Protein 1JAL (pdb70)

Radius of gyration: 34.75 Å; Cα contacts (8 Å, |Δi|>4): 1216; chains: 2; bounding box: 93×61×98 Å

InterPro domains:
  IPR004095 TGS [PS51880] (278-361)
  IPR004396 Ribosome-binding ATPase YchF/Obg-like ATPase 1 [MF_00944] (2-363)
  IPR004396 Ribosome-binding ATPase YchF/Obg-like ATPase 1 [PIRSF006641] (2-363)
  IPR004396 Ribosome-binding ATPase YchF/Obg-like ATPase 1 [TIGR00092] (1-363)
  IPR006073 GTP binding domain [PF01926] (5-115)
  IPR006073 GTP binding domain [PR00326] (5-25)
  IPR006073 GTP binding domain [PR00326] (26-44)
  IPR006073 GTP binding domain [PR00326] (70-85)
  IPR006073 GTP binding domain [PR00326] (87-105)
  IPR012675 Beta-grasp domain superfamily [G3DSA:3.10.20.30] (48-363)
  IPR012676 TGS-like [SSF81271] (279-360)
  IPR013029 YchF, C-terminal domain [PF06071] (279-362)
  IPR013029 YchF, C-terminal domain [cd04867] (277-361)
  IPR023192 TGS-like domain superfamily [G3DSA:1.10.150.300] (120-200)
  IPR027417 P-loop containing nucleoside triphosphate hydrolase [G3DSA:3.40.50.300] (4-278)
  IPR027417 P-loop containing nucleoside triphosphate hydrolase [SSF52540] (3-301)
  IPR031167 OBG-type guanine nucleotide-binding (G) domain [PS51710] (3-256)
  IPR041706 YchF, N-terminal [cd01900] (5-277)

Solvent-accessible surface area: 35395 Å² total; per-residue (Å²): 141,42,49,63,0,0,0,1,2,32,116,116,4,16,40,83,47,0,22,49,2,0,62,116,68,59,86,61,66,111,64,101,94,32,117,1,26,3,62,13,29,14,86,53,10,90,39,0,12,118,43,29,136,21,123,100,42,21,38,17,50,0,38,0,28,62,6,62,49,114,6,71,15,1,24,158,8,69,76,156,46,33,127,2,1,42,27,0,76,108,2,52,0,3,0,5,3,2,37,0,48,128,135,131,59,10,54,80,21,4,66,51,0,20,51,14,1,1,78,7,4,26,57,37,0,80,147,0,11,116,128,17,77,136,142,10,190,70,53,57,174,124,6,100,66,31,21,52,1,0,87,46,0,42,7,1,4,88,46,54,0,21,1,59,47,12,78,21,51,168,106,18,71,120,20,1,152,100,46,60,6,1,0,56,18,56,14,0,6,0,0,5,2,63,86,105,6,67,110,135,16,95,39,2,75,56,0,107,96,13,2,84,162,60,73,20,83,24,4,16,0,0,2,48,42,4,12,95,14,25,117,82,75,130,129,130,72,94,142,76,35,101,104,151,73,47,161,56,26,1,17,25,83,0,8,73,19,0,10,63,31,8,65,8,29,3,0,0,26,35,34,124,123,46,0,83,5,32,22,12,37,74,40,11,40,0,18,129,0,0,24,72,68,97,110,98,13,110,184,30,7,87,50,0,10,0,5,24,34,124,28,6,57,121,66,106,6,80,113,20,0,82,164,45,55,85,63,75,99,42,32,119,126,34,75,3,97,74,0,3,10,4,104,13,67,142,95,141,262,51,101,58,0,0,0,0,4,27,96,140,6,10,14,69,47,2,25,90,3,2,38,153,51,133,9,81,5,73,10,27,19,93,58,13,90,38,0,12,138,41,31,157,27,124,148,71,48,53,17,65,7,47,4,34,49,0,52,34,96,14,82,19,99,22,193,45,149,20,18,0,93,129,6,8,50,41,0,80,115,2,53,0,2,0,4,3,2,76,0,62,187,57,100,40,2,77,61,4,18,56,35,6,0,59,2,2,24,50,34,0,82,167,0,16,114,118,10,92,160,136,23,185,69,78,32,170,107,0,134,83,26,28,45,0,0,70,59,0,42,8,0,3,90,46,47,3,11,0,58,50,11,81,14,69,147,100,17,66,100,19,1,158,99,48,61,7,1,0,43,16,61,18,0,3,1,0,1,1,68,117,103,3,84,133,118,10,78,56,9,80,63,0,111,118,31,2,80,197,53,68,24,87,24,9,19,0,6,13,61,35,6,41,100,2,18,137,38,120,116,137,99,42,83,132,73,23,136,136,79,69,71,157,53,16,4,7,24,86,0,3,70,17,0,13,71,33,16,82,18,12,4,0,0,26,38,12,126,148,60,0,74,3,34,34,9,48,83,45,12,44,0,20,148,0,0,28,70,62,97,102,101,16,124,194,28,26,91,42,0,15,0,3,16,36,119,20,5,69,136,39,102,6,81,112,36,0,80,167,50,55,78,65,70,104,32,26,160,102,18,100,3,99,81,0,1,12,5,105,10,64,147,93,149

Nearest PDB structures (foldseek):
  1jal-assembly1_A  TM=1.003E+00  e=6.690E-71  Haemophilus influenzae
  1jal-assembly2_B  TM=9.577E-01  e=2.439E-55  Haemophilus influenzae
  8w51-assembly1_y  TM=9.264E-01  e=7.473E-49  Escherichia coli
  2dby-assembly1_A  TM=8.838E-01  e=6.705E-35  Thermus thermophilus HB8
  2dwq-assembly2_B  TM=8.691E-01  e=2.094E-31  Thermus thermophilus HB8

Secondary structure (DSSP, 8-state):
---EEEEE--TTSSHHHHHHHHHHT---------SSEEE---HHHHHHHHHH--SEEE--EEEEEE--S--TTHHHHGGGT--HHHHHHT-SEEEEEEE-S----HHHHHHHHHHHHHHHHHHHHHHHHHHHHHHHTTT-HHHHHHHHHHHHHHHHHHTT--GGGS---HHHHHHHGGG--STTS-EEEEEE--TT-SSS-HHHHHHHHHHHHTT-EEEEE-HHHHHHGGGS-SSTTHHHHTTSS--S-TTHHHHHHHHHHTTEEEEEEE-SSEEEEEEEETT-BHHHHHHTT-TTHHHH--EEEEE-HHHHHHTTSHHHHHHTT--EEE-TT-B--TT-EEEEES--/---EEEEE--TTSSHHHHHHHHHH---EEE---THHHHHHHHH--SEEE--EEEEEE--S-SS----SS-TTTTHHHHGGG-SEEEEEEE-----HHHHHHHHHHHHHHHHHHHHHHHHHHHHTTT-SHHHHHHHHHHHHHHHHHTT--GGGS---HHHHHTTGGG--GGGS-EEEEEE--TTTTTS-HHHHHHHHHHHHHT-EEEEE-HHHHHHHHTS-THHHHHHHHTTS-SS-THHHHHHHHHHHTTEEEEEE-STTEEEEEEEETT-BHHHHHHTT-TTHHHH--EEEEE-HHHIIIIISSHHHHHTT--EEE-TT-B--TT-EEEEES--

B-factor: mean 59.75, std 23.01, range [14.22, 123.97]

Structure (mmCIF, N/CA/C/O backbone):
data_1JAL
#
_entry.id   1JAL
#
_cell.length_a   61.000
_cell.length_b   93.600
_cell.length_c   85.200
_cell.angle_alpha   90.00
_cell.angle_beta   100.10
_cell.angle_gamma   90.00
#
_symmetry.space_group_name_H-M   'P 1 21 1'
#
loop_
_entity.id
_entity.type
_entity.pdbx_description
1 polymer 'YchF protein'
2 water water
#
loop_
_atom_site.group_PDB
_atom_site.id
_atom_site.type_symbol
_atom_site.label_atom_id
_atom_site.label_alt_id
_atom_site.label_comp_id
_atom_site.label_asym_id
_atom_site.label_entity_id
_atom_site.label_seq_id
_atom_site.pdbx_PDB_ins_code
_atom_site.Cartn_x
_atom_site.Cartn_y
_atom_site.Cartn_z
_atom_site.occupancy
_atom_site.B_iso_or_equiv
_atom_site.auth_seq_id
_atom_site.auth_comp_id
_atom_site.auth_asym_id
_atom_site.auth_atom_id
_atom_site.pdbx_PDB_model_num
ATOM 1 N N . MET A 1 1 ? 23.013 42.210 51.630 1.00 103.21 1 MET A N 1
ATOM 2 C CA . MET A 1 1 ? 22.598 43.189 50.585 1.00 99.64 1 MET A CA 1
ATOM 3 C C . MET A 1 1 ? 21.375 43.931 51.106 1.00 92.88 1 MET A C 1
ATOM 4 O O . MET A 1 1 ? 21.262 45.148 50.965 1.00 92.27 1 MET A O 1
ATOM 9 N N . GLY A 1 2 ? 20.464 43.189 51.721 1.00 81.23 2 GLY A N 1
ATOM 10 C CA . GLY A 1 2 ? 19.460 43.795 52.575 1.00 85.14 2 GLY A CA 1
ATOM 11 C C . GLY A 1 2 ? 19.116 42.803 53.667 1.00 81.58 2 GLY A C 1
ATOM 12 O O . GLY A 1 2 ? 18.846 43.156 54.852 1.00 58.12 2 GLY A O 1
ATOM 13 N N . PHE A 1 3 ? 19.150 41.539 53.255 1.00 49.89 3 PHE A N 1
ATOM 14 C CA . PHE A 1 3 ? 19.349 40.486 54.202 1.00 61.09 3 PHE A CA 1
ATOM 15 C C . PHE A 1 3 ? 18.051 39.860 54.576 1.00 44.45 3 PHE A C 1
ATOM 16 O O . PHE A 1 3 ? 18.049 39.074 55.513 1.00 58.87 3 PHE A O 1
ATOM 24 N N . LYS A 1 4 ? 16.972 40.136 53.817 1.00 42.26 4 LYS A N 1
ATOM 25 C CA . LYS A 1 4 ? 15.683 39.383 53.950 1.00 45.27 4 LYS A CA 1
ATOM 26 C C . LYS A 1 4 ? 15.168 38.510 52.779 1.00 36.65 4 LYS A C 1
ATOM 27 O O . LYS A 1 4 ? 14.936 38.991 51.624 1.00 32.48 4 LYS A O 1
ATOM 33 N N . CYS A 1 5 ? 14.873 37.250 53.081 1.00 32.09 5 CYS A N 1
ATOM 34 C CA . CYS A 1 5 ? 14.132 36.371 52.148 1.00 33.35 5 CYS A CA 1
ATOM 35 C C . CYS A 1 5 ? 12.711 36.164 52.672 1.00 36.59 5 CYS A C 1
ATOM 36 O O . CYS A 1 5 ? 12.520 35.786 53.837 1.00 44.32 5 CYS A O 1
ATOM 39 N N . GLY A 1 6 ? 11.703 36.426 51.845 1.00 41.53 6 GLY A N 1
ATOM 40 C CA . GLY A 1 6 ? 10.340 36.167 52.263 1.00 33.71 6 GLY A CA 1
ATOM 41 C C . GLY A 1 6 ? 9.907 34.779 51.850 1.00 35.97 6 GLY A C 1
ATOM 42 O O . GLY A 1 6 ? 10.150 34.373 50.702 1.00 32.42 6 GLY A O 1
ATOM 43 N N . ILE A 1 7 ? 9.297 34.036 52.777 1.00 33.08 7 ILE A N 1
ATOM 44 C CA . ILE A 1 7 ? 8.809 32.705 52.456 1.00 30.83 7 ILE A CA 1
ATOM 45 C C . ILE A 1 7 ? 7.391 32.801 51.973 1.00 32.33 7 ILE A C 1
ATOM 46 O O . ILE A 1 7 ? 6.514 33.279 52.709 1.00 35.54 7 ILE A O 1
ATOM 51 N N . VAL A 1 8 ? 7.125 32.343 50.757 1.00 33.16 8 VAL A N 1
ATOM 52 C CA . VAL A 1 8 ? 5.758 32.415 50.288 1.00 37.80 8 VAL A CA 1
ATOM 53 C C . VAL A 1 8 ? 5.244 31.020 49.984 1.00 39.01 8 VAL A C 1
ATOM 54 O O . VAL A 1 8 ? 6.032 30.092 49.860 1.00 39.08 8 VAL A O 1
ATOM 58 N N . GLY A 1 9 ? 3.931 30.891 49.846 1.00 43.83 9 GLY A N 1
ATOM 59 C CA . GLY A 1 9 ? 3.301 29.628 49.559 1.00 34.61 9 GLY A CA 1
ATOM 60 C C . GLY A 1 9 ? 1.772 29.695 49.603 1.00 42.91 9 GLY A C 1
ATOM 61 O O . GLY A 1 9 ? 1.185 30.511 50.340 1.00 30.47 9 GLY A O 1
ATOM 62 N N . LEU A 1 10 ? 1.168 28.818 48.801 1.00 36.70 10 LEU A N 1
ATOM 63 C CA . LEU A 1 10 ? -0.259 28.500 48.787 1.00 42.53 10 LEU A CA 1
ATOM 64 C C . LEU A 1 10 ? -0.682 27.922 50.110 1.00 50.60 10 LEU A C 1
ATOM 65 O O . LEU A 1 10 ? 0.150 27.392 50.859 1.00 44.67 10 LEU A O 1
ATOM 70 N N . PRO A 1 11 ? -1.973 28.011 50.406 1.00 62.78 11 PRO A N 1
ATOM 71 C CA . PRO A 1 11 ? -2.453 27.848 51.780 1.00 63.11 11 PRO A CA 1
ATOM 72 C C . PRO A 1 11 ? -2.154 26.481 52.413 1.00 62.77 11 PRO A C 1
ATOM 73 O O . PRO A 1 11 ? -2.031 26.432 53.648 1.00 49.33 11 PRO A O 1
ATOM 77 N N . ASN A 1 12 ? -2.046 25.397 51.643 1.00 51.85 12 ASN A N 1
ATOM 78 C CA . ASN A 1 12 ? -1.883 24.105 52.340 1.00 58.79 12 ASN A CA 1
ATOM 79 C C . ASN A 1 12 ? -0.646 23.293 51.922 1.00 49.13 12 ASN A C 1
ATOM 80 O O . ASN A 1 12 ? -0.745 22.227 51.329 1.00 57.79 12 ASN A O 1
ATOM 85 N N . VAL A 1 13 ? 0.526 23.835 52.184 1.00 56.89 13 VAL A N 1
ATOM 86 C CA . VAL A 1 13 ? 1.691 23.403 51.422 1.00 56.36 13 VAL A CA 1
ATOM 87 C C . VAL A 1 13 ? 2.908 23.202 52.340 1.00 61.65 13 VAL A C 1
ATOM 88 O O . VAL A 1 13 ? 4.016 22.867 51.889 1.00 61.76 13 VAL A O 1
ATOM 92 N N . GLY A 1 14 ? 2.696 23.413 53.634 1.00 53.18 14 GLY A N 1
ATOM 93 C CA . GLY A 1 14 ? 3.745 23.163 54.588 1.00 64.74 14 GLY A CA 1
ATOM 94 C C . GLY A 1 14 ? 4.504 24.423 54.905 1.00 68.14 14 GLY A C 1
ATOM 95 O O . GLY A 1 14 ? 5.450 24.385 55.672 1.00 63.20 14 GLY A O 1
ATOM 96 N N . LYS A 1 15 ? 4.115 25.550 54.323 1.00 59.95 15 LYS A N 1
ATOM 97 C CA . LYS A 1 15 ? 4.911 26.745 54.547 1.00 67.00 15 LYS A CA 1
ATOM 98 C C . LYS A 1 15 ? 5.080 26.862 56.043 1.00 65.65 15 LYS A C 1
ATOM 99 O O . LYS A 1 15 ? 6.156 27.221 56.545 1.00 69.08 15 LYS A O 1
ATOM 105 N N . SER A 1 16 ? 4.009 26.496 56.738 1.00 53.17 16 SER A N 1
ATOM 106 C CA . SER A 1 16 ? 3.834 26.753 58.155 1.00 53.47 16 SER A CA 1
ATOM 107 C C . SER A 1 16 ? 4.717 25.861 59.004 1.00 62.84 16 SER A C 1
ATOM 108 O O . SER A 1 16 ? 5.238 26.315 60.015 1.00 61.38 16 SER A O 1
ATOM 111 N N . THR A 1 17 ? 4.833 24.580 58.619 1.00 65.16 17 THR A N 1
ATOM 112 C CA . THR A 1 17 ? 5.605 23.601 59.389 1.00 66.72 17 THR A CA 1
ATOM 113 C C . THR A 1 17 ? 7.052 24.013 59.314 1.00 65.83 17 THR A C 1
ATOM 114 O O . THR A 1 17 ? 7.845 23.770 60.230 1.00 63.74 17 THR A O 1
ATOM 118 N N . LEU A 1 18 ? 7.364 24.631 58.185 1.00 46.45 18 LEU A N 1
ATOM 119 C CA . LEU A 1 18 ? 8.703 24.919 57.764 1.00 47.45 18 LEU A CA 1
ATOM 120 C C . LEU A 1 18 ? 9.157 26.176 58.470 1.00 58.05 18 LEU A C 1
ATOM 121 O O . LEU A 1 18 ? 10.300 26.246 58.956 1.00 59.36 18 LEU A O 1
ATOM 126 N N . PHE A 1 19 ? 8.272 27.174 58.532 1.00 42.71 19 PHE A N 1
ATOM 127 C CA . PHE A 1 19 ? 8.659 28.458 59.109 1.00 52.30 19 PHE A CA 1
ATOM 128 C C . PHE A 1 19 ? 8.668 28.366 60.637 1.00 63.39 19 PHE A C 1
ATOM 129 O O . PHE A 1 19 ? 9.219 29.229 61.327 1.00 67.29 19 PHE A O 1
ATOM 137 N N . ASN A 1 20 ? 8.097 27.290 61.168 1.00 58.20 20 ASN A N 1
ATOM 138 C CA . ASN A 1 20 ? 8.153 27.070 62.616 1.00 56.78 20 ASN A CA 1
ATOM 139 C C . ASN A 1 20 ? 9.396 26.282 63.043 1.00 48.45 20 ASN A C 1
ATOM 140 O O . ASN A 1 20 ? 10.077 26.637 64.022 1.00 54.96 20 ASN A O 1
ATOM 145 N N . ALA A 1 21 ? 9.721 25.231 62.314 1.00 54.55 21 ALA A N 1
ATOM 146 C CA . ALA A 1 21 ? 11.099 24.750 62.317 1.00 60.56 21 ALA A CA 1
ATOM 147 C C . ALA A 1 21 ? 12.074 25.928 62.384 1.00 53.38 21 ALA A C 1
ATOM 148 O O . ALA A 1 21 ? 12.914 25.968 63.266 1.00 64.70 21 ALA A O 1
ATOM 150 N N . LEU A 1 22 ? 11.930 26.911 61.489 1.00 66.00 22 LEU A N 1
ATOM 151 C CA . LEU A 1 22 ? 12.908 28.019 61.373 1.00 60.70 22 LEU A CA 1
ATOM 152 C C . LEU A 1 22 ? 12.944 28.884 62.615 1.00 52.03 22 LEU A C 1
ATOM 153 O O . LEU A 1 22 ? 13.951 29.533 62.882 1.00 77.12 22 LEU A O 1
ATOM 158 N N . THR A 1 23 ? 11.860 28.920 63.382 1.00 67.66 23 THR A N 1
ATOM 159 C CA . THR A 1 23 ? 11.741 29.904 64.480 1.00 67.58 23 THR A CA 1
ATOM 160 C C . THR A 1 23 ? 12.110 29.387 65.881 1.00 60.87 23 THR A C 1
ATOM 161 O O . THR A 1 23 ? 12.733 30.096 66.663 1.00 71.98 23 THR A O 1
ATOM 165 N N . LYS A 1 24 ? 11.682 28.174 66.202 1.00 60.75 24 LYS A N 1
ATOM 166 C CA . LYS A 1 24 ? 12.304 27.401 67.266 1.00 76.16 24 LYS A CA 1
ATOM 167 C C . LYS A 1 24 ? 13.760 27.828 67.393 1.00 86.58 24 LYS A C 1
ATOM 168 O O . LYS A 1 24 ? 14.144 28.514 68.347 1.00 100.45 24 LYS A O 1
ATOM 174 N N . ALA A 1 25 ? 14.553 27.441 66.398 1.00 84.21 25 ALA A N 1
ATOM 175 C CA . ALA A 1 25 ? 16.002 27.496 66.478 1.00 90.04 25 ALA A CA 1
ATOM 176 C C . ALA A 1 25 ? 16.581 28.875 66.141 1.00 86.47 25 ALA A C 1
ATOM 177 O O . ALA A 1 25 ? 17.505 28.976 65.353 1.00 76.83 25 ALA A O 1
ATOM 179 N N . GLY A 1 26 ? 16.042 29.930 66.747 1.00 93.53 26 GLY A N 1
ATOM 180 C CA . GLY A 1 26 ? 16.621 31.259 66.629 1.00 94.61 26 GLY A CA 1
ATOM 181 C C . GLY A 1 26 ? 16.923 31.895 67.981 1.00 91.88 26 GLY A C 1
ATOM 182 O O . GLY A 1 26 ? 16.027 32.422 68.652 1.00 85.44 26 GLY A O 1
ATOM 183 N N . PRO A 1 33 ? 28.320 29.765 69.802 1.00 104.22 33 PRO A N 1
ATOM 184 C CA . PRO A 1 33 ? 28.574 30.143 71.189 1.00 104.26 33 PRO A CA 1
ATOM 185 C C . PRO A 1 33 ? 27.891 31.472 71.551 1.00 109.17 33 PRO A C 1
ATOM 186 O O . PRO A 1 33 ? 26.683 31.628 71.340 1.00 105.46 33 PRO A O 1
ATOM 188 N N . PHE A 1 34 ? 28.664 32.424 72.082 1.00 110.68 34 PHE A N 1
ATOM 189 C CA . PHE A 1 34 ? 28.141 33.444 73.006 1.00 108.63 34 PHE A CA 1
ATOM 190 C C . PHE A 1 34 ? 27.595 34.699 72.316 1.00 107.67 34 PHE A C 1
ATOM 191 O O . PHE A 1 34 ? 28.143 35.798 72.472 1.00 109.11 34 PHE A O 1
ATOM 193 N N . CYS A 1 35 ? 26.503 34.524 71.574 1.00 105.33 35 CYS A N 1
ATOM 194 C CA . CYS A 1 35 ? 25.837 35.621 70.884 1.00 101.28 35 CYS A CA 1
ATOM 195 C C . CYS A 1 35 ? 24.334 35.571 71.142 1.00 98.21 35 CYS A C 1
ATOM 196 O O . CYS A 1 35 ? 23.694 34.551 70.893 1.00 96.05 35 CYS A O 1
ATOM 198 N N . THR A 1 36 ? 23.779 36.675 71.643 1.00 100.13 36 THR A N 1
ATOM 199 C CA . THR A 1 36 ? 22.334 36.783 71.879 1.00 103.43 36 THR A CA 1
ATOM 200 C C . THR A 1 36 ? 21.629 37.660 70.831 1.00 105.71 36 THR A C 1
ATOM 201 O O . THR A 1 36 ? 21.594 38.892 70.957 1.00 104.58 36 THR A O 1
ATOM 203 N N . ILE A 1 37 ? 21.078 37.018 69.799 1.00 109.15 37 ILE A N 1
ATOM 204 C CA . ILE A 1 37 ? 20.240 37.699 68.805 1.00 109.10 37 ILE A CA 1
ATOM 205 C C . ILE A 1 37 ? 18.747 37.631 69.167 1.00 112.14 37 ILE A C 1
ATOM 206 O O . ILE A 1 37 ? 18.157 36.546 69.216 1.00 113.19 37 ILE A O 1
ATOM 208 N N . GLU A 1 38 ? 18.144 38.794 69.419 1.00 112.88 38 GLU A N 1
ATOM 209 C CA . GLU A 1 38 ? 16.755 38.853 69.880 1.00 112.37 38 GLU A CA 1
ATOM 210 C C . GLU A 1 38 ? 15.929 39.956 69.200 1.00 113.02 38 GLU A C 1
ATOM 211 O O . GLU A 1 38 ? 15.181 40.679 69.868 1.00 114.86 38 GLU A O 1
ATOM 213 N N . PRO A 1 39 ? 16.067 40.078 67.878 1.00 113.77 39 PRO A N 1
ATOM 214 C CA . PRO A 1 39 ? 15.089 40.795 67.045 1.00 111.49 39 PRO A CA 1
ATOM 215 C C . PRO A 1 39 ? 14.586 39.910 65.885 1.00 107.88 39 PRO A C 1
ATOM 216 O O . PRO A 1 39 ? 14.656 40.298 64.703 1.00 99.17 39 PRO A O 1
ATOM 218 N N . ASN A 1 40 ? 14.054 38.738 66.248 1.00 105.91 40 ASN A N 1
ATOM 219 C CA . ASN A 1 40 ? 14.143 37.519 65.436 1.00 102.81 40 ASN A CA 1
ATOM 220 C C . ASN A 1 40 ? 12.784 36.962 64.994 1.00 103.95 40 ASN A C 1
ATOM 221 O O . ASN A 1 40 ? 12.513 35.769 65.176 1.00 104.22 40 ASN A O 1
ATOM 223 N N . THR A 1 41 ? 11.940 37.814 64.411 1.00 102.75 41 THR A N 1
ATOM 224 C CA . THR A 1 41 ? 10.759 37.333 63.687 1.00 99.26 41 THR A CA 1
ATOM 225 C C . THR A 1 41 ? 11.165 36.555 62.422 1.00 89.83 41 THR A C 1
ATOM 226 O O . THR A 1 41 ? 10.463 36.587 61.402 1.00 85.74 41 THR A O 1
ATOM 230 N N . GLY A 1 42 ? 12.297 35.851 62.508 1.00 76.99 42 GLY A N 1
ATOM 231 C CA . GLY A 1 42 ? 12.780 35.013 61.413 1.00 54.86 42 GLY A CA 1
ATOM 232 C C . GLY A 1 42 ? 14.277 35.091 61.178 1.00 46.20 42 GLY A C 1
ATOM 233 O O . GLY A 1 42 ? 14.778 34.628 60.163 1.00 56.06 42 GLY A O 1
ATOM 234 N N . VAL A 1 43 ? 15.001 35.667 62.133 1.00 45.64 43 VAL A N 1
ATOM 235 C CA . VAL A 1 43 ? 16.458 35.728 62.068 1.00 47.17 43 VAL A CA 1
ATOM 236 C C . VAL A 1 43 ? 17.073 34.502 62.677 1.00 61.61 43 VAL A C 1
ATOM 237 O O . VAL A 1 43 ? 16.841 34.233 63.855 1.00 72.22 43 VAL A O 1
ATOM 241 N N . VAL A 1 44 ? 17.874 33.774 61.900 1.00 47.66 44 VAL A N 1
ATOM 242 C CA . VAL A 1 44 ? 18.615 32.645 62.458 1.00 50.97 44 VAL A CA 1
ATOM 243 C C . VAL A 1 44 ? 20.146 32.700 62.234 1.00 48.61 44 VAL A C 1
ATOM 244 O O . VAL A 1 44 ? 20.659 33.461 61.409 1.00 52.61 44 VAL A O 1
ATOM 248 N N . PRO A 1 45 ? 20.876 31.947 63.032 1.00 51.94 45 PRO A N 1
ATOM 249 C CA . PRO A 1 45 ? 22.320 31.829 62.847 1.00 46.81 45 PRO A CA 1
ATOM 250 C C . PRO A 1 45 ? 22.556 30.987 61.597 1.00 55.87 45 PRO A C 1
ATOM 251 O O . PRO A 1 45 ? 21.895 29.975 61.384 1.00 44.13 45 PRO A O 1
ATOM 255 N N . MET A 1 46 ? 23.465 31.424 60.746 1.00 49.32 46 MET A N 1
ATOM 256 C CA . MET A 1 46 ? 23.875 30.591 59.625 1.00 41.21 46 MET A CA 1
ATOM 257 C C . MET A 1 46 ? 24.520 29.320 60.164 1.00 48.02 46 MET A C 1
ATOM 258 O O . MET A 1 46 ? 25.450 29.386 60.961 1.00 54.22 46 MET A O 1
ATOM 263 N N . PRO A 1 47 ? 24.032 28.167 59.729 1.00 45.14 47 PRO A N 1
ATOM 264 C CA . PRO A 1 47 ? 24.619 26.902 60.152 1.00 43.43 47 PRO A CA 1
ATOM 265 C C . PRO A 1 47 ? 25.764 26.618 59.208 1.00 47.75 47 PRO A C 1
ATOM 266 O O . PRO A 1 47 ? 25.543 26.456 58.004 1.00 59.73 47 PRO A O 1
ATOM 270 N N . ASP A 1 48 ? 26.992 26.599 59.724 1.00 41.51 48 ASP A N 1
ATOM 271 C CA . ASP A 1 48 ? 28.112 26.499 58.816 1.00 35.62 48 ASP A CA 1
ATOM 272 C C . ASP A 1 48 ? 29.222 25.665 59.416 1.00 30.41 48 ASP A C 1
ATOM 273 O O . ASP A 1 48 ? 29.918 26.106 60.322 1.00 37.63 48 ASP A O 1
ATOM 278 N N . PRO A 1 49 ? 29.350 24.426 58.941 1.00 43.81 49 PRO A N 1
ATOM 279 C CA . PRO A 1 49 ? 30.324 23.491 59.520 1.00 43.64 49 PRO A CA 1
ATOM 280 C C . PRO A 1 49 ? 31.781 23.919 59.303 1.00 31.74 49 PRO A C 1
ATOM 281 O O . PRO A 1 49 ? 32.619 23.461 60.066 1.00 43.77 49 PRO A O 1
ATOM 285 N N . ARG A 1 50 ? 32.076 24.806 58.351 1.00 46.61 50 ARG A N 1
ATOM 286 C CA . ARG A 1 50 ? 33.369 25.494 58.378 1.00 41.09 50 ARG A CA 1
ATOM 287 C C . ARG A 1 50 ? 33.677 26.139 59.776 1.00 39.16 50 ARG A C 1
ATOM 288 O O . ARG A 1 50 ? 34.852 26.138 60.232 1.00 33.93 50 ARG A O 1
ATOM 296 N N . LEU A 1 51 ? 32.666 26.639 60.488 1.00 31.54 51 LEU A N 1
ATOM 297 C CA . LEU A 1 51 ? 32.934 27.251 61.807 1.00 34.53 51 LEU A CA 1
ATOM 298 C C . LEU A 1 51 ? 33.585 26.288 62.769 1.00 33.26 51 LEU A C 1
ATOM 299 O O . LEU A 1 51 ? 34.678 26.570 63.319 1.00 32.96 51 LEU A O 1
ATOM 304 N N . ASP A 1 52 ? 32.929 25.143 62.989 1.00 33.08 52 ASP A N 1
ATOM 305 C CA . ASP A 1 52 ? 33.459 24.150 63.926 1.00 42.22 52 ASP A CA 1
ATOM 306 C C . ASP A 1 52 ? 34.802 23.590 63.454 1.00 29.42 52 ASP A C 1
ATOM 307 O O . ASP A 1 52 ? 35.685 23.366 64.237 1.00 41.07 52 ASP A O 1
ATOM 312 N N . ALA A 1 53 ? 34.935 23.363 62.155 1.00 37.55 53 ALA A N 1
ATOM 313 C CA . ALA A 1 53 ? 36.207 22.932 61.592 1.00 38.40 53 ALA A CA 1
ATOM 314 C C . ALA A 1 53 ? 37.294 23.953 61.929 1.00 21.81 53 ALA A C 1
ATOM 315 O O . ALA A 1 53 ? 38.347 23.606 62.440 1.00 35.09 53 ALA A O 1
ATOM 317 N N . LEU A 1 54 ? 37.032 25.238 61.668 1.00 27.61 54 LEU A N 1
ATOM 318 C CA . LEU A 1 54 ? 37.973 26.279 62.110 1.00 30.79 54 LEU A CA 1
ATOM 319 C C . LEU A 1 54 ? 38.169 26.266 63.617 1.00 33.94 54 LEU A C 1
ATOM 320 O O . LEU A 1 54 ? 39.309 26.324 64.084 1.00 28.09 54 LEU A O 1
ATOM 325 N N . ALA A 1 55 ? 37.093 26.176 64.391 1.00 31.46 55 ALA A N 1
ATOM 326 C CA . ALA A 1 55 ? 37.196 26.078 65.859 1.00 42.90 55 ALA A CA 1
ATOM 327 C C . ALA A 1 55 ? 38.118 24.971 66.324 1.00 46.54 55 ALA A C 1
ATOM 328 O O . ALA A 1 55 ? 38.889 25.164 67.276 1.00 37.50 55 ALA A O 1
ATOM 330 N N . GLU A 1 56 ? 38.056 23.824 65.654 1.00 34.24 56 GLU A N 1
ATOM 331 C CA . GLU A 1 56 ? 38.853 22.646 66.047 1.00 39.33 56 GLU A CA 1
ATOM 332 C C . GLU A 1 56 ? 40.352 22.916 65.943 1.00 38.42 56 GLU A C 1
ATOM 333 O O . GLU A 1 56 ? 41.143 22.453 66.727 1.00 41.78 56 GLU A O 1
ATOM 339 N N . ILE A 1 57 ? 40.736 23.656 64.928 1.00 37.53 57 ILE A N 1
ATOM 340 C CA . ILE A 1 57 ? 42.141 23.997 64.775 1.00 40.72 57 ILE A CA 1
ATOM 341 C C . ILE A 1 57 ? 42.538 25.055 65.783 1.00 44.08 57 ILE A C 1
ATOM 342 O O . ILE A 1 57 ? 43.587 24.982 66.369 1.00 43.27 57 ILE A O 1
ATOM 347 N N . VAL A 1 58 ? 41.660 26.032 65.985 1.00 38.93 58 VAL A N 1
ATOM 348 C CA . VAL A 1 58 ? 42.047 27.312 66.583 1.00 41.44 58 VAL A CA 1
ATOM 349 C C . VAL A 1 58 ? 41.805 27.279 68.107 1.00 36.19 58 VAL A C 1
ATOM 350 O O . VAL A 1 58 ? 42.523 27.927 68.884 1.00 29.05 58 VAL A O 1
ATOM 354 N N . LYS A 1 59 ? 40.758 26.584 68.527 1.00 37.16 59 LYS A N 1
ATOM 355 C CA . LYS A 1 59 ? 40.472 26.490 69.954 1.00 39.14 59 LYS A CA 1
ATOM 356 C C . LYS A 1 59 ? 40.173 27.858 70.535 1.00 45.29 59 LYS A C 1
ATOM 357 O O . LYS A 1 59 ? 40.785 28.276 71.534 1.00 49.95 59 LYS A O 1
ATOM 363 N N . PRO A 1 60 ? 39.208 28.542 69.934 1.00 36.18 60 PRO A N 1
ATOM 364 C CA . PRO A 1 60 ? 38.867 29.913 70.339 1.00 40.45 60 PRO A CA 1
ATOM 365 C C . PRO A 1 60 ? 37.986 29.926 71.594 1.00 33.16 60 PRO A C 1
ATOM 366 O O . PRO A 1 60 ? 37.290 28.947 71.845 1.00 37.63 60 PRO A O 1
ATOM 370 N N . GLU A 1 61 ? 37.950 31.016 72.355 1.00 42.31 61 GLU A N 1
ATOM 371 C CA . GLU A 1 61 ? 36.993 31.070 73.473 1.00 36.56 61 GLU A CA 1
ATOM 372 C C . GLU A 1 61 ? 35.562 31.160 73.011 1.00 50.11 61 GLU A C 1
ATOM 373 O O . GLU A 1 61 ? 34.649 30.716 73.706 1.00 52.21 61 GLU A O 1
ATOM 379 N N . ARG A 1 62 ? 35.364 31.754 71.840 1.00 45.87 62 ARG A N 1
ATOM 380 C CA . ARG A 1 62 ? 34.019 31.927 71.333 1.00 48.32 62 ARG A CA 1
ATOM 381 C C . ARG A 1 62 ? 33.958 31.691 69.821 1.00 35.46 62 ARG A C 1
ATOM 382 O O . ARG A 1 62 ? 34.937 31.780 69.098 1.00 43.85 62 ARG A O 1
ATOM 390 N N . ILE A 1 63 ? 32.761 31.413 69.367 1.00 31.07 63 ILE A N 1
ATOM 391 C CA . ILE A 1 63 ? 32.476 31.124 68.000 1.00 40.97 63 ILE A CA 1
ATOM 392 C C . ILE A 1 63 ? 31.231 31.915 67.696 1.00 40.34 63 ILE A C 1
ATOM 393 O O . ILE A 1 63 ? 30.261 31.817 68.432 1.00 40.27 63 ILE A O 1
ATOM 398 N N . LEU A 1 64 ? 31.251 32.682 66.615 1.00 37.69 64 LEU A N 1
ATOM 399 C CA . LEU A 1 64 ? 30.230 33.707 66.352 1.00 35.15 64 LEU A CA 1
ATOM 400 C C . LEU A 1 64 ? 29.802 33.504 64.936 1.00 25.85 64 LEU A C 1
ATOM 401 O O . LEU A 1 64 ? 30.533 33.904 64.023 1.00 38.63 64 LEU A O 1
ATOM 406 N N . PRO A 1 65 ? 28.697 32.809 64.702 1.00 41.64 65 PRO A N 1
ATOM 407 C CA . PRO A 1 65 ? 28.245 32.618 63.330 1.00 22.28 65 PRO A CA 1
ATOM 408 C C . PRO A 1 65 ? 27.684 33.924 62.846 1.00 38.94 65 PRO A C 1
ATOM 409 O O . PRO A 1 65 ? 27.517 34.838 63.651 1.00 44.70 65 PRO A O 1
ATOM 413 N N . THR A 1 66 ? 27.341 34.005 61.564 1.00 32.37 66 THR A N 1
ATOM 414 C CA . THR A 1 66 ? 26.574 35.135 61.066 1.00 44.54 66 THR A CA 1
ATOM 415 C C . THR A 1 66 ? 25.090 34.783 60.997 1.00 35.05 66 THR A C 1
ATOM 416 O O . THR A 1 66 ? 24.692 33.695 61.409 1.00 31.61 66 THR A O 1
ATOM 420 N N . THR A 1 67 ? 24.267 35.685 60.469 1.00 40.60 67 THR A N 1
ATOM 421 C CA . THR A 1 67 ? 22.833 35.429 60.406 1.00 29.71 67 THR A CA 1
ATOM 422 C C . THR A 1 67 ? 22.201 35.566 59.023 1.00 47.09 67 THR A C 1
ATOM 423 O O . THR A 1 67 ? 22.772 36.162 58.066 1.00 41.29 67 THR A O 1
ATOM 427 N N . MET A 1 68 ? 21.008 34.996 58.957 1.00 47.86 68 MET A N 1
ATOM 428 C CA . MET A 1 68 ? 20.172 34.928 57.764 1.00 33.01 68 MET A CA 1
ATOM 429 C C . MET A 1 68 ? 18.781 35.321 58.287 1.00 41.25 68 MET A C 1
ATOM 430 O O . MET A 1 68 ? 18.353 34.832 59.338 1.00 45.12 68 MET A O 1
ATOM 435 N N . GLU A 1 69 ? 18.133 36.292 57.647 1.00 42.58 69 GLU A N 1
ATOM 436 C CA . GLU A 1 69 ? 16.759 36.656 58.030 1.00 42.82 69 GLU A CA 1
ATOM 437 C C . GLU A 1 69 ? 15.739 36.151 57.016 1.00 46.35 69 GLU A C 1
ATOM 438 O O . GLU A 1 69 ? 15.859 36.344 55.810 1.00 42.67 69 GLU A O 1
ATOM 444 N N . PHE A 1 70 ? 14.756 35.436 57.538 1.00 45.34 70 PHE A N 1
ATOM 445 C CA . PHE A 1 70 ? 13.662 34.928 56.761 1.00 42.82 70 PHE A CA 1
ATOM 446 C C . PHE A 1 70 ? 12.419 35.654 57.270 1.00 41.31 70 PHE A C 1
ATOM 447 O O . PHE A 1 70 ? 12.396 36.098 58.433 1.00 33.25 70 PHE A O 1
ATOM 455 N N . VAL A 1 71 ? 11.401 35.789 56.410 1.00 35.87 71 VAL A N 1
ATOM 456 C CA . VAL A 1 71 ? 10.207 36.486 56.793 1.00 38.20 71 VAL A CA 1
ATOM 457 C C . VAL A 1 71 ? 9.008 35.758 56.216 1.00 39.20 71 VAL A C 1
ATOM 458 O O . VAL A 1 71 ? 8.898 35.561 54.991 1.00 46.70 71 VAL A O 1
ATOM 462 N N . ASP A 1 72 ? 8.113 35.382 57.117 1.00 45.66 72 ASP A N 1
ATOM 463 C CA . ASP A 1 72 ? 6.960 34.568 56.792 1.00 51.86 72 ASP A CA 1
ATOM 464 C C . ASP A 1 72 ? 5.788 35.413 56.228 1.00 44.47 72 ASP A C 1
ATOM 465 O O . ASP A 1 72 ? 5.092 36.150 56.966 1.00 43.08 72 ASP A O 1
ATOM 470 N N . ILE A 1 73 ? 5.614 35.359 54.919 1.00 45.78 73 ILE A N 1
ATOM 471 C CA . ILE A 1 73 ? 4.816 36.381 54.242 1.00 41.02 73 ILE A CA 1
ATOM 472 C C . ILE A 1 73 ? 3.326 36.200 54.651 1.00 39.72 73 ILE A C 1
ATOM 473 O O . ILE A 1 73 ? 2.682 35.254 54.236 1.00 50.03 73 ILE A O 1
ATOM 478 N N . ALA A 1 74 ? 2.816 37.108 55.482 1.00 45.84 74 ALA A N 1
ATOM 479 C CA . ALA A 1 74 ? 1.385 37.211 55.822 1.00 60.93 74 ALA A CA 1
ATOM 480 C C . ALA A 1 74 ? 0.467 37.567 54.640 1.00 58.13 74 ALA A C 1
ATOM 481 O O . ALA A 1 74 ? 0.848 38.330 53.759 1.00 55.95 74 ALA A O 1
ATOM 483 N N . GLY A 1 75 ? -0.750 37.034 54.653 1.00 55.80 75 GLY A N 1
ATOM 484 C CA . GLY A 1 75 ? -1.838 37.556 53.837 1.00 33.56 75 GLY A CA 1
ATOM 485 C C . GLY A 1 75 ? -2.220 36.550 52.779 1.00 39.64 75 GLY A C 1
ATOM 486 O O . GLY A 1 75 ? -1.511 35.554 52.572 1.00 57.15 75 GLY A O 1
ATOM 487 N N . LEU A 1 76 ? -3.312 36.807 52.084 1.00 42.17 76 LEU A N 1
ATOM 488 C CA . LEU A 1 76 ? -3.899 35.790 51.195 1.00 44.35 76 LEU A CA 1
ATOM 489 C C . LEU A 1 76 ? -3.484 36.040 49.760 1.00 59.39 76 LEU A C 1
ATOM 490 O O . LEU A 1 76 ? -3.253 37.199 49.347 1.00 45.24 76 LEU A O 1
ATOM 495 N N . VAL A 1 77 ? -3.427 34.957 48.993 1.00 44.23 77 VAL A N 1
ATOM 496 C CA . VAL A 1 77 ? -2.726 34.963 47.737 1.00 37.16 77 VAL A CA 1
ATOM 497 C C . VAL A 1 77 ? -3.697 35.209 46.589 1.00 56.58 77 VAL A C 1
ATOM 498 O O . VAL A 1 77 ? -3.402 35.921 45.628 1.00 61.69 77 VAL A O 1
ATOM 502 N N . ALA A 1 78 ? -4.876 34.617 46.703 1.00 65.67 78 ALA A N 1
ATOM 503 C CA . ALA A 1 78 ? -5.701 34.306 45.539 1.00 58.64 78 ALA A CA 1
ATOM 504 C C . ALA A 1 78 ? -6.044 35.506 44.660 1.00 45.12 78 ALA A C 1
ATOM 505 O O . ALA A 1 78 ? -6.065 35.383 43.441 1.00 78.72 78 ALA A O 1
ATOM 507 N N . GLY A 1 79 ? -6.333 36.654 45.238 1.00 47.22 79 GLY A N 1
ATOM 508 C CA . GLY A 1 79 ? -6.394 37.874 44.418 1.00 48.57 79 GLY A CA 1
ATOM 509 C C . GLY A 1 79 ? -5.611 38.994 45.093 1.00 54.89 79 GLY A C 1
ATOM 510 O O . GLY A 1 79 ? -6.162 40.027 45.369 1.00 40.77 79 GLY A O 1
ATOM 511 N N . ALA A 1 80 ? -4.324 38.770 45.406 1.00 30.56 80 ALA A N 1
ATOM 512 C CA . ALA A 1 80 ? -3.572 39.761 46.137 1.00 30.47 80 ALA A CA 1
ATOM 513 C C . ALA A 1 80 ? -3.585 41.088 45.354 1.00 27.12 80 ALA A C 1
ATOM 514 O O . ALA A 1 80 ? -3.473 42.170 45.910 1.00 37.21 80 ALA A O 1
ATOM 516 N N . SER A 1 81 ? -3.568 41.009 44.051 1.00 33.22 81 SER A N 1
ATOM 517 C CA . SER A 1 81 ? -3.310 42.247 43.352 1.00 45.57 81 SER A CA 1
ATOM 518 C C . SER A 1 81 ? -4.573 43.120 43.560 1.00 40.48 81 SER A C 1
ATOM 519 O O . SER A 1 81 ? -4.523 44.119 44.299 1.00 38.81 81 SER A O 1
ATOM 522 N N . LYS A 1 82 ? -5.723 42.671 43.079 1.00 41.19 82 LYS A N 1
ATOM 523 C CA . LYS A 1 82 ? -6.957 43.407 43.378 1.00 44.78 82 LYS A CA 1
ATOM 524 C C . LYS A 1 82 ? -7.119 43.673 44.844 1.00 43.64 82 LYS A C 1
ATOM 525 O O . LYS A 1 82 ? -7.474 44.804 45.238 1.00 43.28 82 LYS A O 1
ATOM 531 N N . GLY A 1 83 ? -6.871 42.645 45.660 1.00 39.15 83 GLY A N 1
ATOM 532 C CA . GLY A 1 83 ? -7.129 42.684 47.091 1.00 34.92 83 GLY A CA 1
ATOM 533 C C . GLY A 1 83 ? -6.523 43.813 47.936 1.00 50.13 83 GLY A C 1
ATOM 534 O O . GLY A 1 83 ? -6.892 44.053 49.115 1.00 42.54 83 GLY A O 1
ATOM 535 N N . GLU A 1 84 ? -5.558 44.503 47.355 1.00 47.28 84 GLU A N 1
ATOM 536 C CA . GLU A 1 84 ? -4.674 45.351 48.141 1.00 38.27 84 GLU A CA 1
ATOM 537 C C . GLU A 1 84 ? -5.416 46.621 48.487 1.00 26.91 84 GLU A C 1
ATOM 538 O O . GLU A 1 84 ? -5.263 47.212 49.573 1.00 34.22 84 GLU A O 1
ATOM 544 N N . GLY A 1 85 ? -6.215 47.066 47.540 1.00 35.00 85 GLY A N 1
ATOM 545 C CA . GLY A 1 85 ? -7.166 48.111 47.816 1.00 50.13 85 GLY A CA 1
ATOM 546 C C . GLY A 1 85 ? -8.127 47.787 48.945 1.00 38.16 85 GLY A C 1
ATOM 547 O O . GLY A 1 85 ? -8.774 48.687 49.419 1.00 39.32 85 GLY A O 1
ATOM 548 N N . LEU A 1 86 ? -8.201 46.529 49.390 1.00 34.51 86 LEU A N 1
ATOM 549 C CA . LEU A 1 86 ? -9.166 46.124 50.402 1.00 34.55 86 LEU A CA 1
ATOM 550 C C . LEU A 1 86 ? -8.505 45.933 51.758 1.00 35.19 86 LEU A C 1
ATOM 551 O O . LEU A 1 86 ? -9.181 45.618 52.750 1.00 41.40 86 LEU A O 1
ATOM 556 N N . GLY A 1 87 ? -7.176 46.115 51.771 1.00 38.99 87 GLY A N 1
ATOM 557 C CA . GLY A 1 87 ? -6.319 45.968 52.938 1.00 29.42 87 GLY A CA 1
ATOM 558 C C . GLY A 1 87 ? -5.515 44.648 52.975 1.00 29.96 87 GLY A C 1
ATOM 559 O O . GLY A 1 87 ? -4.814 44.375 53.940 1.00 32.71 87 GLY A O 1
ATOM 560 N N . ASN A 1 88 ? -5.635 43.785 51.973 1.00 28.10 88 ASN A N 1
ATOM 561 C CA . ASN A 1 88 ? -4.641 42.685 51.853 1.00 36.48 88 ASN A CA 1
ATOM 562 C C . ASN A 1 88 ? -3.124 43.035 51.772 1.00 32.23 88 ASN A C 1
ATOM 563 O O . ASN A 1 88 ? -2.718 43.822 50.952 1.00 45.30 88 ASN A O 1
ATOM 568 N N . LYS A 1 89 ? -2.290 42.399 52.590 1.00 45.02 89 LYS A N 1
ATOM 569 C CA . LYS A 1 89 ? -0.892 42.792 52.707 1.00 34.09 89 LYS A CA 1
ATOM 570 C C . LYS A 1 89 ? 0.124 41.789 52.092 1.00 35.55 89 LYS A C 1
ATOM 571 O O . LYS A 1 89 ? 1.329 41.989 52.190 1.00 43.54 89 LYS A O 1
ATOM 577 N N . PHE A 1 90 ? -0.355 40.710 51.496 1.00 27.44 90 PHE A N 1
ATOM 578 C CA . PHE A 1 90 ? 0.510 39.839 50.743 1.00 35.36 90 PHE A CA 1
ATOM 579 C C . PHE A 1 90 ? 1.594 40.609 50.026 1.00 43.30 90 PHE A C 1
ATOM 580 O O . PHE A 1 90 ? 2.737 40.431 50.350 1.00 41.76 90 PHE A O 1
ATOM 588 N N . LEU A 1 91 ? 1.210 41.448 49.051 1.00 40.39 91 LEU A N 1
ATOM 589 C CA . LEU A 1 91 ? 2.148 42.202 48.229 1.00 34.07 91 LEU A CA 1
ATOM 590 C C . LEU A 1 91 ? 3.046 43.202 48.981 1.00 29.66 91 LEU A C 1
ATOM 591 O O . LEU A 1 91 ? 4.222 43.336 48.688 1.00 36.26 91 LEU A O 1
ATOM 596 N N . ALA A 1 92 ? 2.492 43.954 49.900 1.00 31.82 92 ALA A N 1
ATOM 597 C CA . ALA A 1 92 ? 3.329 44.956 50.594 1.00 31.52 92 ALA A CA 1
ATOM 598 C C . ALA A 1 92 ? 4.337 44.232 51.451 1.00 46.28 92 ALA A C 1
ATOM 599 O O . ALA A 1 92 ? 5.470 44.702 51.636 1.00 35.10 92 ALA A O 1
ATOM 601 N N . ASN A 1 93 ? 3.921 43.086 51.980 1.00 34.14 93 ASN A N 1
ATOM 602 C CA . ASN A 1 93 ? 4.816 42.282 52.780 1.00 28.52 93 ASN A CA 1
ATOM 603 C C . ASN A 1 93 ? 6.016 41.781 51.969 1.00 31.43 93 ASN A C 1
ATOM 604 O O . ASN A 1 93 ? 7.166 42.020 52.352 1.00 33.65 93 ASN A O 1
ATOM 609 N N . ILE A 1 94 ? 5.731 41.106 50.860 1.00 32.32 94 ILE A N 1
ATOM 610 C CA . ILE A 1 94 ? 6.737 40.862 49.828 1.00 33.59 94 ILE A CA 1
ATOM 611 C C . ILE A 1 94 ? 7.624 42.069 49.440 1.00 32.29 94 ILE A C 1
ATOM 612 O O . ILE A 1 94 ? 8.831 41.920 49.341 1.00 40.78 94 ILE A O 1
ATOM 617 N N . ARG A 1 95 ? 7.044 43.264 49.328 1.00 38.13 95 ARG A N 1
ATOM 618 C CA . ARG A 1 95 ? 7.870 44.479 49.104 1.00 40.14 95 ARG A CA 1
ATOM 619 C C . ARG A 1 95 ? 9.001 44.709 50.103 1.00 42.41 95 ARG A C 1
ATOM 620 O O . ARG A 1 95 ? 10.059 45.265 49.754 1.00 30.02 95 ARG A O 1
ATOM 628 N N . GLU A 1 96 ? 8.818 44.287 51.339 1.00 34.63 96 GLU A N 1
ATOM 629 C CA . GLU A 1 96 ? 9.851 44.642 52.312 1.00 46.81 96 GLU A CA 1
ATOM 630 C C . GLU A 1 96 ? 10.998 43.650 52.285 1.00 45.99 96 GLU A C 1
ATOM 631 O O . GLU A 1 96 ? 11.908 43.742 53.116 1.00 46.23 96 GLU A O 1
ATOM 637 N N . THR A 1 97 ? 10.957 42.690 51.351 1.00 42.89 97 THR A N 1
ATOM 638 C CA . THR A 1 97 ? 12.014 41.703 51.282 1.00 27.94 97 THR A CA 1
ATOM 639 C C . THR A 1 97 ? 12.883 41.740 50.030 1.00 31.04 97 THR A C 1
ATOM 640 O O . THR A 1 97 ? 12.630 42.497 49.088 1.00 39.83 97 THR A O 1
ATOM 644 N N . ASP A 1 98 ? 13.920 40.919 50.022 1.00 31.29 98 ASP A N 1
ATOM 645 C CA . ASP A 1 98 ? 14.959 41.124 49.037 1.00 38.36 98 ASP A CA 1
ATOM 646 C C . ASP A 1 98 ? 14.987 39.957 48.081 1.00 30.82 98 ASP A C 1
ATOM 647 O O . ASP A 1 98 ? 15.553 40.053 46.994 1.00 39.58 98 ASP A O 1
ATOM 652 N N . ALA A 1 99 ? 14.367 38.860 48.500 1.00 26.69 99 ALA A N 1
ATOM 653 C CA . ALA A 1 99 ? 14.163 37.707 47.656 1.00 24.10 99 ALA A CA 1
ATOM 654 C C . ALA A 1 99 ? 13.065 36.845 48.183 1.00 28.34 99 ALA A C 1
ATOM 655 O O . ALA A 1 99 ? 12.508 37.089 49.248 1.00 28.32 99 ALA A O 1
ATOM 657 N N . ILE A 1 100 ? 12.788 35.779 47.440 1.00 23.02 100 ILE A N 1
ATOM 658 C CA . ILE A 1 100 ? 11.577 35.041 47.608 1.00 31.92 100 ILE A CA 1
ATOM 659 C C . ILE A 1 100 ? 11.874 33.568 47.691 1.00 31.52 100 ILE A C 1
ATOM 660 O O . ILE A 1 100 ? 12.388 33.000 46.755 1.00 30.32 100 ILE A O 1
ATOM 665 N N . GLY A 1 101 ? 11.537 32.929 48.814 1.00 40.76 101 GLY A N 1
ATOM 666 C CA . GLY A 1 101 ? 11.628 31.474 48.892 1.00 32.87 101 GLY A CA 1
ATOM 667 C C . GLY A 1 101 ? 10.213 30.912 48.770 1.00 42.49 101 GLY A C 1
ATOM 668 O O . GLY A 1 101 ? 9.335 31.135 49.626 1.00 34.60 101 GLY A O 1
ATOM 669 N N . HIS A 1 102 ? 10.007 30.166 47.703 1.00 45.14 102 HIS A N 1
ATOM 670 C CA . HIS A 1 102 ? 8.682 29.894 47.194 1.00 35.63 102 HIS A CA 1
ATOM 671 C C . HIS A 1 102 ? 8.348 28.413 47.459 1.00 40.09 102 HIS A C 1
ATOM 672 O O . HIS A 1 102 ? 8.830 27.492 46.776 1.00 34.49 102 HIS A O 1
ATOM 679 N N . VAL A 1 103 ? 7.550 28.171 48.486 1.00 33.69 103 VAL A N 1
ATOM 680 C CA . VAL A 1 103 ? 7.267 26.795 48.881 1.00 44.91 103 VAL A CA 1
ATOM 681 C C . VAL A 1 103 ? 6.301 26.124 47.925 1.00 40.11 103 VAL A C 1
ATOM 682 O O . VAL A 1 103 ? 5.249 26.665 47.629 1.00 38.22 103 VAL A O 1
ATOM 686 N N . VAL A 1 104 ? 6.644 24.934 47.460 1.00 34.76 104 VAL A N 1
ATOM 687 C CA . VAL A 1 104 ? 5.817 24.255 46.468 1.00 34.70 104 VAL A CA 1
ATOM 688 C C . VAL A 1 104 ? 5.473 22.874 46.974 1.00 36.68 104 VAL A C 1
ATOM 689 O O . VAL A 1 104 ? 6.381 22.081 47.278 1.00 47.75 104 VAL A O 1
ATOM 693 N N . ARG A 1 105 ? 4.169 22.581 47.081 1.00 47.87 105 ARG A N 1
ATOM 694 C CA . ARG A 1 105 ? 3.756 21.262 47.558 1.00 60.57 105 ARG A CA 1
ATOM 695 C C . ARG A 1 105 ? 4.159 20.150 46.581 1.00 53.86 105 ARG A C 1
ATOM 696 O O . ARG A 1 105 ? 3.687 20.079 45.452 1.00 61.42 105 ARG A O 1
ATOM 704 N N . CYS A 1 106 ? 5.051 19.281 47.022 1.00 52.97 106 CYS A N 1
ATOM 705 C CA . CYS A 1 106 ? 5.692 18.396 46.088 1.00 50.56 106 CYS A CA 1
ATOM 706 C C . CYS A 1 106 ? 5.328 16.923 46.339 1.00 68.47 106 CYS A C 1
ATOM 707 O O . CYS A 1 106 ? 6.085 15.999 45.992 1.00 67.99 106 CYS A O 1
ATOM 710 N N . PHE A 1 107 ? 4.144 16.732 46.932 1.00 71.57 107 PHE A N 1
ATOM 711 C CA . PHE A 1 107 ? 3.462 15.437 47.034 1.00 73.52 107 PHE A CA 1
ATOM 712 C C . PHE A 1 107 ? 1.991 15.544 46.635 1.00 84.68 107 PHE A C 1
ATOM 713 O O . PHE A 1 107 ? 1.499 16.630 46.311 1.00 84.96 107 PHE A O 1
ATOM 721 N N . GLU A 1 108 ? 1.285 14.417 46.692 1.00 89.35 108 GLU A N 1
ATOM 722 C CA . GLU A 1 108 ? -0.110 14.345 46.239 1.00 95.38 108 GLU A CA 1
ATOM 723 C C . GLU A 1 108 ? -1.097 14.906 47.259 1.00 90.98 108 GLU A C 1
ATOM 724 O O . GLU A 1 108 ? -0.701 15.427 48.291 1.00 94.55 108 GLU A O 1
ATOM 730 N N . ASN A 1 109 ? -2.387 14.797 46.968 1.00 98.85 109 ASN A N 1
ATOM 731 C CA . ASN A 1 109 ? -3.378 15.658 47.609 1.00 101.12 109 ASN A CA 1
ATOM 732 C C . ASN A 1 109 ? -3.080 17.134 47.314 1.00 102.73 109 ASN A C 1
ATOM 733 O O . ASN A 1 109 ? -2.844 17.512 46.160 1.00 105.65 109 ASN A O 1
ATOM 738 N N . ILE A 1 119 ? -2.651 17.727 39.348 1.00 68.92 119 ILE A N 1
ATOM 739 C CA . ILE A 1 119 ? -2.126 19.094 39.468 1.00 80.30 119 ILE A CA 1
ATOM 740 C C . ILE A 1 119 ? -0.598 19.235 39.240 1.00 68.17 119 ILE A C 1
ATOM 741 O O . ILE A 1 119 ? 0.204 19.010 40.153 1.00 66.37 119 ILE A O 1
ATOM 746 N N . ASP A 1 120 ? -0.224 19.565 37.998 1.00 57.77 120 ASP A N 1
ATOM 747 C CA . ASP A 1 120 ? 0.998 20.322 37.664 1.00 65.65 120 ASP A CA 1
ATOM 748 C C . ASP A 1 120 ? 1.413 21.387 38.679 1.00 64.66 120 ASP A C 1
ATOM 749 O O . ASP A 1 120 ? 0.730 22.401 38.863 1.00 56.06 120 ASP A O 1
ATOM 754 N N . PRO A 1 121 ? 2.545 21.150 39.334 1.00 62.08 121 PRO A N 1
ATOM 755 C CA . PRO A 1 121 ? 3.188 22.163 40.200 1.00 56.28 121 PRO A CA 1
ATOM 756 C C . PRO A 1 121 ? 3.171 23.591 39.596 1.00 52.92 121 PRO A C 1
ATOM 757 O O . PRO A 1 121 ? 2.987 24.581 40.305 1.00 52.68 121 PRO A O 1
ATOM 761 N N . LEU A 1 122 ? 3.331 23.681 38.284 1.00 41.75 122 LEU A N 1
ATOM 762 C CA . LEU A 1 122 ? 3.278 24.957 37.592 1.00 53.85 122 LEU A CA 1
ATOM 763 C C . LEU A 1 122 ? 2.016 25.793 37.853 1.00 59.90 122 LEU A C 1
ATOM 764 O O . LEU A 1 122 ? 2.116 27.009 38.000 1.00 62.85 122 LEU A O 1
ATOM 769 N N . ASP A 1 123 ? 0.844 25.149 37.881 1.00 57.97 123 ASP A N 1
ATOM 770 C CA . ASP A 1 123 ? -0.404 25.826 38.236 1.00 49.61 123 ASP A CA 1
ATOM 771 C C . ASP A 1 123 ? -0.301 26.488 39.590 1.00 46.93 123 ASP A C 1
ATOM 772 O O . ASP A 1 123 ? -0.850 27.588 39.819 1.00 43.47 123 ASP A O 1
ATOM 777 N N . ASP A 1 124 ? 0.361 25.800 40.514 1.00 35.29 124 ASP A N 1
ATOM 778 C CA . ASP A 1 124 ? 0.451 26.314 41.890 1.00 42.45 124 ASP A CA 1
ATOM 779 C C . ASP A 1 124 ? 1.371 27.524 41.874 1.00 52.54 124 ASP A C 1
ATOM 780 O O . ASP A 1 124 ? 1.068 28.551 42.443 1.00 39.17 124 ASP A O 1
ATOM 785 N N . ILE A 1 125 ? 2.509 27.368 41.205 1.00 45.02 125 ILE A N 1
ATOM 786 C CA . ILE A 1 125 ? 3.533 28.389 41.188 1.00 49.09 125 ILE A CA 1
ATOM 787 C C . ILE A 1 125 ? 2.954 29.604 40.479 1.00 46.96 125 ILE A C 1
ATOM 788 O O . ILE A 1 125 ? 3.148 30.754 40.913 1.00 47.37 125 ILE A O 1
ATOM 793 N N . ASP A 1 126 ? 2.210 29.332 39.407 1.00 43.99 126 ASP A N 1
ATOM 794 C CA . ASP A 1 126 ? 1.495 30.348 38.632 1.00 42.51 126 ASP A CA 1
ATOM 795 C C . ASP A 1 126 ? 0.463 31.135 39.462 1.00 49.44 126 ASP A C 1
ATOM 796 O O . ASP A 1 126 ? 0.215 32.334 39.217 1.00 45.03 126 ASP A O 1
ATOM 801 N N . THR A 1 127 ? -0.132 30.492 40.465 1.00 37.62 127 THR A N 1
ATOM 802 C CA . THR A 1 127 ? -1.137 31.193 41.222 1.00 39.98 127 THR A CA 1
ATOM 803 C C . THR A 1 127 ? -0.530 32.463 41.828 1.00 42.82 127 THR A C 1
ATOM 804 O O . THR A 1 127 ? -1.081 33.544 41.730 1.00 44.87 127 THR A O 1
ATOM 808 N N . ILE A 1 128 ? 0.626 32.326 42.443 1.00 34.97 128 ILE A N 1
ATOM 809 C CA . ILE A 1 128 ? 1.304 33.452 43.078 1.00 35.03 128 ILE A CA 1
ATOM 810 C C . ILE A 1 128 ? 1.940 34.404 42.017 1.00 32.34 128 ILE A C 1
ATOM 811 O O . ILE A 1 128 ? 1.876 35.614 42.174 1.00 36.89 128 ILE A O 1
ATOM 816 N N . ASN A 1 129 ? 2.518 33.872 40.928 1.00 27.29 129 ASN A N 1
ATOM 817 C CA . ASN A 1 129 ? 3.292 34.721 40.035 1.00 38.02 129 ASN A CA 1
ATOM 818 C C . ASN A 1 129 ? 2.415 35.626 39.212 1.00 37.33 129 ASN A C 1
ATOM 819 O O . ASN A 1 129 ? 2.872 36.693 38.716 1.00 39.13 129 ASN A O 1
ATOM 824 N N . THR A 1 130 ? 1.161 35.195 39.071 1.00 35.96 130 THR A N 1
ATOM 825 C CA . THR A 1 130 ? 0.136 35.967 38.424 1.00 32.99 130 THR A CA 1
ATOM 826 C C . THR A 1 130 ? -0.110 37.232 39.213 1.00 30.98 130 THR A C 1
ATOM 827 O O . THR A 1 130 ? -0.256 38.325 38.638 1.00 32.30 130 THR A O 1
ATOM 831 N N . GLU A 1 131 ? -0.210 37.089 40.529 1.00 29.32 131 GLU A N 1
ATOM 832 C CA . GLU A 1 131 ? -0.533 38.218 41.377 1.00 29.73 131 GLU A CA 1
ATOM 833 C C . GLU A 1 131 ? 0.674 39.184 41.446 1.00 32.40 131 GLU A C 1
ATOM 834 O O . GLU A 1 131 ? 0.491 40.395 41.343 1.00 37.31 131 GLU A O 1
ATOM 840 N N . LEU A 1 132 ? 1.897 38.661 41.542 1.00 31.46 132 LEU A N 1
ATOM 841 C CA . LEU A 1 132 ? 3.126 39.486 41.451 1.00 32.02 132 LEU A CA 1
ATOM 842 C C . LEU A 1 132 ? 3.257 40.260 40.119 1.00 23.86 132 LEU A C 1
ATOM 843 O O . LEU A 1 132 ? 3.587 41.477 40.085 1.00 25.01 132 LEU A O 1
ATOM 848 N N . ALA A 1 133 ? 2.983 39.568 39.034 1.00 23.61 133 ALA A N 1
ATOM 849 C CA . ALA A 1 133 ? 3.078 40.197 37.697 1.00 35.49 133 ALA A CA 1
ATOM 850 C C . ALA A 1 133 ? 2.013 41.249 37.516 1.00 38.70 133 ALA A C 1
ATOM 851 O O . ALA A 1 133 ? 2.280 42.324 36.976 1.00 42.11 133 ALA A O 1
ATOM 853 N N . LEU A 1 134 ? 0.828 40.971 38.059 1.00 31.99 134 LEU A N 1
ATOM 854 C CA . LEU A 1 134 ? -0.315 41.882 37.931 1.00 34.44 134 LEU A CA 1
ATOM 855 C C . LEU A 1 134 ? -0.011 43.193 38.687 1.00 27.97 134 LEU A C 1
ATOM 856 O O . LEU A 1 134 ? -0.290 44.297 38.202 1.00 33.47 134 LEU A O 1
ATOM 861 N N . ALA A 1 135 ? 0.483 43.077 39.903 1.00 26.59 135 ALA A N 1
ATOM 862 C CA . ALA A 1 135 ? 0.914 44.271 40.643 1.00 31.53 135 ALA A CA 1
ATOM 863 C C . ALA A 1 135 ? 2.042 45.005 39.898 1.00 28.60 135 ALA A C 1
ATOM 864 O O . ALA A 1 135 ? 2.014 46.209 39.800 1.00 29.46 135 ALA A O 1
ATOM 866 N N . ASP A 1 136 ? 2.986 44.275 39.314 1.00 31.86 136 ASP A N 1
ATOM 867 C CA . ASP A 1 136 ? 4.102 44.972 38.656 1.00 28.01 136 ASP A CA 1
ATOM 868 C C . ASP A 1 136 ? 3.522 45.720 37.404 1.00 37.16 136 ASP A C 1
ATOM 869 O O . ASP A 1 136 ? 3.842 46.902 37.159 1.00 35.84 136 ASP A O 1
ATOM 874 N N . LEU A 1 137 ? 2.656 45.044 36.642 1.00 36.88 137 LEU A N 1
ATOM 875 C CA . LEU A 1 137 ? 1.944 45.670 35.515 1.00 26.11 137 LEU A CA 1
ATOM 876 C C . LEU A 1 137 ? 1.313 46.975 35.831 1.00 30.83 137 LEU A C 1
ATOM 877 O O . LEU A 1 137 ? 1.489 47.946 35.079 1.00 34.03 137 LEU A O 1
ATOM 882 N N . ASP A 1 138 ? 0.584 47.018 36.947 1.00 30.52 138 ASP A N 1
ATOM 883 C CA . ASP A 1 138 ? -0.070 48.245 37.409 1.00 30.76 138 ASP A CA 1
ATOM 884 C C . ASP A 1 138 ? 0.914 49.376 37.726 1.00 33.32 138 ASP A C 1
ATOM 885 O O . ASP A 1 138 ? 0.651 50.547 37.369 1.00 30.53 138 ASP A O 1
ATOM 890 N N . SER A 1 139 ? 2.014 49.027 38.428 1.00 27.70 139 SER A N 1
ATOM 891 C CA . SER A 1 139 ? 3.141 49.924 38.625 1.00 44.13 139 SER A CA 1
ATOM 892 C C . SER A 1 139 ? 3.705 50.362 37.297 1.00 30.54 139 SER A C 1
ATOM 893 O O . SER A 1 139 ? 3.934 51.561 37.057 1.00 35.33 139 SER A O 1
ATOM 896 N N . CYS A 1 140 ? 3.907 49.391 36.410 1.00 26.72 140 CYS A N 1
ATOM 897 C CA . CYS A 1 140 ? 4.589 49.709 35.146 1.00 35.39 140 CYS A CA 1
ATOM 898 C C . CYS A 1 140 ? 3.735 50.672 34.300 1.00 35.18 140 CYS A C 1
ATOM 899 O O . CYS A 1 140 ? 4.283 51.559 33.679 1.00 34.49 140 CYS A O 1
ATOM 902 N N . GLU A 1 141 ? 2.419 50.443 34.273 1.00 40.78 141 GLU A N 1
ATOM 903 C CA . GLU A 1 141 ? 1.436 51.222 33.506 1.00 31.62 141 GLU A CA 1
ATOM 904 C C . GLU A 1 141 ? 1.317 52.615 34.070 1.00 34.58 141 GLU A C 1
ATOM 905 O O . GLU A 1 141 ? 1.256 53.602 33.334 1.00 41.55 141 GLU A O 1
ATOM 911 N N . ARG A 1 142 ? 1.252 52.701 35.385 1.00 37.43 142 ARG A N 1
ATOM 912 C CA . ARG A 1 142 ? 1.185 54.004 36.034 1.00 39.60 142 ARG A CA 1
ATOM 913 C C . ARG A 1 142 ? 2.475 54.799 35.782 1.00 40.07 142 ARG A C 1
ATOM 914 O O . ARG A 1 142 ? 2.408 55.982 35.447 1.00 49.79 142 ARG A O 1
ATOM 922 N N . ALA A 1 143 ? 3.641 54.155 35.940 1.00 39.75 143 ALA A N 1
ATOM 923 C CA . ALA A 1 143 ? 4.894 54.813 35.590 1.00 40.43 143 ALA A CA 1
ATOM 924 C C . ALA A 1 143 ? 4.869 55.281 34.154 1.00 39.79 143 ALA A C 1
ATOM 925 O O . ALA A 1 143 ? 5.346 56.389 33.871 1.00 32.93 143 ALA A O 1
ATOM 927 N N . ILE A 1 144 ? 4.366 54.456 33.235 1.00 32.02 144 ILE A N 1
ATOM 928 C CA . ILE A 1 144 ? 4.525 54.839 31.833 1.00 25.37 144 ILE A CA 1
ATOM 929 C C . ILE A 1 144 ? 3.811 56.205 31.609 1.00 41.48 144 ILE A C 1
ATOM 930 O O . ILE A 1 144 ? 4.354 57.119 30.959 1.00 38.21 144 ILE A O 1
ATOM 935 N N . GLN A 1 145 ? 2.637 56.367 32.216 1.00 37.85 145 GLN A N 1
ATOM 936 C CA . GLN A 1 145 ? 1.846 57.578 32.060 1.00 34.17 145 GLN A CA 1
ATOM 937 C C . GLN A 1 145 ? 2.551 58.805 32.566 1.00 44.74 145 GLN A C 1
ATOM 938 O O . GLN A 1 145 ? 2.421 59.882 31.946 1.00 41.20 145 GLN A O 1
ATOM 944 N N . ARG A 1 146 ? 3.312 58.664 33.666 1.00 30.89 146 ARG A N 1
ATOM 945 C CA . ARG A 1 146 ? 3.997 59.823 34.240 1.00 37.69 146 ARG A CA 1
ATOM 946 C C . ARG A 1 146 ? 5.258 60.150 33.427 1.00 43.43 146 ARG A C 1
ATOM 947 O O . ARG A 1 146 ? 5.593 61.329 33.193 1.00 37.70 146 ARG A O 1
ATOM 955 N N . LEU A 1 147 ? 5.952 59.110 32.982 1.00 33.08 147 LEU A N 1
ATOM 956 C CA . LEU A 1 147 ? 7.281 59.283 32.391 1.00 39.02 147 LEU A CA 1
ATOM 957 C C . LEU A 1 147 ? 7.116 59.793 30.997 1.00 46.89 147 LEU A C 1
ATOM 958 O O . LEU A 1 147 ? 7.953 60.545 30.541 1.00 43.85 147 LEU A O 1
ATOM 963 N N . GLN A 1 148 ? 6.054 59.339 30.322 1.00 36.91 148 GLN A N 1
ATOM 964 C CA . GLN A 1 148 ? 5.655 59.849 28.994 1.00 38.58 148 GLN A CA 1
ATOM 965 C C . GLN A 1 148 ? 5.539 61.383 28.962 1.00 53.35 148 GLN A C 1
ATOM 966 O O . GLN A 1 148 ? 6.015 62.032 28.034 1.00 39.34 148 GLN A O 1
ATOM 972 N N . LYS A 1 149 ? 4.864 61.953 29.958 1.00 50.53 149 LYS A N 1
ATOM 973 C CA . LYS A 1 149 ? 4.621 63.391 29.921 1.00 50.03 149 LYS A CA 1
ATOM 974 C C . LYS A 1 149 ? 5.903 64.162 30.183 1.00 52.87 149 LYS A C 1
ATOM 975 O O . LYS A 1 149 ? 6.073 65.268 29.673 1.00 47.95 149 LYS A O 1
ATOM 981 N N . ARG A 1 150 ? 6.831 63.546 30.916 1.00 49.02 150 ARG A N 1
ATOM 982 C CA . ARG A 1 150 ? 8.141 64.166 31.164 1.00 45.93 150 ARG A CA 1
ATOM 983 C C . ARG A 1 150 ? 8.903 64.148 29.821 1.00 54.15 150 ARG A C 1
ATOM 984 O O . ARG A 1 150 ? 9.524 65.124 29.408 1.00 47.23 150 ARG A O 1
ATOM 992 N N . ALA A 1 151 ? 8.857 63.007 29.156 1.00 42.07 151 ALA A N 1
ATOM 993 C CA . ALA A 1 151 ? 9.653 62.786 27.985 1.00 41.09 151 ALA A CA 1
ATOM 994 C C . ALA A 1 151 ? 9.123 63.628 26.824 1.00 34.18 151 ALA A C 1
ATOM 995 O O . ALA A 1 151 ? 9.887 64.053 25.995 1.00 36.20 151 ALA A O 1
ATOM 997 N N . LYS A 1 152 ? 7.826 63.860 26.787 1.00 34.13 152 LYS A N 1
ATOM 998 C CA . LYS A 1 152 ? 7.196 64.620 25.741 1.00 32.40 152 LYS A CA 1
ATOM 999 C C . LYS A 1 152 ? 7.749 66.055 25.843 1.00 53.52 152 LYS A C 1
ATOM 1000 O O . LYS A 1 152 ? 7.697 66.817 24.887 1.00 51.32 152 LYS A O 1
ATOM 1006 N N . GLY A 1 153 ? 8.304 66.387 27.005 1.00 48.37 153 GLY A N 1
ATOM 1007 C CA . GLY A 1 153 ? 8.767 67.729 27.295 1.00 35.51 153 GLY A CA 1
ATOM 1008 C C . GLY A 1 153 ? 10.258 67.839 27.169 1.00 47.97 153 GLY A C 1
ATOM 1009 O O . GLY A 1 153 ? 10.827 68.893 27.466 1.00 53.10 153 GLY A O 1
ATOM 1010 N N . GLY A 1 154 ? 10.885 66.757 26.718 1.00 48.36 154 GLY A N 1
ATOM 1011 C CA . GLY A 1 154 ? 12.306 66.785 26.382 1.00 44.96 154 GLY A CA 1
ATOM 1012 C C . GLY A 1 154 ? 13.195 66.170 27.442 1.00 44.78 154 GLY A C 1
ATOM 1013 O O . GLY A 1 154 ? 14.402 66.219 27.355 1.00 36.51 154 GLY A O 1
ATOM 1014 N N . ASP A 1 155 ? 12.587 65.577 28.457 1.00 53.63 155 ASP A N 1
ATOM 1015 C CA . ASP A 1 155 ? 13.322 65.164 29.636 1.00 46.86 155 ASP A CA 1
ATOM 1016 C C . ASP A 1 155 ? 14.063 63.831 29.373 1.00 53.88 155 ASP A C 1
ATOM 1017 O O . ASP A 1 155 ? 13.442 62.780 29.290 1.00 41.26 155 ASP A O 1
ATOM 1022 N N . LYS A 1 156 ? 15.386 63.889 29.260 1.00 50.21 156 LYS A N 1
ATOM 1023 C CA . LYS A 1 156 ? 16.198 62.769 28.769 1.00 53.58 156 LYS A CA 1
ATOM 1024 C C . LYS A 1 156 ? 16.262 61.526 29.698 1.00 54.91 156 LYS A C 1
ATOM 1025 O O . LYS A 1 156 ? 16.210 60.378 29.223 1.00 45.09 156 LYS A O 1
ATOM 1031 N N . GLU A 1 157 ? 16.374 61.754 31.005 1.00 44.64 157 GLU A N 1
ATOM 1032 C CA . GLU A 1 157 ? 16.258 60.674 31.979 1.00 57.25 157 GLU A CA 1
ATOM 1033 C C . GLU A 1 157 ? 14.914 59.941 31.828 1.00 60.05 157 GLU A C 1
ATOM 1034 O O . GLU A 1 157 ? 14.838 58.708 31.763 1.00 53.11 157 GLU A O 1
ATOM 1040 N N . ALA A 1 158 ? 13.844 60.709 31.755 1.00 58.53 158 ALA A N 1
ATOM 1041 C CA . ALA A 1 158 ? 12.534 60.104 31.759 1.00 54.54 158 ALA A CA 1
ATOM 1042 C C . ALA A 1 158 ? 12.335 59.256 30.493 1.00 53.38 158 ALA A C 1
ATOM 1043 O O . ALA A 1 158 ? 11.549 58.302 30.480 1.00 54.85 158 ALA A O 1
ATOM 1045 N N . LYS A 1 159 ? 13.067 59.602 29.436 1.00 49.82 159 LYS A N 1
ATOM 1046 C CA . LYS A 1 159 ? 12.957 58.896 28.168 1.00 43.33 159 LYS A CA 1
ATOM 1047 C C . LYS A 1 159 ? 13.698 57.606 28.279 1.00 48.71 159 LYS A C 1
ATOM 1048 O O . LYS A 1 159 ? 13.460 56.682 27.516 1.00 45.14 159 LYS A O 1
ATOM 1054 N N . PHE A 1 160 ? 14.670 57.588 29.181 1.00 37.24 160 PHE A N 1
ATOM 1055 C CA . PHE A 1 160 ? 15.492 56.429 29.353 1.00 34.67 160 PHE A CA 1
ATOM 1056 C C . PHE A 1 160 ? 14.759 55.354 30.233 1.00 36.50 160 PHE A C 1
ATOM 1057 O O . PHE A 1 160 ? 14.722 54.183 29.869 1.00 38.85 160 PHE A O 1
ATOM 1065 N N . GLU A 1 161 ? 14.226 55.745 31.390 1.00 34.58 161 GLU A N 1
ATOM 1066 C CA . GLU A 1 161 ? 13.320 54.899 32.164 1.00 43.46 161 GLU A CA 1
ATOM 1067 C C . GLU A 1 161 ? 12.158 54.362 31.369 1.00 36.94 161 GLU A C 1
ATOM 1068 O O . GLU A 1 161 ? 11.874 53.170 31.443 1.00 45.29 161 GLU A O 1
ATOM 1074 N N . LEU A 1 162 ? 11.451 55.255 30.663 1.00 36.14 162 LEU A N 1
ATOM 1075 C CA . LEU A 1 162 ? 10.249 54.881 29.915 1.00 27.55 162 LEU A CA 1
ATOM 1076 C C . LEU A 1 162 ? 10.558 53.732 28.996 1.00 45.60 162 LEU A C 1
ATOM 1077 O O . LEU A 1 162 ? 9.752 52.789 28.835 1.00 42.93 162 LEU A O 1
ATOM 1082 N N . SER A 1 163 ? 11.734 53.833 28.368 1.00 34.56 163 SER A N 1
ATOM 1083 C CA . SER A 1 163 ? 12.113 52.880 27.352 1.00 29.40 163 SER A CA 1
ATOM 1084 C C . SER A 1 163 ? 12.348 51.554 28.052 1.00 34.85 163 SER A C 1
ATOM 1085 O O . SER A 1 163 ? 12.290 50.498 27.432 1.00 36.56 163 SER A O 1
ATOM 1088 N N . VAL A 1 164 ? 12.572 51.604 29.355 1.00 43.25 164 VAL A N 1
ATOM 1089 C CA . VAL A 1 164 ? 12.786 50.378 30.086 1.00 41.21 164 VAL A CA 1
ATOM 1090 C C . VAL A 1 164 ? 11.437 49.792 30.472 1.00 44.38 164 VAL A C 1
ATOM 1091 O O . VAL A 1 164 ? 11.160 48.613 30.211 1.00 41.16 164 VAL A O 1
ATOM 1095 N N . MET A 1 165 ? 10.578 50.636 31.044 1.00 30.42 165 MET A N 1
ATOM 1096 C CA . MET A 1 165 ? 9.162 50.349 31.181 1.00 30.66 165 MET A CA 1
ATOM 1097 C C . MET A 1 165 ? 8.567 49.686 29.930 1.00 34.93 165 MET A C 1
ATOM 1098 O O . MET A 1 165 ? 7.895 48.643 30.045 1.00 37.08 165 MET A O 1
ATOM 1103 N N . GLU A 1 166 ? 8.829 50.260 28.750 1.00 37.25 166 GLU A N 1
ATOM 1104 C CA . GLU A 1 166 ? 8.260 49.773 27.460 1.00 46.41 166 GLU A CA 1
ATOM 1105 C C . GLU A 1 166 ? 8.801 48.421 27.030 1.00 32.94 166 GLU A C 1
ATOM 1106 O O . GLU A 1 166 ? 8.183 47.748 26.235 1.00 50.17 166 GLU A O 1
ATOM 1112 N N . LYS A 1 167 ? 9.962 48.032 27.556 1.00 39.32 167 LYS A N 1
ATOM 1113 C CA . LYS A 1 167 ? 10.495 46.698 27.334 1.00 36.21 167 LYS A CA 1
ATOM 1114 C C . LYS A 1 167 ? 9.835 45.703 28.302 1.00 46.36 167 LYS A C 1
ATOM 1115 O O . LYS A 1 167 ? 9.446 44.616 27.919 1.00 39.92 167 LYS A O 1
ATOM 1121 N N . ILE A 1 168 ? 9.708 46.058 29.576 1.00 38.24 168 ILE A N 1
ATOM 1122 C CA . ILE A 1 168 ? 9.034 45.112 30.468 1.00 36.77 168 ILE A CA 1
ATOM 1123 C C . ILE A 1 168 ? 7.478 45.076 30.394 1.00 28.76 168 ILE A C 1
ATOM 1124 O O . ILE A 1 168 ? 6.868 44.100 30.819 1.00 34.66 168 ILE A O 1
ATOM 1129 N N . LEU A 1 169 ? 6.845 46.103 29.837 1.00 31.98 169 LEU A N 1
ATOM 1130 C CA . LEU A 1 169 ? 5.369 46.135 29.840 1.00 27.61 169 LEU A CA 1
ATOM 1131 C C . LEU A 1 169 ? 4.752 44.875 29.208 1.00 38.71 169 LEU A C 1
ATOM 1132 O O . LEU A 1 169 ? 3.866 44.240 29.783 1.00 43.74 169 LEU A O 1
ATOM 1137 N N . PRO A 1 170 ? 5.122 44.561 27.977 1.00 31.93 170 PRO A N 1
ATOM 1138 C CA . PRO A 1 170 ? 4.486 43.421 27.314 1.00 32.38 170 PRO A CA 1
ATOM 1139 C C . PRO A 1 170 ? 4.907 42.097 27.950 1.00 34.79 170 PRO A C 1
ATOM 1140 O O . PRO A 1 170 ? 4.170 41.156 27.913 1.00 32.77 170 PRO A O 1
ATOM 1144 N N . VAL A 1 171 ? 6.054 42.051 28.609 1.00 37.21 171 VAL A N 1
ATOM 1145 C CA . VAL A 1 171 ? 6.356 40.888 29.423 1.00 35.39 171 VAL A CA 1
ATOM 1146 C C . VAL A 1 171 ? 5.392 40.758 30.612 1.00 27.00 171 VAL A C 1
ATOM 1147 O O . VAL A 1 171 ? 4.898 39.667 30.889 1.00 35.94 171 VAL A O 1
ATOM 1151 N N . LEU A 1 172 ? 5.055 41.859 31.257 1.00 28.58 172 LEU A N 1
ATOM 1152 C CA . LEU A 1 172 ? 4.140 41.761 32.394 1.00 38.28 172 LEU A CA 1
ATOM 1153 C C . LEU A 1 172 ? 2.721 41.465 31.924 1.00 26.38 172 LEU A C 1
ATOM 1154 O O . LEU A 1 172 ? 1.998 40.734 32.597 1.00 36.06 172 LEU A O 1
ATOM 1159 N N . GLU A 1 173 ? 2.338 42.008 30.773 1.00 34.40 173 GLU A N 1
ATOM 1160 C CA . GLU A 1 173 ? 1.002 41.704 30.215 1.00 40.06 173 GLU A CA 1
ATOM 1161 C C . GLU A 1 173 ? 0.731 40.218 30.069 1.00 36.62 173 GLU A C 1
ATOM 1162 O O . GLU A 1 173 ? -0.403 39.805 30.075 1.00 48.14 173 GLU A O 1
ATOM 1168 N N . ASN A 1 174 ? 1.793 39.420 29.981 1.00 32.49 174 ASN A N 1
ATOM 1169 C CA . ASN A 1 174 ? 1.633 38.016 29.645 1.00 34.18 174 ASN A CA 1
ATOM 1170 C C . ASN A 1 174 ? 2.028 37.176 30.863 1.00 39.78 174 ASN A C 1
ATOM 1171 O O . ASN A 1 174 ? 2.404 36.014 30.731 1.00 37.84 174 ASN A O 1
ATOM 1176 N N . ALA A 1 175 ? 1.987 37.788 32.045 1.00 27.13 175 ALA A N 1
ATOM 1177 C CA . ALA A 1 175 ? 2.291 37.082 33.278 1.00 37.11 175 ALA A CA 1
ATOM 1178 C C . ALA A 1 175 ? 3.773 36.705 33.409 1.00 38.23 175 ALA A C 1
ATOM 1179 O O . ALA A 1 175 ? 4.125 35.795 34.162 1.00 45.98 175 ALA A O 1
ATOM 1181 N N . GLY A 1 176 ? 4.637 37.392 32.679 1.00 33.23 176 GLY A N 1
ATOM 1182 C CA . GLY A 1 176 ? 6.056 37.075 32.774 1.00 31.83 176 GLY A CA 1
ATOM 1183 C C . GLY A 1 176 ? 6.769 37.778 33.913 1.00 25.12 176 GLY A C 1
ATOM 1184 O O . GLY A 1 176 ? 6.247 38.725 34.440 1.00 29.38 176 GLY A O 1
ATOM 1185 N N . MET A 1 177 ? 7.972 37.304 34.265 1.00 40.15 177 MET A N 1
ATOM 1186 C CA . MET A 1 177 ? 8.772 37.896 35.352 1.00 38.69 177 MET A CA 1
ATOM 1187 C C . MET A 1 177 ? 9.789 38.910 34.846 1.00 40.04 177 MET A C 1
ATOM 1188 O O . MET A 1 177 ? 10.463 38.646 33.890 1.00 38.29 177 MET A O 1
ATOM 1193 N N . ILE A 1 178 ? 9.888 40.069 35.502 1.00 41.30 178 ILE A N 1
ATOM 1194 C CA . ILE A 1 178 ? 10.880 41.082 35.129 1.00 32.42 178 ILE A CA 1
ATOM 1195 C C . ILE A 1 178 ? 12.290 40.522 35.253 1.00 41.86 178 ILE A C 1
ATOM 1196 O O . ILE A 1 178 ? 13.138 40.793 34.417 1.00 41.80 178 ILE A O 1
ATOM 1201 N N . ARG A 1 179 ? 12.495 39.687 36.266 1.00 31.50 179 ARG A N 1
ATOM 1202 C CA . ARG A 1 179 ? 13.751 38.936 36.440 1.00 36.72 179 ARG A CA 1
ATOM 1203 C C . ARG A 1 179 ? 14.154 38.084 35.236 1.00 41.88 179 ARG A C 1
ATOM 1204 O O . ARG A 1 179 ? 15.296 37.612 35.179 1.00 58.12 179 ARG A O 1
ATOM 1212 N N . SER A 1 180 ? 13.227 37.822 34.315 1.00 38.78 180 SER A N 1
ATOM 1213 C CA . SER A 1 180 ? 13.572 36.990 33.151 1.00 43.00 180 SER A CA 1
ATOM 1214 C C . SER A 1 180 ? 13.930 37.793 31.908 1.00 50.74 180 SER A C 1
ATOM 1215 O O . SER A 1 180 ? 14.244 37.247 30.863 1.00 57.42 180 SER A O 1
ATOM 1218 N N . VAL A 1 181 ? 13.898 39.104 32.052 1.00 43.86 181 VAL A N 1
ATOM 1219 C CA . VAL A 1 181 ? 14.174 39.996 30.962 1.00 48.72 181 VAL A CA 1
ATOM 1220 C C . VAL A 1 181 ? 15.653 40.338 31.041 1.00 51.83 181 VAL A C 1
ATOM 1221 O O . VAL A 1 181 ? 16.156 40.743 32.082 1.00 55.49 181 VAL A O 1
ATOM 1225 N N . GLY A 1 182 ? 16.382 40.135 29.965 1.00 47.55 182 GLY A N 1
ATOM 1226 C CA . GLY A 1 182 ? 17.795 40.486 30.018 1.00 50.24 182 GLY A CA 1
ATOM 1227 C C . GLY A 1 182 ? 17.950 41.995 30.023 1.00 56.28 182 GLY A C 1
ATOM 1228 O O . GLY A 1 182 ? 18.122 42.614 28.971 1.00 57.23 182 GLY A O 1
ATOM 1229 N N . LEU A 1 183 ? 17.837 42.604 31.198 1.00 57.54 183 LEU A N 1
ATOM 1230 C CA . LEU A 1 183 ? 18.094 44.040 31.310 1.00 52.29 183 LEU A CA 1
ATOM 1231 C C . LEU A 1 183 ? 19.524 44.164 31.750 1.00 50.43 183 LEU A C 1
ATOM 1232 O O . LEU A 1 183 ? 20.014 43.336 32.541 1.00 55.10 183 LEU A O 1
ATOM 1237 N N . ASP A 1 184 ? 20.183 45.196 31.239 1.00 48.48 184 ASP A N 1
ATOM 1238 C CA . ASP A 1 184 ? 21.566 45.507 31.595 1.00 55.00 184 ASP A CA 1
ATOM 1239 C C . ASP A 1 184 ? 21.591 46.384 32.835 1.00 53.69 184 ASP A C 1
ATOM 1240 O O . ASP A 1 184 ? 20.525 46.799 33.324 1.00 57.36 184 ASP A O 1
ATOM 1245 N N . LYS A 1 185 ? 22.799 46.699 33.308 1.00 55.81 185 LYS A N 1
ATOM 1246 C CA . LYS A 1 185 ? 22.986 47.344 34.599 1.00 59.85 185 LYS A CA 1
ATOM 1247 C C . LYS A 1 185 ? 22.360 48.743 34.677 1.00 64.83 185 LYS A C 1
ATOM 1248 O O . LYS A 1 185 ? 21.821 49.136 35.714 1.00 66.02 185 LYS A O 1
ATOM 1254 N N . GLU A 1 186 ? 22.427 49.479 33.574 1.00 55.29 186 GLU A N 1
ATOM 1255 C CA . GLU A 1 186 ? 21.876 50.826 33.485 1.00 52.84 186 GLU A CA 1
ATOM 1256 C C . GLU A 1 186 ? 20.343 50.764 33.595 1.00 51.78 186 GLU A C 1
ATOM 1257 O O . GLU A 1 186 ? 19.709 51.563 34.295 1.00 50.37 186 GLU A O 1
ATOM 1263 N N . GLU A 1 187 ? 19.782 49.801 32.871 1.00 38.80 187 GLU A N 1
ATOM 1264 C CA . GLU A 1 187 ? 18.365 49.440 32.896 1.00 44.89 187 GLU A CA 1
ATOM 1265 C C . GLU A 1 187 ? 17.793 49.073 34.277 1.00 51.49 187 GLU A C 1
ATOM 1266 O O . GLU A 1 187 ? 16.820 49.705 34.725 1.00 43.38 187 GLU A O 1
ATOM 1272 N N . LEU A 1 188 ? 18.415 48.099 34.946 1.00 43.42 188 LEU A N 1
ATOM 1273 C CA . LEU A 1 188 ? 18.170 47.835 36.376 1.00 46.15 188 LEU A CA 1
ATOM 1274 C C . LEU A 1 188 ? 18.239 49.106 37.156 1.00 42.23 188 LEU A C 1
ATOM 1275 O O . LEU A 1 188 ? 17.319 49.451 37.882 1.00 55.01 188 LEU A O 1
ATOM 1280 N N . GLN A 1 189 ? 19.346 49.826 36.993 1.00 51.51 189 GLN A N 1
ATOM 1281 C CA . GLN A 1 189 ? 19.603 50.973 37.863 1.00 53.60 189 GLN A CA 1
ATOM 1282 C C . GLN A 1 189 ? 18.415 51.917 37.793 1.00 32.93 189 GLN A C 1
ATOM 1283 O O . GLN A 1 189 ? 17.945 52.407 38.802 1.00 46.08 189 GLN A O 1
ATOM 1289 N N . ALA A 1 190 ? 17.933 52.160 36.574 1.00 43.96 190 ALA A N 1
ATOM 1290 C CA . ALA A 1 190 ? 16.844 53.108 36.352 1.00 41.76 190 ALA A CA 1
ATOM 1291 C C . ALA A 1 190 ? 15.476 52.664 36.918 1.00 54.05 190 ALA A C 1
ATOM 1292 O O . ALA A 1 190 ? 14.598 53.495 37.168 1.00 48.08 190 ALA A O 1
ATOM 1294 N N . ILE A 1 191 ? 15.282 51.366 37.096 1.00 45.48 191 ILE A N 1
ATOM 1295 C CA . ILE A 1 191 ? 13.998 50.905 37.623 1.00 46.35 191 ILE A CA 1
ATOM 1296 C C . ILE A 1 191 ? 14.082 50.412 39.075 1.00 39.75 191 ILE A C 1
ATOM 1297 O O . ILE A 1 191 ? 13.100 49.864 39.596 1.00 39.21 191 ILE A O 1
ATOM 1302 N N . LYS A 1 192 ? 15.236 50.620 39.721 1.00 39.60 192 LYS A N 1
ATOM 1303 C CA . LYS A 1 192 ? 15.473 50.116 41.086 1.00 33.75 192 LYS A CA 1
ATOM 1304 C C . LYS A 1 192 ? 14.395 50.619 42.002 1.00 40.85 192 LYS A C 1
ATOM 1305 O O . LYS A 1 192 ? 13.985 49.924 42.922 1.00 36.63 192 LYS A O 1
ATOM 1311 N N . SER A 1 193 ? 13.946 51.849 41.755 1.00 33.10 193 SER A N 1
ATOM 1312 C CA . SER A 1 193 ? 13.183 52.533 42.756 1.00 40.39 193 SER A CA 1
ATOM 1313 C C . SER A 1 193 ? 11.778 51.989 42.777 1.00 37.08 193 SER A C 1
ATOM 1314 O O . SER A 1 193 ? 11.060 52.194 43.747 1.00 45.89 193 SER A O 1
ATOM 1317 N N . TYR A 1 194 ? 11.386 51.267 41.723 1.00 29.51 194 TYR A N 1
ATOM 1318 C CA . TYR A 1 194 ? 10.040 50.693 41.673 1.00 42.66 194 TYR A CA 1
ATOM 1319 C C . TYR A 1 194 ? 9.868 49.481 42.601 1.00 34.29 194 TYR A C 1
ATOM 1320 O O . TYR A 1 194 ? 8.726 49.091 42.972 1.00 29.43 194 TYR A O 1
ATOM 1329 N N . ASN A 1 195 ? 11.000 48.912 43.024 1.00 29.28 195 ASN A N 1
ATOM 1330 C CA . ASN A 1 195 ? 10.977 47.750 43.928 1.00 33.26 195 ASN A CA 1
ATOM 1331 C C . ASN A 1 195 ? 10.012 46.698 43.388 1.00 39.46 195 ASN A C 1
ATOM 1332 O O . ASN A 1 195 ? 9.183 46.166 44.106 1.00 35.52 195 ASN A O 1
ATOM 1337 N N . PHE A 1 196 ? 10.111 46.445 42.090 1.00 35.25 196 PHE A N 1
ATOM 1338 C CA . PHE A 1 196 ? 9.342 45.424 41.395 1.00 24.05 196 PHE A CA 1
ATOM 1339 C C . PHE A 1 196 ? 9.436 44.035 42.120 1.00 32.96 196 PHE A C 1
ATOM 1340 O O . PHE A 1 196 ? 10.496 43.602 42.546 1.00 30.24 196 PHE A O 1
ATOM 1348 N N . LEU A 1 197 ? 8.302 43.369 42.241 1.00 27.52 197 LEU A N 1
ATOM 1349 C CA . LEU A 1 197 ? 8.185 42.085 42.928 1.00 23.87 197 LEU A CA 1
ATOM 1350 C C . LEU A 1 197 ? 8.727 40.962 42.073 1.00 24.08 197 LEU A C 1
ATOM 1351 O O . LEU A 1 197 ? 9.381 40.049 42.591 1.00 35.75 197 LEU A O 1
ATOM 1356 N N . THR A 1 198 ? 8.459 41.016 40.756 1.00 19.85 198 THR A N 1
ATOM 1357 C CA . THR A 1 198 ? 8.857 39.949 39.802 1.00 22.02 198 THR A CA 1
ATOM 1358 C C . THR A 1 198 ? 10.331 39.985 39.437 1.00 24.04 198 THR A C 1
ATOM 1359 O O . THR A 1 198 ? 10.879 39.030 38.834 1.00 42.20 198 THR A O 1
ATOM 1363 N N . LEU A 1 199 ? 10.999 41.065 39.822 1.00 33.14 199 LEU A N 1
ATOM 1364 C CA . LEU A 1 199 ? 12.457 41.103 39.779 1.00 33.83 199 LEU A CA 1
ATOM 1365 C C . LEU A 1 199 ? 13.139 40.470 41.019 1.00 35.66 199 LEU A C 1
ATOM 1366 O O . LEU A 1 199 ? 14.369 40.332 41.068 1.00 29.74 199 LEU A O 1
ATOM 1371 N N . LYS A 1 200 ? 12.389 40.216 42.088 1.00 30.62 200 LYS A N 1
ATOM 1372 C CA . LYS A 1 200 ? 13.088 39.614 43.221 1.00 25.20 200 LYS A CA 1
ATOM 1373 C C . LYS A 1 200 ? 13.543 38.226 42.866 1.00 32.38 200 LYS A C 1
ATOM 1374 O O . LYS A 1 200 ? 12.792 37.436 42.322 1.00 39.75 200 LYS A O 1
ATOM 1380 N N . PRO A 1 201 ? 14.806 37.949 43.145 1.00 33.63 201 PRO A N 1
ATOM 1381 C CA . PRO A 1 201 ? 15.354 36.606 43.000 1.00 32.10 201 PRO A CA 1
ATOM 1382 C C . PRO A 1 201 ? 14.576 35.588 43.857 1.00 30.21 201 PRO A C 1
ATOM 1383 O O . PRO A 1 201 ? 14.218 35.860 44.999 1.00 30.34 201 PRO A O 1
ATOM 1387 N N . THR A 1 202 ? 14.451 34.387 43.336 1.00 30.82 202 THR A N 1
ATOM 1388 C CA . THR A 1 202 ? 13.653 33.366 43.912 1.00 30.85 202 THR A CA 1
ATOM 1389 C C . THR A 1 202 ? 14.297 32.005 43.873 1.00 38.23 202 THR A C 1
ATOM 1390 O O . THR A 1 202 ? 14.992 31.625 42.915 1.00 37.56 202 THR A O 1
ATOM 1394 N N . MET A 1 203 ? 13.971 31.195 44.857 1.00 40.96 203 MET A N 1
ATOM 1395 C CA . MET A 1 203 ? 14.349 29.799 44.766 1.00 41.29 203 MET A CA 1
ATOM 1396 C C . MET A 1 203 ? 13.098 28.988 45.153 1.00 47.70 203 MET A C 1
ATOM 1397 O O . MET A 1 203 ? 12.295 29.450 45.961 1.00 43.05 203 MET A O 1
ATOM 1402 N N . TYR A 1 204 ? 12.916 27.806 44.560 1.00 33.61 204 TYR A N 1
ATOM 1403 C CA . TYR A 1 204 ? 11.865 26.881 45.021 1.00 40.82 204 TYR A CA 1
ATOM 1404 C C . TYR A 1 204 ? 12.273 26.015 46.188 1.00 46.00 204 TYR A C 1
ATOM 1405 O O . TYR A 1 204 ? 13.285 25.317 46.108 1.00 50.44 204 TYR A O 1
ATOM 1414 N N . ILE A 1 205 ? 11.509 26.103 47.281 1.00 41.32 205 ILE A N 1
ATOM 1415 C CA . ILE A 1 205 ? 11.628 25.189 48.404 1.00 37.33 205 ILE A CA 1
ATOM 1416 C C . ILE A 1 205 ? 10.651 24.000 48.226 1.00 50.08 205 ILE A C 1
ATOM 1417 O O . ILE A 1 205 ? 9.468 24.099 48.566 1.00 55.72 205 ILE A O 1
ATOM 1422 N N . ALA A 1 206 ? 11.117 22.894 47.659 1.00 44.71 206 ALA A N 1
ATOM 1423 C CA . ALA A 1 206 ? 10.173 21.837 47.260 1.00 51.47 206 ALA A CA 1
ATOM 1424 C C . ALA A 1 206 ? 9.841 20.970 48.469 1.00 52.64 206 ALA A C 1
ATOM 1425 O O . ALA A 1 206 ? 10.657 20.177 48.925 1.00 48.19 206 ALA A O 1
ATOM 1427 N N . ASN A 1 207 ? 8.656 21.159 49.028 1.00 56.48 207 ASN A N 1
ATOM 1428 C CA . ASN A 1 207 ? 8.310 20.404 50.218 1.00 55.64 207 ASN A CA 1
ATOM 1429 C C . ASN A 1 207 ? 7.749 18.999 49.884 1.00 60.71 207 ASN A C 1
ATOM 1430 O O . ASN A 1 207 ? 6.787 18.870 49.098 1.00 52.33 207 ASN A O 1
ATOM 1435 N N . VAL A 1 208 ? 8.381 17.971 50.458 1.00 58.29 208 VAL A N 1
ATOM 1436 C CA . VAL A 1 208 ? 8.053 16.554 50.195 1.00 65.12 208 VAL A CA 1
ATOM 1437 C C . VAL A 1 208 ? 7.704 15.772 51.459 1.00 72.44 208 VAL A C 1
ATOM 1438 O O . VAL A 1 208 ? 7.674 16.299 52.563 1.00 77.24 208 VAL A O 1
ATOM 1442 N N . ASN A 1 209 ? 7.426 14.483 51.211 1.00 79.82 209 ASN A N 1
ATOM 1443 C CA . ASN A 1 209 ? 7.127 13.533 52.266 1.00 72.95 209 ASN A CA 1
ATOM 1444 C C . ASN A 1 209 ? 8.459 13.010 52.741 1.00 82.75 209 ASN A C 1
ATOM 1445 O O . ASN A 1 209 ? 9.445 13.091 52.013 1.00 87.76 209 ASN A O 1
ATOM 1450 N N . GLU A 1 210 ? 8.470 12.494 53.927 1.00 90.10 210 GLU A N 1
ATOM 1451 C CA . GLU A 1 210 ? 9.658 11.928 54.548 1.00 90.97 210 GLU A CA 1
ATOM 1452 C C . GLU A 1 210 ? 10.181 10.828 53.675 1.00 81.41 210 GLU A C 1
ATOM 1453 O O . GLU A 1 210 ? 11.197 10.182 53.979 1.00 90.37 210 GLU A O 1
ATOM 1459 N N . ASP A 1 211 ? 9.480 10.611 52.573 1.00 70.53 211 ASP A N 1
ATOM 1460 C CA . ASP A 1 211 ? 9.816 9.576 51.584 1.00 78.94 211 ASP A CA 1
ATOM 1461 C C . ASP A 1 211 ? 9.754 10.167 50.184 1.00 71.76 211 ASP A C 1
ATOM 1462 O O . ASP A 1 211 ? 9.497 9.455 49.223 1.00 67.62 211 ASP A O 1
ATOM 1467 N N . GLY A 1 212 ? 9.990 11.481 50.051 1.00 74.82 212 GLY A N 1
ATOM 1468 C CA . GLY A 1 212 ? 9.721 12.190 48.808 1.00 70.87 212 GLY A CA 1
ATOM 1469 C C . GLY A 1 212 ? 10.900 12.415 47.871 1.00 69.91 212 GLY A C 1
ATOM 1470 O O . GLY A 1 212 ? 10.711 12.752 46.695 1.00 81.24 212 GLY A O 1
ATOM 1471 N N . PHE A 1 213 ? 12.120 12.247 48.369 1.00 67.90 213 PHE A N 1
ATOM 1472 C CA . PHE A 1 213 ? 13.265 12.795 47.656 1.00 67.21 213 PHE A CA 1
ATOM 1473 C C . PHE A 1 213 ? 13.522 12.065 46.339 1.00 66.31 213 PHE A C 1
ATOM 1474 O O . PHE A 1 213 ? 14.307 12.521 45.503 1.00 60.38 213 PHE A O 1
ATOM 1482 N N . GLU A 1 214 ? 12.805 10.962 46.136 1.00 71.97 214 GLU A N 1
ATOM 1483 C CA . GLU A 1 214 ? 13.342 9.826 45.402 1.00 76.25 214 GLU A CA 1
ATOM 1484 C C . GLU A 1 214 ? 12.906 9.760 43.934 1.00 75.14 214 GLU A C 1
ATOM 1485 O O . GLU A 1 214 ? 13.668 10.131 43.042 1.00 85.47 214 GLU A O 1
ATOM 1491 N N . ASN A 1 215 ? 11.703 9.263 43.673 1.00 72.28 215 ASN A N 1
ATOM 1492 C CA . ASN A 1 215 ? 11.264 9.056 42.299 1.00 82.99 215 ASN A CA 1
ATOM 1493 C C . ASN A 1 215 ? 10.032 9.884 41.984 1.00 86.29 215 ASN A C 1
ATOM 1494 O O . ASN A 1 215 ? 9.035 9.377 41.474 1.00 96.77 215 ASN A O 1
ATOM 1499 N N . ASN A 1 216 ? 10.125 11.173 42.282 1.00 81.47 216 ASN A N 1
ATOM 1500 C CA . ASN A 1 216 ? 8.973 11.975 42.644 1.00 69.95 216 ASN A CA 1
ATOM 1501 C C . ASN A 1 216 ? 8.594 12.849 41.476 1.00 62.61 216 ASN A C 1
ATOM 1502 O O . ASN A 1 216 ? 9.352 13.751 41.102 1.00 58.99 216 ASN A O 1
ATOM 1507 N N . PRO A 1 217 ? 7.435 12.583 40.878 1.00 63.86 217 PRO A N 1
ATOM 1508 C CA . PRO A 1 217 ? 7.097 13.183 39.581 1.00 73.58 217 PRO A CA 1
ATOM 1509 C C . PRO A 1 217 ? 6.887 14.671 39.770 1.00 66.12 217 PRO A C 1
ATOM 1510 O O . PRO A 1 217 ? 7.220 15.454 38.879 1.00 72.08 217 PRO A O 1
ATOM 1514 N N . TYR A 1 218 ? 6.364 15.037 40.942 1.00 55.69 218 TYR A N 1
ATOM 1515 C CA . TYR A 1 218 ? 6.220 16.436 41.358 1.00 67.29 218 TYR A CA 1
ATOM 1516 C C . TYR A 1 218 ? 7.540 17.210 41.432 1.00 66.75 218 TYR A C 1
ATOM 1517 O O . TYR A 1 218 ? 7.754 18.234 40.757 1.00 56.62 218 TYR A O 1
ATOM 1526 N N . LEU A 1 219 ? 8.411 16.717 42.289 1.00 65.83 219 LEU A N 1
ATOM 1527 C CA . LEU A 1 219 ? 9.719 17.285 42.458 1.00 65.80 219 LEU A CA 1
ATOM 1528 C C . LEU A 1 219 ? 10.442 17.393 41.111 1.00 72.08 219 LEU A C 1
ATOM 1529 O O . LEU A 1 219 ? 11.145 18.378 40.868 1.00 73.92 219 LEU A O 1
ATOM 1534 N N . ASP A 1 220 ? 10.249 16.408 40.222 1.00 64.79 220 ASP A N 1
ATOM 1535 C CA . ASP A 1 220 ? 10.895 16.475 38.908 1.00 61.96 220 ASP A CA 1
ATOM 1536 C C . ASP A 1 220 ? 10.307 17.604 38.108 1.00 59.93 220 ASP A C 1
ATOM 1537 O O . ASP A 1 220 ? 11.024 18.326 37.398 1.00 52.22 220 ASP A O 1
ATOM 1542 N N . ARG A 1 221 ? 8.990 17.754 38.182 1.00 60.51 221 ARG A N 1
ATOM 1543 C CA . ARG A 1 221 ? 8.385 18.775 37.343 1.00 64.17 221 ARG A CA 1
ATOM 1544 C C . ARG A 1 221 ? 8.834 20.140 37.868 1.00 54.62 221 ARG A C 1
ATOM 1545 O O . ARG A 1 221 ? 9.167 21.027 37.089 1.00 45.62 221 ARG A O 1
ATOM 1553 N N . VAL A 1 222 ? 8.882 20.306 39.188 1.00 49.73 222 VAL A N 1
ATOM 1554 C CA . VAL A 1 222 ? 9.474 21.544 39.723 1.00 59.50 222 VAL A CA 1
ATOM 1555 C C . VAL A 1 222 ? 10.921 21.790 39.265 1.00 57.73 222 VAL A C 1
ATOM 1556 O O . VAL A 1 222 ? 11.271 22.925 38.919 1.00 51.50 222 VAL A O 1
ATOM 1560 N N . ARG A 1 223 ? 11.746 20.735 39.252 1.00 52.46 223 ARG A N 1
ATOM 1561 C CA . ARG A 1 223 ? 13.122 20.865 38.755 1.00 63.42 223 ARG A CA 1
ATOM 1562 C C . ARG A 1 223 ? 13.080 21.287 37.291 1.00 68.80 223 ARG A C 1
ATOM 1563 O O . ARG A 1 223 ? 13.833 22.156 36.855 1.00 82.71 223 ARG A O 1
ATOM 1571 N N . GLU A 1 224 ? 12.172 20.672 36.541 1.00 62.54 224 GLU A N 1
ATOM 1572 C CA . GLU A 1 224 ? 11.927 21.043 35.160 1.00 70.07 224 GLU A CA 1
ATOM 1573 C C . GLU A 1 224 ? 11.688 22.541 35.053 1.00 70.11 224 GLU A C 1
ATOM 1574 O O . GLU A 1 224 ? 12.291 23.211 34.217 1.00 68.15 224 GLU A O 1
ATOM 1580 N N . ILE A 1 225 ? 10.784 23.054 35.888 1.00 70.74 225 ILE A N 1
ATOM 1581 C CA . ILE A 1 225 ? 10.357 24.449 35.787 1.00 62.30 225 ILE A CA 1
ATOM 1582 C C . ILE A 1 225 ? 11.507 25.386 36.154 1.00 54.15 225 ILE A C 1
ATOM 1583 O O . ILE A 1 225 ? 11.747 26.397 35.484 1.00 51.88 225 ILE A O 1
ATOM 1588 N N . ALA A 1 226 ? 12.234 25.021 37.199 1.00 45.01 226 ALA A N 1
ATOM 1589 C CA . ALA A 1 226 ? 13.376 25.815 37.682 1.00 49.80 226 ALA A CA 1
ATOM 1590 C C . ALA A 1 226 ? 14.488 25.894 36.641 1.00 57.44 226 ALA A C 1
ATOM 1591 O O . ALA A 1 226 ? 15.042 26.964 36.393 1.00 65.86 226 ALA A O 1
ATOM 1593 N N . ALA A 1 227 ? 14.795 24.765 36.007 1.00 60.87 227 ALA A N 1
ATOM 1594 C CA . ALA A 1 227 ? 15.875 24.727 35.012 1.00 72.11 227 ALA A CA 1
ATOM 1595 C C . ALA A 1 227 ? 15.767 25.838 33.980 1.00 60.58 227 ALA A C 1
ATOM 1596 O O . ALA A 1 227 ? 16.784 26.337 33.496 1.00 64.25 227 ALA A O 1
ATOM 1598 N N . LYS A 1 228 ? 14.533 26.207 33.652 1.00 60.96 228 LYS A N 1
ATOM 1599 C CA . LYS A 1 228 ? 14.237 27.077 32.511 1.00 69.76 228 LYS A CA 1
ATOM 1600 C C . LYS A 1 228 ? 14.638 28.504 32.792 1.00 70.37 228 LYS A C 1
ATOM 1601 O O . LYS A 1 228 ? 15.005 29.259 31.876 1.00 71.88 228 LYS A O 1
ATOM 1607 N N . GLU A 1 229 ? 14.535 28.878 34.065 1.00 77.27 229 GLU A N 1
ATOM 1608 C CA . GLU A 1 229 ? 14.751 30.260 34.489 1.00 79.86 229 GLU A CA 1
ATOM 1609 C C . GLU A 1 229 ? 15.937 30.389 35.429 1.00 82.23 229 GLU A C 1
ATOM 1610 O O . GLU A 1 229 ? 16.020 31.358 36.184 1.00 87.80 229 GLU A O 1
ATOM 1616 N N . GLY A 1 230 ? 16.839 29.404 35.388 1.00 74.02 230 GLY A N 1
ATOM 1617 C CA . GLY A 1 230 ? 18.035 29.403 36.211 1.00 55.12 230 GLY A CA 1
ATOM 1618 C C . GLY A 1 230 ? 17.848 29.222 37.722 1.00 69.20 230 GLY A C 1
ATOM 1619 O O . GLY A 1 230 ? 18.753 29.539 38.502 1.00 82.58 230 GLY A O 1
ATOM 1620 N N . ALA A 1 231 ? 16.706 28.700 38.160 1.00 53.50 231 ALA A N 1
ATOM 1621 C CA . ALA A 1 231 ? 16.318 28.832 39.564 1.00 56.60 231 ALA A CA 1
ATOM 1622 C C . ALA A 1 231 ? 16.885 27.684 40.434 1.00 49.50 231 ALA A C 1
ATOM 1623 O O . ALA A 1 231 ? 16.950 26.561 39.963 1.00 40.43 231 ALA A O 1
ATOM 1625 N N . VAL A 1 232 ? 17.291 27.954 41.687 1.00 56.41 232 VAL A N 1
ATOM 1626 C CA . VAL A 1 232 ? 17.616 26.868 42.652 1.00 36.27 232 VAL A CA 1
ATOM 1627 C C . VAL A 1 232 ? 16.398 26.147 43.252 1.00 54.25 232 VAL A C 1
ATOM 1628 O O . VAL A 1 232 ? 15.431 26.770 43.672 1.00 43.84 232 VAL A O 1
ATOM 1632 N N . VAL A 1 233 ? 16.465 24.825 43.307 1.00 49.87 233 VAL A N 1
ATOM 1633 C CA . VAL A 1 233 ? 15.441 24.058 44.001 1.00 43.48 233 VAL A CA 1
ATOM 1634 C C . VAL A 1 233 ? 15.995 23.305 45.182 1.00 36.60 233 VAL A C 1
ATOM 1635 O O . VAL A 1 233 ? 16.949 22.555 45.037 1.00 58.35 233 VAL A O 1
ATOM 1639 N N . VAL A 1 234 ? 15.386 23.470 46.353 1.00 33.91 234 VAL A N 1
ATOM 1640 C CA . VAL A 1 234 ? 15.886 22.823 47.550 1.00 37.11 234 VAL A CA 1
ATOM 1641 C C . VAL A 1 234 ? 14.809 21.950 48.193 1.00 51.63 234 VAL A C 1
ATOM 1642 O O . VAL A 1 234 ? 13.922 22.491 48.828 1.00 45.58 234 VAL A O 1
ATOM 1646 N N . PRO A 1 235 ? 14.911 20.619 48.097 1.00 53.74 235 PRO A N 1
ATOM 1647 C CA . PRO A 1 235 ? 13.887 19.740 48.666 1.00 52.71 235 PRO A CA 1
ATOM 1648 C C . PRO A 1 235 ? 14.054 19.728 50.174 1.00 57.23 235 PRO A C 1
ATOM 1649 O O . PRO A 1 235 ? 15.175 19.588 50.616 1.00 61.25 235 PRO A O 1
ATOM 1653 N N . VAL A 1 236 ? 12.969 19.943 50.923 1.00 65.14 236 VAL A N 1
ATOM 1654 C CA . VAL A 1 236 ? 12.866 19.585 52.335 1.00 56.83 236 VAL A CA 1
ATOM 1655 C C . VAL A 1 236 ? 11.606 18.730 52.537 1.00 57.62 236 VAL A C 1
ATOM 1656 O O . VAL A 1 236 ? 10.640 18.832 51.775 1.00 55.86 236 VAL A O 1
ATOM 1660 N N . CYS A 1 237 ? 11.596 17.913 53.583 1.00 63.75 237 CYS A N 1
ATOM 1661 C CA . CYS A 1 237 ? 10.342 17.387 54.121 1.00 55.18 237 CYS A CA 1
ATOM 1662 C C . CYS A 1 237 ? 10.027 18.158 55.377 1.00 52.86 237 CYS A C 1
ATOM 1663 O O . CYS A 1 237 ? 10.726 18.049 56.403 1.00 48.93 237 CYS A O 1
ATOM 1666 N N . ALA A 1 238 ? 8.979 18.976 55.289 1.00 59.15 238 ALA A N 1
ATOM 1667 C CA . ALA A 1 238 ? 8.637 19.845 56.388 1.00 62.37 238 ALA A CA 1
ATOM 1668 C C . ALA A 1 238 ? 8.049 19.005 57.520 1.00 65.13 238 ALA A C 1
ATOM 1669 O O . ALA A 1 238 ? 8.123 19.372 58.691 1.00 63.34 238 ALA A O 1
ATOM 1671 N N . ALA A 1 239 ? 7.439 17.887 57.155 1.00 73.25 239 ALA A N 1
ATOM 1672 C CA . ALA A 1 239 ? 7.072 16.884 58.139 1.00 78.56 239 ALA A CA 1
ATOM 1673 C C . ALA A 1 239 ? 8.351 16.492 58.839 1.00 71.55 239 ALA A C 1
ATOM 1674 O O . ALA A 1 239 ? 8.587 16.845 60.008 1.00 63.26 239 ALA A O 1
ATOM 1676 N N . ILE A 1 240 ? 9.203 15.781 58.111 1.00 69.07 240 ILE A N 1
ATOM 1677 C CA . ILE A 1 240 ? 10.416 15.287 58.736 1.00 77.25 240 ILE A CA 1
ATOM 1678 C C . ILE A 1 240 ? 11.165 16.426 59.423 1.00 78.45 240 ILE A C 1
ATOM 1679 O O . ILE A 1 240 ? 11.824 16.192 60.435 1.00 74.04 240 ILE A O 1
ATOM 1684 N N . GLU A 1 241 ? 11.045 17.653 58.891 1.00 80.39 241 GLU A N 1
ATOM 1685 C CA . GLU A 1 241 ? 11.839 18.779 59.409 1.00 68.39 241 GLU A CA 1
ATOM 1686 C C . GLU A 1 241 ? 11.222 19.332 60.663 1.00 54.62 241 GLU A C 1
ATOM 1687 O O . GLU A 1 241 ? 11.944 19.819 61.543 1.00 63.93 241 GLU A O 1
ATOM 1693 N N . SER A 1 242 ? 9.893 19.331 60.752 1.00 63.58 242 SER A N 1
ATOM 1694 C CA . SER A 1 242 ? 9.263 19.982 61.917 1.00 69.50 242 SER A CA 1
ATOM 1695 C C . SER A 1 242 ? 9.428 19.162 63.186 1.00 72.93 242 SER A C 1
ATOM 1696 O O . SER A 1 242 ? 9.530 19.717 64.285 1.00 63.72 242 SER A O 1
ATOM 1699 N N . GLU A 1 243 ? 9.446 17.840 63.008 1.00 73.90 243 GLU A N 1
ATOM 1700 C CA . GLU A 1 243 ? 9.912 16.904 64.028 1.00 83.71 243 GLU A CA 1
ATOM 1701 C C . GLU A 1 243 ? 11.199 17.354 64.755 1.00 86.76 243 GLU A C 1
ATOM 1702 O O . GLU A 1 243 ? 11.133 17.850 65.885 1.00 85.31 243 GLU A O 1
ATOM 1708 N N . ILE A 1 244 ? 12.351 17.187 64.109 1.00 83.81 244 ILE A N 1
ATOM 1709 C CA . ILE A 1 244 ? 13.642 17.543 64.706 1.00 81.25 244 ILE A CA 1
ATOM 1710 C C . ILE A 1 244 ? 13.570 18.748 65.630 1.00 89.20 244 ILE A C 1
ATOM 1711 O O . ILE A 1 244 ? 14.465 18.956 66.444 1.00 91.50 244 ILE A O 1
ATOM 1716 N N . ALA A 1 245 ? 12.511 19.542 65.500 1.00 91.38 245 ALA A N 1
ATOM 1717 C CA . ALA A 1 245 ? 12.539 20.934 65.945 1.00 100.05 245 ALA A CA 1
ATOM 1718 C C . ALA A 1 245 ? 11.993 21.132 67.365 1.00 104.09 245 ALA A C 1
ATOM 1719 O O . ALA A 1 245 ? 12.334 22.099 68.055 1.00 98.90 245 ALA A O 1
ATOM 1721 N N . GLU A 1 246 ? 11.137 20.210 67.792 1.00 113.86 246 GLU A N 1
ATOM 1722 C CA . GLU A 1 246 ? 10.566 20.241 69.138 1.00 113.65 246 GLU A CA 1
ATOM 1723 C C . GLU A 1 246 ? 11.185 19.133 69.994 1.00 111.85 246 GLU A C 1
ATOM 1724 O O . GLU A 1 246 ? 10.530 18.592 70.888 1.00 111.94 246 GLU A O 1
ATOM 1730 N N . LEU A 1 247 ? 12.441 18.793 69.699 1.00 111.28 247 LEU A N 1
ATOM 1731 C CA . LEU A 1 247 ? 13.281 18.010 70.608 1.00 108.42 247 LEU A CA 1
ATOM 1732 C C . LEU A 1 247 ? 14.294 18.906 71.329 1.00 111.47 247 LEU A C 1
ATOM 1733 O O . LEU A 1 247 ? 14.434 20.092 71.001 1.00 108.29 247 LEU A O 1
ATOM 1738 N N . ASP A 1 248 ? 15.003 18.344 72.306 1.00 115.57 248 ASP A N 1
ATOM 1739 C CA . ASP A 1 248 ? 15.931 19.143 73.112 1.00 116.25 248 ASP A CA 1
ATOM 1740 C C . ASP A 1 248 ? 17.178 19.560 72.355 1.00 117.57 248 ASP A C 1
ATOM 1741 O O . ASP A 1 248 ? 17.439 19.109 71.229 1.00 118.84 248 ASP A O 1
ATOM 1746 N N . ASP A 1 249 ? 17.901 20.459 72.976 1.00 115.40 249 ASP A N 1
ATOM 1747 C CA . ASP A 1 249 ? 19.077 21.012 72.378 1.00 111.89 249 ASP A CA 1
ATOM 1748 C C . ASP A 1 249 ? 19.786 19.980 71.567 1.00 114.33 249 ASP A C 1
ATOM 1749 O O . ASP A 1 249 ? 20.120 20.102 70.384 1.00 113.30 249 ASP A O 1
ATOM 1754 N N . GLU A 1 250 ? 20.009 18.938 72.330 1.00 113.88 250 GLU A N 1
ATOM 1755 C CA . GLU A 1 250 ? 20.777 17.833 71.927 1.00 114.10 250 GLU A CA 1
ATOM 1756 C C . GLU A 1 250 ? 20.082 16.484 71.991 1.00 114.52 250 GLU A C 1
ATOM 1757 O O . GLU A 1 250 ? 20.614 15.491 71.512 1.00 113.42 250 GLU A O 1
ATOM 1763 N N . GLU A 1 251 ? 18.893 16.454 72.588 1.00 114.42 251 GLU A N 1
ATOM 1764 C CA . GLU A 1 251 ? 18.142 15.202 72.671 1.00 113.56 251 GLU A CA 1
ATOM 1765 C C . GLU A 1 251 ? 17.547 14.823 71.311 1.00 112.08 251 GLU A C 1
ATOM 1766 O O . GLU A 1 251 ? 16.357 14.508 71.207 1.00 107.25 251 GLU A O 1
ATOM 1772 N N . LYS A 1 252 ? 18.389 14.852 70.278 1.00 111.84 252 LYS A N 1
ATOM 1773 C CA . LYS A 1 252 ? 17.928 14.781 68.893 1.00 108.29 252 LYS A CA 1
ATOM 1774 C C . LYS A 1 252 ? 18.928 14.050 67.996 1.00 105.69 252 LYS A C 1
ATOM 1775 O O . LYS A 1 252 ? 18.560 13.491 66.962 1.00 105.60 252 LYS A O 1
ATOM 1781 N N . VAL A 1 253 ? 20.191 1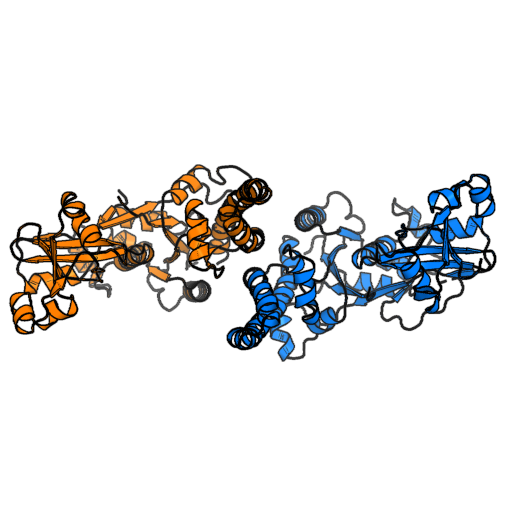4.055 68.409 1.00 107.90 253 VAL A N 1
ATOM 1782 C CA . VAL A 1 253 ? 21.274 13.461 67.632 1.00 104.37 253 VAL A CA 1
ATOM 1783 C C . VAL A 1 253 ? 20.890 12.108 67.038 1.00 108.24 253 VAL A C 1
ATOM 1784 O O . VAL A 1 253 ? 21.042 11.887 65.831 1.00 110.74 253 VAL A O 1
ATOM 1788 N N . GLU A 1 254 ? 20.389 11.205 67.880 1.00 110.01 254 GLU A N 1
ATOM 1789 C CA . GLU A 1 254 ? 20.094 9.838 67.441 1.00 109.04 254 GLU A CA 1
ATOM 1790 C C . GLU A 1 254 ? 18.980 9.800 66.394 1.00 108.83 254 GLU A C 1
ATOM 1791 O O . GLU A 1 254 ? 18.857 8.829 65.635 1.00 107.51 254 GLU A O 1
ATOM 1797 N N . PHE A 1 255 ? 18.168 10.853 66.370 1.00 106.33 255 PHE A N 1
ATOM 1798 C CA . PHE A 1 255 ? 17.129 11.006 65.359 1.00 104.58 255 PHE A CA 1
ATOM 1799 C C . PHE A 1 255 ? 17.727 11.096 63.953 1.00 105.04 255 PHE A C 1
ATOM 1800 O O . PHE A 1 255 ? 17.149 10.594 62.982 1.00 104.95 255 PHE A O 1
ATOM 1808 N N . LEU A 1 256 ? 18.897 11.722 63.853 1.00 104.18 256 LEU A N 1
ATOM 1809 C CA . LEU A 1 256 ? 19.444 12.103 62.554 1.00 106.71 256 LEU A CA 1
ATOM 1810 C C . LEU A 1 256 ? 19.871 10.903 61.710 1.00 108.53 256 LEU A C 1
ATOM 1811 O O . LEU A 1 256 ? 19.148 10.488 60.795 1.00 110.27 256 LEU A O 1
ATOM 1816 N N . GLN A 1 257 ? 21.043 10.357 62.035 1.00 109.57 257 GLN A N 1
ATOM 1817 C CA . GLN A 1 257 ? 21.665 9.241 61.302 1.00 111.96 257 GLN A CA 1
ATOM 1818 C C . GLN A 1 257 ? 20.704 8.388 60.465 1.00 114.22 257 GLN A C 1
ATOM 1819 O O . GLN A 1 257 ? 21.083 7.877 59.404 1.00 116.46 257 GLN A O 1
ATOM 1825 N N . ASP A 1 258 ? 19.473 8.235 60.955 1.00 113.95 258 ASP A N 1
ATOM 1826 C CA . ASP A 1 258 ? 18.549 7.207 60.485 1.00 108.43 258 ASP A CA 1
ATOM 1827 C C . ASP A 1 258 ? 18.432 7.173 58.964 1.00 108.70 258 ASP A C 1
ATOM 1828 O O . ASP A 1 258 ? 17.870 6.219 58.407 1.00 111.17 258 ASP A O 1
ATOM 1833 N N . LEU A 1 259 ? 18.943 8.214 58.300 1.00 107.30 259 LEU A N 1
ATOM 1834 C CA . LEU A 1 259 ? 19.177 8.177 56.847 1.00 111.01 259 LEU A CA 1
ATOM 1835 C C . LEU A 1 259 ? 20.413 9.002 56.437 1.00 112.19 259 LEU A C 1
ATOM 1836 O O . LEU A 1 259 ? 21.283 9.296 57.269 1.00 113.67 259 LEU A O 1
ATOM 1841 N N . GLY A 1 260 ? 20.467 9.380 55.157 1.00 109.63 260 GLY A N 1
ATOM 1842 C CA . GLY A 1 260 ? 21.623 10.039 54.575 1.00 107.61 260 GLY A CA 1
ATOM 1843 C C . GLY A 1 260 ? 21.633 11.560 54.678 1.00 113.60 260 GLY A C 1
ATOM 1844 O O . GLY A 1 260 ? 22.608 12.207 54.268 1.00 115.89 260 GLY A O 1
ATOM 1845 N N . ILE A 1 261 ? 20.557 12.134 55.218 1.00 111.49 261 ILE A N 1
ATOM 1846 C CA . ILE A 1 261 ? 20.609 13.477 55.809 1.00 110.82 261 ILE A CA 1
ATOM 1847 C C . ILE A 1 261 ? 21.556 13.497 57.023 1.00 111.85 261 ILE A C 1
ATOM 1848 O O . ILE A 1 261 ? 21.227 12.962 58.090 1.00 114.17 261 ILE A O 1
ATOM 1853 N N . GLU A 1 262 ? 22.738 14.093 56.861 1.00 110.57 262 GLU A N 1
ATOM 1854 C CA . GLU A 1 262 ? 23.682 14.175 57.981 1.00 108.39 262 GLU A CA 1
ATOM 1855 C C . GLU A 1 262 ? 23.382 15.362 58.900 1.00 105.93 262 GLU A C 1
ATOM 1856 O O . GLU A 1 262 ? 23.819 15.400 60.056 1.00 106.50 262 GLU A O 1
ATOM 1862 N N . GLU A 1 263 ? 22.631 16.329 58.383 1.00 97.29 263 GLU A N 1
ATOM 1863 C CA . GLU A 1 263 ? 22.082 17.388 59.225 1.00 89.63 263 GLU A CA 1
ATOM 1864 C C . GLU A 1 263 ? 20.626 17.679 58.870 1.00 83.19 263 GLU A C 1
ATOM 1865 O O . GLU A 1 263 ? 20.121 17.284 57.801 1.00 83.27 263 GLU A O 1
ATOM 1871 N N . PRO A 1 264 ? 19.951 18.373 59.777 1.00 80.87 264 PRO A N 1
ATOM 1872 C CA . PRO A 1 264 ? 18.674 19.020 59.449 1.00 75.84 264 PRO A CA 1
ATOM 1873 C C . PRO A 1 264 ? 18.709 19.501 57.993 1.00 68.40 264 PRO A C 1
ATOM 1874 O O . PRO A 1 264 ? 19.507 20.375 57.682 1.00 68.09 264 PRO A O 1
ATOM 1878 N N . GLY A 1 265 ? 17.904 18.898 57.116 1.00 61.22 265 GLY A N 1
ATOM 1879 C CA . GLY A 1 265 ? 17.616 19.455 55.799 1.00 42.72 265 GLY A CA 1
ATOM 1880 C C . GLY A 1 265 ? 17.134 20.905 55.759 1.00 53.91 265 GLY A C 1
ATOM 1881 O O . GLY A 1 265 ? 16.942 21.469 54.688 1.00 65.83 265 GLY A O 1
ATOM 1882 N N . LEU A 1 266 ? 16.977 21.518 56.923 1.00 39.86 266 LEU A N 1
ATOM 1883 C CA . LEU A 1 266 ? 16.565 22.901 57.071 1.00 49.58 266 LEU A CA 1
ATOM 1884 C C . LEU A 1 266 ? 17.777 23.809 56.861 1.00 55.41 266 LEU A C 1
ATOM 1885 O O . LEU A 1 266 ? 17.678 24.944 56.329 1.00 43.64 266 LEU A O 1
ATOM 1890 N N . ASN A 1 267 ? 18.927 23.289 57.291 1.00 52.23 267 ASN A N 1
ATOM 1891 C CA . ASN A 1 267 ? 20.192 24.003 57.235 1.00 51.94 267 ASN A CA 1
ATOM 1892 C C . ASN A 1 267 ? 20.492 24.299 55.779 1.00 38.59 267 ASN A C 1
ATOM 1893 O O . ASN A 1 267 ? 21.096 25.309 55.445 1.00 59.16 267 ASN A O 1
ATOM 1898 N N . ARG A 1 268 ? 20.030 23.411 54.921 1.00 39.39 268 ARG A N 1
ATOM 1899 C CA . ARG A 1 268 ? 20.147 23.547 53.468 1.00 52.87 268 ARG A CA 1
ATOM 1900 C C . ARG A 1 268 ? 19.303 24.701 52.875 1.00 48.65 268 ARG A C 1
ATOM 1901 O O . ARG A 1 268 ? 19.589 25.236 51.798 1.00 44.28 268 ARG A O 1
ATOM 1909 N N . VAL A 1 269 ? 18.238 25.045 53.574 1.00 43.44 269 VAL A N 1
ATOM 1910 C CA . VAL A 1 269 ? 17.296 25.998 53.053 1.00 41.11 269 VAL A CA 1
ATOM 1911 C C . VAL A 1 269 ? 17.840 27.320 53.538 1.00 42.86 269 VAL A C 1
ATOM 1912 O O . VAL A 1 269 ? 17.844 28.275 52.814 1.00 27.81 269 VAL A O 1
ATOM 1916 N N . ILE A 1 270 ? 18.289 27.357 54.783 1.00 35.18 270 ILE A N 1
ATOM 1917 C CA . ILE A 1 270 ? 18.967 28.530 55.295 1.00 48.15 270 ILE A CA 1
ATOM 1918 C C . ILE A 1 270 ? 20.138 28.922 54.410 1.00 38.46 270 ILE A C 1
ATOM 1919 O O . ILE A 1 270 ? 20.228 30.074 54.024 1.00 42.67 270 ILE A O 1
ATOM 1924 N N . ARG A 1 271 ? 20.997 27.972 54.062 1.00 34.04 271 ARG A N 1
ATOM 1925 C CA . ARG A 1 271 ? 22.166 28.277 53.220 1.00 41.45 271 ARG A CA 1
ATOM 1926 C C . ARG A 1 271 ? 21.758 28.591 51.783 1.00 37.26 271 ARG A C 1
ATOM 1927 O O . ARG A 1 271 ? 22.384 29.431 51.118 1.00 57.40 271 ARG A O 1
ATOM 1935 N N . ALA A 1 272 ? 20.706 27.955 51.297 1.00 45.49 272 ALA A N 1
ATOM 1936 C CA . ALA A 1 272 ? 20.290 28.220 49.940 1.00 35.16 272 ALA A CA 1
ATOM 1937 C C . ALA A 1 272 ? 19.709 29.628 49.804 1.00 30.43 272 ALA A C 1
ATOM 1938 O O . ALA A 1 272 ? 19.923 30.303 48.789 1.00 34.79 272 ALA A O 1
ATOM 1940 N N . GLY A 1 273 ? 19.103 30.127 50.862 1.00 34.06 273 GLY A N 1
ATOM 1941 C CA . GLY A 1 273 ? 18.558 31.482 50.864 1.00 43.01 273 GLY A CA 1
ATOM 1942 C C . GLY A 1 273 ? 19.580 32.591 51.118 1.00 45.71 273 GLY A C 1
ATOM 1943 O O . GLY A 1 273 ? 19.429 33.754 50.702 1.00 33.29 273 GLY A O 1
ATOM 1944 N N . TYR A 1 274 ? 20.645 32.219 51.808 1.00 40.23 274 TYR A N 1
ATOM 1945 C CA . TYR A 1 274 ? 21.764 33.111 52.026 1.00 32.28 274 TYR A CA 1
ATOM 1946 C C . TYR A 1 274 ? 22.430 33.343 50.682 1.00 31.36 274 TYR A C 1
ATOM 1947 O O . TYR A 1 274 ? 22.687 34.493 50.311 1.00 29.98 274 TYR A O 1
ATOM 1956 N N . ALA A 1 275 ? 22.708 32.256 49.944 1.00 22.72 275 ALA A N 1
ATOM 1957 C CA . ALA A 1 275 ? 23.125 32.360 48.563 1.00 38.89 275 ALA A CA 1
ATOM 1958 C C . ALA A 1 275 ? 22.146 33.176 47.699 1.00 41.88 275 ALA A C 1
ATOM 1959 O O . ALA A 1 275 ? 22.569 33.971 46.859 1.00 35.85 275 ALA A O 1
ATOM 1961 N N . LEU A 1 276 ? 20.852 32.946 47.852 1.00 48.39 276 LEU A N 1
ATOM 1962 C CA . LEU A 1 276 ? 19.911 33.567 46.931 1.00 36.69 276 LEU A CA 1
ATOM 1963 C C . LEU A 1 276 ? 20.014 35.077 47.059 1.00 42.87 276 LEU A C 1
ATOM 1964 O O . LEU A 1 276 ? 19.903 35.789 46.079 1.00 50.08 276 LEU A O 1
ATOM 1969 N N . LEU A 1 277 ? 20.247 35.553 48.275 1.00 37.13 277 LEU A N 1
ATOM 1970 C CA . LEU A 1 277 ? 20.427 36.975 48.485 1.00 31.70 277 LEU A CA 1
ATOM 1971 C C . LEU A 1 277 ? 21.791 37.426 48.087 1.00 43.06 277 LEU A C 1
ATOM 1972 O O . LEU A 1 277 ? 22.147 38.568 48.369 1.00 32.68 277 LEU A O 1
ATOM 1977 N N . ASN A 1 278 ? 22.567 36.524 47.482 1.00 36.47 278 ASN A N 1
ATOM 1978 C CA . ASN A 1 278 ? 23.921 36.844 47.040 1.00 48.80 278 ASN A CA 1
ATOM 1979 C C . ASN A 1 278 ? 24.948 37.124 48.123 1.00 41.59 278 ASN A C 1
ATOM 1980 O O . ASN A 1 278 ? 25.880 37.931 47.926 1.00 27.24 278 ASN A O 1
ATOM 1985 N N . LEU A 1 279 ? 24.798 36.436 49.247 1.00 42.24 279 LEU A N 1
ATOM 1986 C CA . LEU A 1 279 ? 25.713 36.623 50.328 1.00 35.33 279 LEU A CA 1
ATOM 1987 C C . LEU A 1 279 ? 26.777 35.534 50.345 1.00 36.09 279 LEU A C 1
ATOM 1988 O O . LEU A 1 279 ? 26.553 34.435 49.869 1.00 42.39 279 LEU A O 1
ATOM 1993 N N . GLN A 1 280 ? 27.954 35.891 50.861 1.00 33.65 280 GLN A N 1
ATOM 1994 C CA . GLN A 1 280 ? 29.096 34.979 51.072 1.00 36.04 280 GLN A CA 1
ATOM 1995 C C . GLN A 1 280 ? 29.607 35.244 52.454 1.00 33.81 280 GLN A C 1
ATOM 1996 O O . GLN A 1 280 ? 29.353 36.314 53.015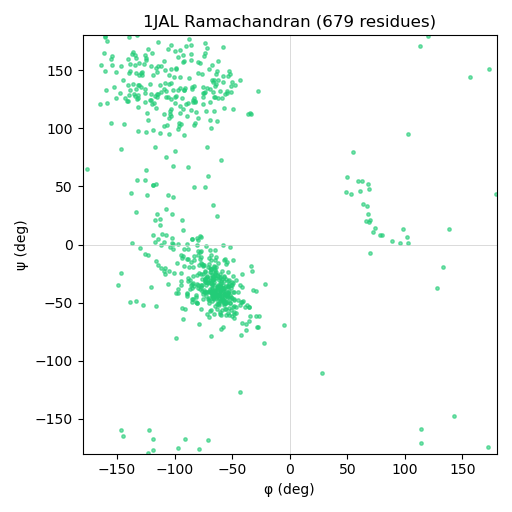 1.00 36.05 280 GLN A O 1
ATOM 2002 N N . THR A 1 281 ? 30.358 34.288 53.000 1.00 34.56 281 THR A N 1
ATOM 2003 C CA . THR A 1 281 ? 30.970 34.390 54.325 1.00 36.46 281 THR A CA 1
ATOM 2004 C C . THR A 1 281 ? 32.483 34.460 54.177 1.00 29.95 281 THR A C 1
ATOM 2005 O O . THR A 1 281 ? 33.083 33.798 53.317 1.00 32.10 281 THR A O 1
ATOM 2009 N N . TYR A 1 282 ? 33.123 35.346 54.951 1.00 25.06 282 TYR A N 1
ATOM 2010 C CA . TYR A 1 282 ? 34.532 35.208 55.183 1.00 29.04 282 TYR A CA 1
ATOM 2011 C C . TYR A 1 282 ? 34.694 35.139 56.691 1.00 25.60 282 TYR A C 1
ATOM 2012 O O . TYR A 1 282 ? 33.761 35.409 57.416 1.00 35.47 282 TYR A O 1
ATOM 2021 N N . PHE A 1 283 ? 35.879 34.781 57.154 1.00 28.74 283 PHE A N 1
ATOM 2022 C CA . PHE A 1 283 ? 36.095 34.388 58.533 1.00 26.72 283 PHE A CA 1
ATOM 2023 C C . PHE A 1 283 ? 37.235 35.175 59.037 1.00 36.18 283 PHE A C 1
ATOM 2024 O O . PHE A 1 283 ? 38.135 35.461 58.266 1.00 33.53 283 PHE A O 1
ATOM 2032 N N . THR A 1 284 ? 37.206 35.506 60.336 1.00 30.02 284 THR A N 1
ATOM 2033 C CA . THR A 1 284 ? 38.380 35.882 61.110 1.00 32.56 284 THR A CA 1
ATOM 2034 C C . THR A 1 284 ? 38.563 34.792 62.214 1.00 31.95 284 THR A C 1
ATOM 2035 O O . THR A 1 284 ? 37.616 34.226 62.686 1.00 32.70 284 THR A O 1
ATOM 2039 N N . ALA A 1 285 ? 39.784 34.556 62.661 1.00 31.39 285 ALA A N 1
ATOM 2040 C CA . ALA A 1 285 ? 40.062 33.433 63.495 1.00 37.15 285 ALA A CA 1
ATOM 2041 C C . ALA A 1 285 ? 41.228 33.824 64.361 1.00 49.22 285 ALA A C 1
ATOM 2042 O O . ALA A 1 285 ? 42.274 34.256 63.841 1.00 54.89 285 ALA A O 1
ATOM 2044 N N . GLY A 1 286 ? 41.067 33.687 65.678 1.00 41.93 286 GLY A N 1
ATOM 2045 C CA . GLY A 1 286 ? 42.184 33.902 66.610 1.00 31.13 286 GLY A CA 1
ATOM 2046 C C . GLY A 1 286 ? 41.854 33.235 67.936 1.00 42.58 286 GLY A C 1
ATOM 2047 O O . GLY A 1 286 ? 40.752 32.620 68.071 1.00 40.29 286 GLY A O 1
ATOM 2048 N N . VAL A 1 287 ? 42.768 33.313 68.910 1.00 41.90 287 VAL A N 1
ATOM 2049 C CA . VAL A 1 287 ? 42.544 32.585 70.190 1.00 41.09 287 VAL A CA 1
ATOM 2050 C C . VAL A 1 287 ? 41.269 33.046 70.927 1.00 40.93 287 VAL A C 1
ATOM 2051 O O . VAL A 1 287 ? 40.666 32.303 71.693 1.00 45.71 287 VAL A O 1
ATOM 2055 N N . LYS A 1 288 ? 40.848 34.275 70.671 1.00 40.58 288 LYS A N 1
ATOM 2056 C CA . LYS A 1 288 ? 39.654 34.804 71.330 1.00 45.60 288 LYS A CA 1
ATOM 2057 C C . LYS A 1 288 ? 38.370 34.403 70.604 1.00 42.96 288 LYS A C 1
ATOM 2058 O O . LYS A 1 288 ? 37.334 34.161 71.232 1.00 44.64 288 LYS A O 1
ATOM 2064 N N . GLU A 1 289 ? 38.432 34.306 69.283 1.00 34.49 289 GLU A N 1
ATOM 2065 C CA . GLU A 1 289 ? 37.226 34.005 68.554 1.00 37.55 289 GLU A CA 1
ATOM 2066 C C . GLU A 1 289 ? 37.382 33.536 67.129 1.00 30.95 289 GLU A C 1
ATOM 2067 O O . GLU A 1 289 ? 38.349 33.854 66.444 1.00 37.17 289 GLU A O 1
ATOM 2073 N N . VAL A 1 290 ? 36.378 32.802 66.692 1.00 30.53 290 VAL A N 1
ATOM 2074 C CA . VAL A 1 290 ? 36.193 32.486 65.296 1.00 27.07 290 VAL A CA 1
ATOM 2075 C C . VAL A 1 290 ? 34.850 33.036 64.920 1.00 40.43 290 VAL A C 1
ATOM 2076 O O . VAL A 1 290 ? 33.835 32.696 65.563 1.00 31.57 290 VAL A O 1
ATOM 2080 N N . ARG A 1 291 ? 34.851 33.887 63.883 1.00 30.10 291 ARG A N 1
ATOM 2081 C CA . ARG A 1 291 ? 33.695 34.637 63.473 1.00 33.33 291 ARG A CA 1
ATOM 2082 C C . ARG A 1 291 ? 33.489 34.573 61.975 1.00 25.34 291 ARG A C 1
ATOM 2083 O O . ARG A 1 291 ? 34.411 34.751 61.186 1.00 28.58 291 ARG A O 1
ATOM 2091 N N . ALA A 1 292 ? 32.237 34.321 61.611 1.00 25.34 292 ALA A N 1
ATOM 2092 C CA . ALA A 1 292 ? 31.769 34.422 60.249 1.00 24.65 292 ALA A CA 1
ATOM 2093 C C . ALA A 1 292 ? 31.242 35.815 59.993 1.00 31.77 292 ALA A C 1
ATOM 2094 O O . ALA A 1 292 ? 30.542 36.413 60.838 1.00 32.39 292 ALA A O 1
ATOM 2096 N N . TRP A 1 293 ? 31.647 36.354 58.856 1.00 31.55 293 TRP A N 1
ATOM 2097 C CA . TRP A 1 293 ? 31.363 37.722 58.467 1.00 36.74 293 TRP A CA 1
ATOM 2098 C C . TRP A 1 293 ? 30.689 37.693 57.082 1.00 28.26 293 TRP A C 1
ATOM 2099 O O . TRP A 1 293 ? 31.152 36.965 56.178 1.00 32.73 293 TRP A O 1
ATOM 2110 N N . THR A 1 294 ? 29.604 38.437 56.919 1.00 30.42 294 THR A N 1
ATOM 2111 C CA . THR A 1 294 ? 28.776 38.411 55.684 1.00 32.99 294 THR A CA 1
ATOM 2112 C C . THR A 1 294 ? 29.145 39.603 54.797 1.00 33.25 294 THR A C 1
ATOM 2113 O O . THR A 1 294 ? 29.183 40.720 55.296 1.00 37.05 294 THR A O 1
ATOM 2117 N N . VAL A 1 295 ? 29.474 39.348 53.515 1.00 36.83 295 VAL A N 1
ATOM 2118 C CA . VAL A 1 295 ? 29.517 40.410 52.474 1.00 37.86 295 VAL A CA 1
ATOM 2119 C C . VAL A 1 295 ? 28.867 39.889 51.238 1.00 34.16 295 VAL A C 1
ATOM 2120 O O . VAL A 1 295 ? 28.617 38.665 51.105 1.00 32.63 295 VAL A O 1
ATOM 2124 N N . SER A 1 296 ? 28.554 40.794 50.319 1.00 32.08 296 SER A N 1
ATOM 2125 C CA . SER A 1 296 ? 27.949 40.354 49.060 1.00 37.83 296 SER A CA 1
ATOM 2126 C C . SER A 1 296 ? 29.025 39.627 48.269 1.00 41.24 296 SER A C 1
ATOM 2127 O O . SER A 1 296 ? 30.222 39.875 48.430 1.00 42.00 296 SER A O 1
ATOM 2130 N N . VAL A 1 297 ? 28.612 38.689 47.446 1.00 37.36 297 VAL A N 1
ATOM 2131 C CA . VAL A 1 297 ? 29.513 38.103 46.466 1.00 37.51 297 VAL A CA 1
ATOM 2132 C C . VAL A 1 297 ? 30.157 39.171 45.581 1.00 34.33 297 VAL A C 1
ATOM 2133 O O . VAL A 1 297 ? 29.455 40.080 45.092 1.00 48.69 297 VAL A O 1
ATOM 2137 N N . GLY A 1 298 ? 31.488 39.089 45.416 1.00 35.69 298 GLY A N 1
ATOM 2138 C CA . GLY A 1 298 ? 32.228 40.054 44.617 1.00 31.75 298 GLY A CA 1
ATOM 2139 C C . GLY A 1 298 ? 32.746 41.295 45.327 1.00 32.14 298 GLY A C 1
ATOM 2140 O O . GLY A 1 298 ? 33.327 42.200 44.699 1.00 45.14 298 GLY A O 1
ATOM 2141 N N . ALA A 1 299 ? 32.544 41.389 46.637 1.00 36.54 299 ALA A N 1
ATOM 2142 C CA . ALA A 1 299 ? 33.156 42.489 47.393 1.00 37.63 299 ALA A CA 1
ATOM 2143 C C . ALA A 1 299 ? 34.676 42.383 47.345 1.00 32.78 299 ALA A C 1
ATOM 2144 O O . ALA A 1 299 ? 35.244 41.312 47.513 1.00 32.98 299 ALA A O 1
ATOM 2146 N N . THR A 1 300 ? 35.340 43.517 47.168 1.00 29.70 300 THR A N 1
ATOM 2147 C CA . THR A 1 300 ? 36.753 43.638 47.404 1.00 30.57 300 THR A CA 1
ATOM 2148 C C . THR A 1 300 ? 37.063 43.652 48.926 1.00 32.29 300 THR A C 1
ATOM 2149 O O . THR A 1 300 ? 36.164 43.914 49.777 1.00 43.58 300 THR A O 1
ATOM 2153 N N . ALA A 1 301 ? 38.334 43.452 49.268 1.00 27.84 301 ALA A N 1
ATOM 2154 C CA . ALA A 1 301 ? 38.771 43.350 50.673 1.00 32.48 301 ALA A CA 1
ATOM 2155 C C . ALA A 1 301 ? 38.427 44.555 51.510 1.00 26.05 301 ALA A C 1
ATOM 2156 O O . ALA A 1 301 ? 37.952 44.437 52.635 1.00 43.17 301 ALA A O 1
ATOM 2158 N N . PRO A 1 302 ? 38.632 45.725 50.948 1.00 29.77 302 PRO A N 1
ATOM 2159 C CA . PRO A 1 302 ? 38.237 46.987 51.585 1.00 35.65 302 PRO A CA 1
ATOM 2160 C C . PRO A 1 302 ? 36.749 47.066 51.836 1.00 34.66 302 PRO A C 1
ATOM 2161 O O . PRO A 1 302 ? 36.393 47.547 52.889 1.00 40.40 302 PRO A O 1
ATOM 2165 N N . LYS A 1 303 ? 35.905 46.554 50.935 1.00 38.97 303 LYS A N 1
ATOM 2166 C CA . LYS A 1 303 ? 34.481 46.563 51.211 1.00 50.20 303 LYS A CA 1
ATOM 2167 C C . LYS A 1 303 ? 34.266 45.561 52.310 1.00 31.89 303 LYS A C 1
ATOM 2168 O O . LYS A 1 303 ? 33.629 45.852 53.303 1.00 48.23 303 LYS A O 1
ATOM 2174 N N . ALA A 1 304 ? 34.856 44.384 52.133 1.00 29.32 304 ALA A N 1
ATOM 2175 C CA . ALA A 1 304 ? 34.739 43.331 53.152 1.00 26.55 304 ALA A CA 1
ATOM 2176 C C . ALA A 1 304 ? 35.166 43.913 54.471 1.00 30.77 304 ALA A C 1
ATOM 2177 O O . ALA A 1 304 ? 34.585 43.598 55.500 1.00 40.95 304 ALA A O 1
ATOM 2179 N N . ALA A 1 305 ? 36.219 44.717 54.462 1.00 33.18 305 ALA A N 1
ATOM 2180 C CA . ALA A 1 305 ? 36.829 45.059 55.759 1.00 44.88 305 ALA A CA 1
ATOM 2181 C C . ALA A 1 305 ? 35.985 46.086 56.487 1.00 38.80 305 ALA A C 1
ATOM 2182 O O . ALA A 1 305 ? 35.945 46.128 57.722 1.00 41.46 305 ALA A O 1
ATOM 2184 N N . ALA A 1 306 ? 35.306 46.912 55.692 1.00 41.63 306 ALA A N 1
ATOM 2185 C CA . ALA A 1 306 ? 34.566 48.050 56.214 1.00 44.18 306 ALA A CA 1
ATOM 2186 C C . ALA A 1 306 ? 33.362 47.506 57.020 1.00 38.15 306 ALA A C 1
ATOM 2187 O O . ALA A 1 306 ? 32.850 48.158 57.894 1.00 37.63 306 ALA A O 1
ATOM 2189 N N . VAL A 1 307 ? 32.972 46.278 56.746 1.00 44.93 307 VAL A N 1
ATOM 2190 C CA . VAL A 1 307 ? 32.013 45.575 57.602 1.00 52.96 307 VAL A CA 1
ATOM 2191 C C . VAL A 1 307 ? 32.433 45.449 59.075 1.00 49.61 307 VAL A C 1
ATOM 2192 O O . VAL A 1 307 ? 31.588 45.405 59.972 1.00 50.36 307 VAL A O 1
ATOM 2196 N N . ILE A 1 308 ? 33.735 45.363 59.314 1.00 44.02 308 ILE A N 1
ATOM 2197 C CA . ILE A 1 308 ? 34.275 45.290 60.671 1.00 45.04 308 ILE A CA 1
ATOM 2198 C C . ILE A 1 308 ? 34.447 46.710 61.310 1.00 56.05 308 ILE A C 1
ATOM 2199 O O . ILE A 1 308 ? 34.024 46.955 62.429 1.00 52.54 308 ILE A O 1
ATOM 2204 N N . HIS A 1 309 ? 35.037 47.643 60.569 1.00 50.63 309 HIS A N 1
ATOM 2205 C CA . HIS A 1 309 ? 35.148 49.023 61.003 1.00 51.16 309 HIS A CA 1
ATOM 2206 C C . HIS A 1 309 ? 35.019 49.987 59.832 1.00 43.15 309 HIS A C 1
ATOM 2207 O O . HIS A 1 309 ? 35.616 49.744 58.779 1.00 45.98 309 HIS A O 1
ATOM 2214 N N . THR A 1 310 ? 34.337 51.122 60.037 1.00 53.66 310 THR A N 1
ATOM 2215 C CA . THR A 1 310 ? 34.078 52.068 58.931 1.00 50.68 310 THR A CA 1
ATOM 2216 C C . THR A 1 310 ? 35.294 52.855 58.422 1.00 52.50 310 THR A C 1
ATOM 2217 O O . THR A 1 310 ? 35.274 53.361 57.309 1.00 55.38 310 THR A O 1
ATOM 2221 N N . ASP A 1 311 ? 36.358 52.951 59.208 1.00 42.35 311 ASP A N 1
ATOM 2222 C CA . ASP A 1 311 ? 37.545 53.641 58.704 1.00 42.25 311 ASP A CA 1
ATOM 2223 C C . ASP A 1 311 ? 38.363 52.775 57.746 1.00 48.24 311 ASP A C 1
ATOM 2224 O O . ASP A 1 311 ? 39.285 53.267 57.124 1.00 51.24 311 ASP A O 1
ATOM 2229 N N . PHE A 1 312 ? 38.004 51.498 57.578 1.00 44.14 312 PHE A N 1
ATOM 2230 C CA . PHE A 1 312 ? 38.737 50.672 56.608 1.00 34.51 312 PHE A CA 1
ATOM 2231 C C . PHE A 1 312 ? 38.530 51.122 55.178 1.00 42.33 312 PHE A C 1
ATOM 2232 O O . PHE A 1 312 ? 39.408 50.905 54.342 1.00 47.77 312 PHE A O 1
ATOM 2240 N N . GLU A 1 313 ? 37.389 51.751 54.899 1.00 40.83 313 GLU A N 1
ATOM 2241 C CA . GLU A 1 313 ? 37.114 52.322 53.566 1.00 48.24 313 GLU A CA 1
ATOM 2242 C C . GLU A 1 313 ? 38.282 53.122 53.027 1.00 50.09 313 GLU A C 1
ATOM 2243 O O . GLU A 1 313 ? 38.820 52.807 51.953 1.00 55.79 313 GLU A O 1
ATOM 2249 N N . LYS A 1 314 ? 38.663 54.153 53.776 1.00 36.62 314 LYS A N 1
ATOM 2250 C CA . LYS A 1 314 ? 39.887 54.940 53.501 1.00 44.76 314 LYS A CA 1
ATOM 2251 C C . LYS A 1 314 ? 41.192 54.439 54.127 1.00 60.83 314 LYS A C 1
ATOM 2252 O O . LYS A 1 314 ? 42.274 54.647 53.560 1.00 57.57 314 LYS A O 1
ATOM 2258 N N . GLY A 1 315 ? 41.109 53.810 55.300 1.00 51.72 315 GLY A N 1
ATOM 2259 C CA . GLY A 1 315 ? 42.307 53.433 56.046 1.00 45.37 315 GLY A CA 1
ATOM 2260 C C . GLY A 1 315 ? 42.994 52.130 55.647 1.00 46.00 315 GLY A C 1
ATOM 2261 O O . GLY A 1 315 ? 44.102 51.822 56.091 1.00 56.43 315 GLY A O 1
ATOM 2262 N N . PHE A 1 316 ? 42.340 51.351 54.803 1.00 44.97 316 PHE A N 1
ATOM 2263 C CA . PHE A 1 316 ? 42.836 50.028 54.460 1.00 33.35 316 PHE A CA 1
ATOM 2264 C C . PHE A 1 316 ? 44.213 50.127 53.882 1.00 38.36 316 PHE A C 1
ATOM 2265 O O . PHE A 1 316 ? 44.480 51.000 53.084 1.00 43.64 316 PHE A O 1
ATOM 2273 N N . ILE A 1 317 ? 45.068 49.182 54.274 1.00 41.18 317 ILE A N 1
ATOM 2274 C CA . ILE A 1 317 ? 46.373 48.986 53.702 1.00 40.48 317 ILE A CA 1
ATOM 2275 C C . ILE A 1 317 ? 46.475 47.624 53.011 1.00 42.00 317 ILE A C 1
ATOM 2276 O O . ILE A 1 317 ? 46.878 47.516 51.861 1.00 51.61 317 ILE A O 1
ATOM 2281 N N . ARG A 1 318 ? 46.149 46.554 53.707 1.00 44.94 318 ARG A N 1
ATOM 2282 C CA . ARG A 1 318 ? 46.266 45.258 53.082 1.00 33.11 318 ARG A CA 1
ATOM 2283 C C . ARG A 1 318 ? 45.302 44.334 53.757 1.00 35.78 318 ARG A C 1
ATOM 2284 O O . ARG A 1 318 ? 44.856 44.609 54.879 1.00 41.88 318 ARG A O 1
ATOM 2292 N N . ALA A 1 319 ? 45.017 43.224 53.084 1.00 37.66 319 ALA A N 1
ATOM 2293 C CA . ALA A 1 319 ? 44.380 42.077 53.714 1.00 45.93 319 ALA A CA 1
ATOM 2294 C C . ALA A 1 319 ? 45.374 40.933 53.773 1.00 41.22 319 ALA A C 1
ATOM 2295 O O . ALA A 1 319 ? 45.982 40.592 52.761 1.00 44.36 319 ALA A O 1
ATOM 2297 N N . GLU A 1 320 ? 45.518 40.315 54.946 1.00 40.84 320 GLU A N 1
ATOM 2298 C CA . GLU A 1 320 ? 46.266 39.046 55.058 1.00 44.45 320 GLU A CA 1
ATOM 2299 C C . GLU A 1 320 ? 45.251 37.923 54.976 1.00 37.28 320 GLU A C 1
ATOM 2300 O O . GLU A 1 320 ? 44.353 37.815 55.813 1.00 35.53 320 GLU A O 1
ATOM 2306 N N . VAL A 1 321 ? 45.421 37.087 53.968 1.00 29.16 321 VAL A N 1
ATOM 2307 C CA . VAL A 1 321 ? 44.430 36.193 53.523 1.00 26.43 321 VAL A CA 1
ATOM 2308 C C . VAL A 1 321 ? 44.976 34.789 53.413 1.00 29.10 321 VAL A C 1
ATOM 2309 O O . VAL A 1 321 ? 46.046 34.572 52.875 1.00 39.25 321 VAL A O 1
ATOM 2313 N N . ILE A 1 322 ? 44.205 33.808 53.905 1.00 35.99 322 ILE A N 1
ATOM 2314 C CA . ILE A 1 322 ? 44.486 32.419 53.677 1.00 21.38 322 ILE A CA 1
ATOM 2315 C C . ILE A 1 322 ? 43.251 31.756 53.085 1.00 28.87 322 ILE A C 1
ATOM 2316 O O . ILE A 1 322 ? 42.169 31.926 53.610 1.00 35.17 322 ILE A O 1
ATOM 2321 N N . ALA A 1 323 ? 43.379 31.006 51.994 1.00 40.97 323 ALA A N 1
ATOM 2322 C CA . ALA A 1 323 ? 42.226 30.274 51.461 1.00 29.52 323 ALA A CA 1
ATOM 2323 C C . ALA A 1 323 ? 41.714 29.244 52.458 1.00 37.72 323 ALA A C 1
ATOM 2324 O O . ALA A 1 323 ? 42.497 28.554 53.135 1.00 35.60 323 ALA A O 1
ATOM 2326 N N . TYR A 1 324 ? 40.398 29.116 52.516 1.00 42.58 324 TYR A N 1
ATOM 2327 C CA . TYR A 1 324 ? 39.795 28.294 53.522 1.00 43.90 324 TYR A CA 1
ATOM 2328 C C . TYR A 1 324 ? 40.532 26.944 53.513 1.00 47.03 324 TYR A C 1
ATOM 2329 O O . TYR A 1 324 ? 40.922 26.401 54.565 1.00 54.20 324 TYR A O 1
ATOM 2338 N N . GLU A 1 325 ? 40.725 26.416 52.315 1.00 38.36 325 GLU A N 1
ATOM 2339 C CA . GLU A 1 325 ? 41.300 25.067 52.158 1.00 46.14 325 GLU A CA 1
ATOM 2340 C C . GLU A 1 325 ? 42.723 24.953 52.676 1.00 31.08 325 GLU A C 1
ATOM 2341 O O . GLU A 1 325 ? 43.106 23.905 53.162 1.00 44.23 325 GLU A O 1
ATOM 2347 N N . ASP A 1 326 ? 43.468 26.044 52.642 1.00 34.08 326 ASP A N 1
ATOM 2348 C CA . ASP A 1 326 ? 44.804 26.052 53.254 1.00 45.37 326 ASP A CA 1
ATOM 2349 C C . ASP A 1 326 ? 44.770 26.153 54.785 1.00 53.62 326 ASP A C 1
ATOM 2350 O O . ASP A 1 326 ? 45.683 25.607 55.487 1.00 43.20 326 ASP A O 1
ATOM 2355 N N . PHE A 1 327 ? 43.782 26.895 55.310 1.00 42.84 327 PHE A N 1
ATOM 2356 C CA . PHE A 1 327 ? 43.803 27.193 56.751 1.00 40.92 327 PHE A CA 1
ATOM 2357 C C . PHE A 1 327 ? 43.612 25.832 57.436 1.00 34.86 327 PHE A C 1
ATOM 2358 O O . PHE A 1 327 ? 44.301 25.507 58.418 1.00 35.72 327 PHE A O 1
ATOM 2366 N N . ILE A 1 328 ? 42.752 25.022 56.835 1.00 32.90 328 ILE A N 1
ATOM 2367 C CA . ILE A 1 328 ? 42.394 23.715 57.330 1.00 45.34 328 ILE A CA 1
ATOM 2368 C C . ILE A 1 328 ? 43.618 22.798 57.206 1.00 51.62 328 ILE A C 1
ATOM 2369 O O . ILE A 1 328 ? 44.096 22.229 58.188 1.00 59.60 328 ILE A O 1
ATOM 2374 N N . GLN A 1 329 ? 44.142 22.686 55.998 1.00 64.13 329 GLN A N 1
ATOM 2375 C CA . GLN A 1 329 ? 45.242 21.783 55.713 1.00 60.42 329 GLN A CA 1
ATOM 2376 C C . GLN A 1 329 ? 46.447 22.049 56.617 1.00 62.77 329 GLN A C 1
ATOM 2377 O O . GLN A 1 329 ? 46.993 21.137 57.238 1.00 63.63 329 GLN A O 1
ATOM 2383 N N . PHE A 1 330 ? 46.871 23.299 56.697 1.00 57.26 330 PHE A N 1
ATOM 2384 C CA . PHE A 1 330 ? 48.094 23.600 57.420 1.00 41.17 330 PHE A CA 1
ATOM 2385 C C . PHE A 1 330 ? 47.878 23.967 58.867 1.00 45.35 330 PHE A C 1
ATOM 2386 O O . PHE A 1 330 ? 48.790 24.422 59.553 1.00 58.93 330 PHE A O 1
ATOM 2394 N N . ASN A 1 331 ? 46.669 23.715 59.354 1.00 42.59 331 ASN A N 1
ATOM 2395 C CA . ASN A 1 331 ? 46.385 23.816 60.786 1.00 41.69 331 ASN A CA 1
ATOM 2396 C C . ASN A 1 331 ? 46.594 25.176 61.411 1.00 47.93 331 ASN A C 1
ATOM 2397 O O . ASN A 1 331 ? 47.208 25.295 62.488 1.00 54.29 331 ASN A O 1
ATOM 2402 N N . GLY A 1 332 ? 46.104 26.210 60.742 1.00 43.52 332 GLY A N 1
ATOM 2403 C CA . GLY A 1 332 ? 46.058 27.528 61.354 1.00 45.03 332 GLY A CA 1
ATOM 2404 C C . GLY A 1 332 ? 46.974 28.501 60.653 1.00 33.59 332 GLY A C 1
ATOM 2405 O O . GLY A 1 332 ? 47.540 28.192 59.595 1.00 43.91 332 GLY A O 1
ATOM 2406 N N . GLU A 1 333 ? 47.142 29.672 61.244 1.00 34.17 333 GLU A N 1
ATOM 2407 C CA . GLU A 1 333 ? 47.850 30.750 60.571 1.00 44.01 333 GLU A CA 1
ATOM 2408 C C . GLU A 1 333 ? 49.379 30.583 60.468 1.00 59.21 333 GLU A C 1
ATOM 2409 O O . GLU A 1 333 ? 49.993 31.100 59.530 1.00 64.45 333 GLU A O 1
ATOM 2415 N N . ASN A 1 334 ? 50.005 29.894 61.427 1.00 66.70 334 ASN A N 1
ATOM 2416 C CA . ASN A 1 334 ? 51.463 29.692 61.401 1.00 58.76 334 ASN A CA 1
ATOM 2417 C C . ASN A 1 334 ? 51.856 28.519 60.524 1.00 42.06 334 ASN A C 1
ATOM 2418 O O . ASN A 1 334 ? 52.859 28.562 59.838 1.00 52.16 334 ASN A O 1
ATOM 2423 N N . GLY A 1 335 ? 51.029 27.484 60.515 1.00 52.24 335 GLY A N 1
ATOM 2424 C CA . GLY A 1 335 ? 51.061 26.490 59.462 1.00 44.71 335 GLY A CA 1
ATOM 2425 C C . GLY A 1 335 ? 51.121 27.056 58.055 1.00 57.99 335 GLY A C 1
ATOM 2426 O O . GLY A 1 335 ? 51.990 26.689 57.252 1.00 59.96 335 GLY A O 1
ATOM 2427 N N . ALA A 1 336 ? 50.180 27.946 57.743 1.00 58.32 336 ALA A N 1
ATOM 2428 C CA . ALA A 1 336 ? 49.918 28.315 56.362 1.00 56.98 336 ALA A CA 1
ATOM 2429 C C . ALA A 1 336 ? 51.045 29.225 55.908 1.00 44.76 336 ALA A C 1
ATOM 2430 O O . ALA A 1 336 ? 51.554 29.108 54.798 1.00 51.71 336 ALA A O 1
ATOM 2432 N N . LYS A 1 337 ? 51.405 30.138 56.805 1.00 41.22 337 LYS A N 1
ATOM 2433 C CA . LYS A 1 337 ? 52.544 31.005 56.666 1.00 45.11 337 LYS A CA 1
ATOM 2434 C C . LYS A 1 337 ? 53.778 30.158 56.329 1.00 58.84 337 LYS A C 1
ATOM 2435 O O . LYS A 1 337 ? 54.432 30.373 55.292 1.00 47.07 337 LYS A O 1
ATOM 2441 N N . GLU A 1 338 ? 54.068 29.186 57.199 1.00 68.71 338 GLU A N 1
ATOM 2442 C CA . GLU A 1 338 ? 55.134 28.199 56.970 1.00 77.84 338 GLU A CA 1
ATOM 2443 C C . GLU A 1 338 ? 55.102 27.639 55.556 1.00 70.44 338 GLU A C 1
ATOM 2444 O O . GLU A 1 338 ? 56.149 27.553 54.898 1.00 69.92 338 GLU A O 1
ATOM 2450 N N . ALA A 1 339 ? 53.904 27.242 55.109 1.00 61.86 339 ALA A N 1
ATOM 2451 C CA . ALA A 1 339 ? 53.716 26.610 53.798 1.00 44.46 339 ALA A CA 1
ATOM 2452 C C . ALA A 1 339 ? 53.569 27.704 52.760 1.00 44.45 339 ALA A C 1
ATOM 2453 O O . ALA A 1 339 ? 53.325 27.448 51.586 1.00 44.12 339 ALA A O 1
ATOM 2455 N N . GLY A 1 340 ? 53.728 28.939 53.204 1.00 32.43 340 GLY A N 1
ATOM 2456 C CA . GLY A 1 340 ? 53.625 30.063 52.263 1.00 55.09 340 GLY A CA 1
ATOM 2457 C C . GLY A 1 340 ? 52.250 30.363 51.650 1.00 59.15 340 GLY A C 1
ATOM 2458 O O . GLY A 1 340 ? 52.182 30.909 50.554 1.00 52.36 340 GLY A O 1
ATOM 2459 N N . LYS A 1 341 ? 51.152 30.001 52.331 1.00 53.26 341 LYS A N 1
ATOM 2460 C CA . LYS A 1 341 ? 49.808 30.221 51.761 1.00 52.80 341 LYS A CA 1
ATOM 2461 C C . LYS A 1 341 ? 49.113 31.427 52.378 1.00 47.15 341 LYS A C 1
ATOM 2462 O O . LYS A 1 341 ? 47.893 31.506 52.378 1.00 53.53 341 LYS A O 1
ATOM 2468 N N . TRP A 1 342 ? 49.930 32.373 52.857 1.00 42.29 342 TRP A N 1
ATOM 2469 C CA . TRP A 1 342 ? 49.525 33.542 53.564 1.00 36.05 342 TRP A CA 1
ATOM 2470 C C . TRP A 1 342 ? 49.907 34.833 52.862 1.00 55.98 342 TRP A C 1
ATOM 2471 O O . TRP A 1 342 ? 51.016 35.330 53.044 1.00 43.89 342 TRP A O 1
ATOM 2482 N N . ARG A 1 343 ? 48.931 35.408 52.145 1.00 58.72 343 ARG A N 1
ATOM 2483 C CA . ARG A 1 343 ? 49.141 36.347 51.031 1.00 37.15 343 ARG A CA 1
ATOM 2484 C C . ARG A 1 343 ? 48.913 37.733 51.546 1.00 37.88 343 ARG A C 1
ATOM 2485 O O . ARG A 1 343 ? 48.066 37.940 52.447 1.00 43.46 343 ARG A O 1
ATOM 2493 N N . LEU A 1 344 ? 49.672 38.705 51.062 1.00 50.96 344 LEU A N 1
ATOM 2494 C CA . LEU A 1 344 ? 49.224 40.080 51.227 1.00 42.31 344 LEU A CA 1
ATOM 2495 C C . LEU A 1 344 ? 48.425 40.368 49.968 1.00 51.88 344 LEU A C 1
ATOM 2496 O O . LEU A 1 344 ? 48.847 39.968 48.867 1.00 42.95 344 LEU A O 1
ATOM 2501 N N . GLU A 1 345 ? 47.236 40.955 50.143 1.00 43.03 345 GLU A N 1
ATOM 2502 C CA . GLU A 1 345 ? 46.308 41.200 49.045 1.00 34.92 345 GLU A CA 1
ATOM 2503 C C . GLU A 1 345 ? 45.914 42.632 49.207 1.00 31.12 345 GLU A C 1
ATOM 2504 O O . GLU A 1 345 ? 45.986 43.179 50.311 1.00 30.67 345 GLU A O 1
ATOM 2510 N N . GLY A 1 346 ? 45.482 43.252 48.110 1.00 48.62 346 GLY A N 1
ATOM 2511 C CA . GLY A 1 346 ? 45.313 44.687 48.097 1.00 35.41 346 GLY A CA 1
ATOM 2512 C C . GLY A 1 346 ? 43.889 45.138 47.749 1.00 53.39 346 GLY A C 1
ATOM 2513 O O . GLY A 1 346 ? 42.916 44.383 47.853 1.00 42.73 346 GLY A O 1
ATOM 2514 N N . LYS A 1 347 ? 43.793 46.387 47.322 1.00 44.29 347 LYS A N 1
ATOM 2515 C CA . LYS A 1 347 ? 42.564 47.148 47.299 1.00 38.58 347 LYS A CA 1
ATOM 2516 C C . LYS A 1 347 ? 41.550 46.534 46.349 1.00 42.38 347 LYS A C 1
ATOM 2517 O O . LYS A 1 347 ? 40.374 46.735 46.532 1.00 41.67 347 LYS A O 1
ATOM 2523 N N . ASP A 1 348 ? 42.025 45.763 45.368 1.00 31.75 348 ASP A N 1
ATOM 2524 C CA . ASP A 1 348 ? 41.190 45.177 44.310 1.00 37.92 348 ASP A CA 1
ATOM 2525 C C . ASP A 1 348 ? 41.072 43.680 44.427 1.00 37.74 348 ASP A C 1
ATOM 2526 O O . ASP A 1 348 ? 40.558 43.010 43.485 1.00 38.11 348 ASP A O 1
ATOM 2531 N N . TYR A 1 349 ? 41.550 43.116 45.535 1.00 37.19 349 TYR A N 1
ATOM 2532 C CA . TYR A 1 349 ? 41.426 41.667 45.718 1.00 40.50 349 TYR A CA 1
ATOM 2533 C C . TYR A 1 349 ? 39.953 41.377 45.933 1.00 39.92 349 TYR A C 1
ATOM 2534 O O . TYR A 1 349 ? 39.282 42.110 46.629 1.00 29.69 349 TYR A O 1
ATOM 2543 N N . ILE A 1 350 ? 39.447 40.369 45.240 1.00 42.83 350 ILE A N 1
ATOM 2544 C CA . ILE A 1 350 ? 38.043 39.958 45.364 1.00 41.40 350 ILE A CA 1
ATOM 2545 C C . ILE A 1 350 ? 37.970 38.822 46.376 1.00 37.80 350 ILE A C 1
ATOM 2546 O O . ILE A 1 350 ? 38.471 37.679 46.139 1.00 36.94 350 ILE A O 1
ATOM 2551 N N . VAL A 1 351 ? 37.326 39.142 47.486 1.00 34.67 351 VAL A N 1
ATOM 2552 C CA . VAL A 1 351 ? 37.098 38.189 48.536 1.00 34.03 351 VAL A CA 1
ATOM 2553 C C . VAL A 1 351 ? 36.462 36.861 48.049 1.00 35.78 351 VAL A C 1
ATOM 2554 O O . VAL A 1 351 ? 35.513 36.825 47.312 1.00 32.87 351 VAL A O 1
ATOM 2558 N N . GLN A 1 352 ? 37.046 35.757 48.461 1.00 40.43 352 GLN A N 1
ATOM 2559 C CA . GLN A 1 352 ? 36.570 34.451 48.078 1.00 36.06 352 GLN A CA 1
ATOM 2560 C C . GLN A 1 352 ? 35.927 33.819 49.294 1.00 25.63 352 GLN A C 1
ATOM 2561 O O . GLN A 1 352 ? 36.442 33.969 50.439 1.00 38.04 352 GLN A O 1
ATOM 2567 N N . ASP A 1 353 ? 34.804 33.164 49.020 1.00 40.97 353 ASP A N 1
ATOM 2568 C CA . ASP A 1 353 ? 34.034 32.356 49.937 1.00 41.75 353 ASP A CA 1
ATOM 2569 C C . ASP A 1 353 ? 34.851 31.557 50.940 1.00 34.65 353 ASP A C 1
ATOM 2570 O O . ASP A 1 353 ? 35.534 30.609 50.587 1.00 32.88 353 ASP A O 1
ATOM 2575 N N . GLY A 1 354 ? 34.730 31.927 52.204 1.00 27.75 354 GLY A N 1
ATOM 2576 C CA . GLY A 1 354 ? 35.469 31.284 53.246 1.00 31.25 354 GLY A CA 1
ATOM 2577 C C . GLY A 1 354 ? 36.915 31.685 53.400 1.00 31.35 354 GLY A C 1
ATOM 2578 O O . GLY A 1 354 ? 37.622 31.074 54.206 1.00 28.75 354 GLY A O 1
ATOM 2579 N N . ASP A 1 355 ? 37.386 32.706 52.691 1.00 36.10 355 ASP A N 1
ATOM 2580 C CA . ASP A 1 355 ? 38.729 33.233 53.047 1.00 36.57 355 ASP A CA 1
ATOM 2581 C C . ASP A 1 355 ? 38.806 33.498 54.542 1.00 28.06 355 ASP A C 1
ATOM 2582 O O . ASP A 1 355 ? 37.828 34.063 55.127 1.00 34.52 355 ASP A O 1
ATOM 2587 N N . VAL A 1 356 ? 39.961 33.168 55.139 1.00 34.46 356 VAL A N 1
ATOM 2588 C CA . VAL A 1 356 ? 40.317 33.557 56.523 1.00 29.88 356 VAL A CA 1
ATOM 2589 C C . VAL A 1 356 ? 41.167 34.872 56.558 1.00 39.44 356 VAL A C 1
ATOM 2590 O O . VAL A 1 356 ? 42.352 34.919 56.198 1.00 33.39 356 VAL A O 1
ATOM 2594 N N . MET A 1 357 ? 40.544 35.974 56.923 1.00 42.77 357 MET A N 1
ATOM 2595 C CA . MET A 1 357 ? 41.209 37.246 56.663 1.00 30.93 357 MET A CA 1
ATOM 2596 C C . MET A 1 357 ? 41.587 38.013 57.950 1.00 41.33 357 MET A C 1
ATOM 2597 O O . MET A 1 357 ? 40.916 37.932 58.990 1.00 31.25 357 MET A O 1
ATOM 2602 N N . HIS A 1 358 ? 42.674 38.755 57.860 1.00 32.12 358 HIS A N 1
ATOM 2603 C CA . HIS A 1 358 ? 43.042 39.748 58.879 1.00 35.47 358 HIS A CA 1
ATOM 2604 C C . HIS A 1 358 ? 43.383 41.041 58.107 1.00 34.70 358 HIS A C 1
ATOM 2605 O O . HIS A 1 358 ? 44.147 40.996 57.126 1.00 34.14 358 HIS A O 1
ATOM 2612 N N . PHE A 1 359 ? 42.775 42.162 58.495 1.00 42.45 359 PHE A N 1
ATOM 2613 C CA . PHE A 1 359 ? 42.945 43.414 57.772 1.00 39.04 359 PHE A CA 1
ATOM 2614 C C . PHE A 1 359 ? 43.915 44.360 58.520 1.00 50.16 359 PHE A C 1
ATOM 2615 O O . PHE A 1 359 ? 43.827 44.522 59.750 1.00 47.49 359 PHE A O 1
ATOM 2623 N N . ARG A 1 360 ? 44.794 45.039 57.783 1.00 45.55 360 ARG A N 1
ATOM 2624 C CA . ARG A 1 360 ? 45.724 46.016 58.419 1.00 31.18 360 ARG A CA 1
ATOM 2625 C C . ARG A 1 360 ? 45.387 47.449 58.078 1.00 39.27 360 ARG A C 1
ATOM 2626 O O . ARG A 1 360 ? 45.123 47.779 56.913 1.00 42.27 360 ARG A O 1
ATOM 2634 N N . PHE A 1 361 ? 45.373 48.309 59.090 1.00 52.93 361 PHE A N 1
ATOM 2635 C CA . PHE A 1 361 ? 45.518 49.740 58.863 1.00 40.62 361 PHE A CA 1
ATOM 2636 C C . PHE A 1 361 ? 46.825 50.337 59.419 1.00 56.85 361 PHE A C 1
ATOM 2637 O O . PHE A 1 361 ? 46.929 51.563 59.615 1.00 59.30 361 PHE A O 1
ATOM 2645 N N . ASN A 1 362 ? 47.804 49.477 59.713 1.00 57.85 362 ASN A N 1
ATOM 2646 C CA . ASN A 1 362 ? 49.128 49.938 60.157 1.00 56.21 362 ASN A CA 1
ATOM 2647 C C . ASN A 1 362 ? 50.269 48.989 59.840 1.00 53.34 362 ASN A C 1
ATOM 2648 O O . ASN A 1 362 ? 50.171 47.768 60.005 1.00 58.88 362 ASN A O 1
ATOM 2653 N N . VAL A 1 363 ? 51.347 49.572 59.352 1.00 47.31 363 VAL A N 1
ATOM 2654 C CA . VAL A 1 363 ? 52.410 48.827 58.672 1.00 64.92 363 VAL A CA 1
ATOM 2655 C C . VAL A 1 363 ? 51.939 47.453 58.229 1.00 52.08 363 VAL A C 1
ATOM 2656 O O . VAL A 1 363 ? 51.431 47.287 57.123 1.00 68.46 363 VAL A O 1
ATOM 2660 N N . MET B 1 1 ? 0.596 37.210 -5.910 1.00 101.55 1 MET B N 1
ATOM 2661 C CA . MET B 1 1 ? -0.556 37.716 -6.715 1.00 106.62 1 MET B CA 1
ATOM 2662 C C . MET B 1 1 ? -1.886 37.404 -6.019 1.00 106.73 1 MET B C 1
ATOM 2663 O O . MET B 1 1 ? -2.961 37.633 -6.590 1.00 108.93 1 MET B O 1
ATOM 2668 N N . GLY B 1 2 ? -1.803 36.881 -4.793 1.00 96.96 2 GLY B N 1
ATOM 2669 C CA . GLY B 1 2 ? -2.971 36.666 -3.951 1.00 90.89 2 GLY B CA 1
ATOM 2670 C C . GLY B 1 2 ? -2.619 36.570 -2.471 1.00 85.82 2 GLY B C 1
ATOM 2671 O O . GLY B 1 2 ? -1.818 35.717 -2.071 1.00 79.28 2 GLY B O 1
ATOM 2672 N N . PHE B 1 3 ? -3.208 37.444 -1.652 1.00 68.27 3 PHE B N 1
ATOM 2673 C CA . PHE B 1 3 ? -3.136 37.273 -0.204 1.00 62.41 3 PHE B CA 1
ATOM 2674 C C . PHE B 1 3 ? -4.144 36.247 0.275 1.00 48.56 3 PHE B C 1
ATOM 2675 O O . PHE B 1 3 ? -5.207 36.115 -0.322 1.00 52.89 3 PHE B O 1
ATOM 2683 N N . LYS B 1 4 ? -3.795 35.518 1.333 1.00 43.71 4 LYS B N 1
ATOM 2684 C CA . LYS B 1 4 ? -4.589 34.384 1.834 1.00 56.96 4 LYS B CA 1
ATOM 2685 C C . LYS B 1 4 ? -4.775 34.536 3.322 1.00 51.50 4 LYS B C 1
ATOM 2686 O O . LYS B 1 4 ? -3.808 34.825 4.033 1.00 47.80 4 LYS B O 1
ATOM 2692 N N . CYS B 1 5 ? -5.988 34.265 3.800 1.00 48.46 5 CYS B N 1
ATOM 2693 C CA . CYS B 1 5 ? -6.238 34.131 5.223 1.00 50.27 5 CYS B CA 1
ATOM 2694 C C . CYS B 1 5 ? -6.296 32.667 5.639 1.00 52.84 5 CYS B C 1
ATOM 2695 O O . CYS B 1 5 ? -7.092 31.908 5.116 1.00 58.86 5 CYS B O 1
ATOM 2698 N N . GLY B 1 6 ? -5.427 32.276 6.569 1.00 47.68 6 GLY B N 1
ATOM 2699 C CA . GLY B 1 6 ? -5.372 30.910 7.060 1.00 46.34 6 GLY B CA 1
ATOM 2700 C C . GLY B 1 6 ? -6.349 30.582 8.195 1.00 61.91 6 GLY B C 1
ATOM 2701 O O . GLY B 1 6 ? -6.485 31.341 9.175 1.00 63.16 6 GLY B O 1
ATOM 2702 N N . ILE B 1 7 ? -7.040 29.455 8.080 1.00 54.31 7 ILE B N 1
ATOM 2703 C CA . ILE B 1 7 ? -8.083 29.135 9.052 1.00 46.97 7 ILE B CA 1
ATOM 2704 C C . ILE B 1 7 ? -7.555 28.090 10.018 1.00 46.42 7 ILE B C 1
ATOM 2705 O O . ILE B 1 7 ? -7.049 27.040 9.619 1.00 55.33 7 ILE B O 1
ATOM 2710 N N . VAL B 1 8 ? -7.636 28.412 11.299 1.00 50.02 8 VAL B N 1
ATOM 2711 C CA . VAL B 1 8 ? -6.851 27.731 12.310 1.00 49.81 8 VAL B CA 1
ATOM 2712 C C . VAL B 1 8 ? -7.786 27.415 13.469 1.00 50.34 8 VAL B C 1
ATOM 2713 O O . VAL B 1 8 ? -8.816 28.086 13.651 1.00 51.67 8 VAL B O 1
ATOM 2717 N N . GLY B 1 9 ? -7.451 26.375 14.228 1.00 60.03 9 GLY B N 1
ATOM 2718 C CA . GLY B 1 9 ? -8.367 25.824 15.210 1.00 66.13 9 GLY B CA 1
ATOM 2719 C C . GLY B 1 9 ? -8.106 24.372 15.589 1.00 66.49 9 GLY B C 1
ATOM 2720 O O . GLY B 1 9 ? -7.732 23.553 14.759 1.00 76.50 9 GLY B O 1
ATOM 2721 N N . LEU B 1 10 ? -8.338 24.074 16.860 1.00 60.45 10 LEU B N 1
ATOM 2722 C CA . LEU B 1 10 ? -8.147 22.752 17.459 1.00 82.49 10 LEU B CA 1
ATOM 2723 C C . LEU B 1 10 ? -8.929 21.576 16.831 1.00 85.22 10 LEU B C 1
ATOM 2724 O O . LEU B 1 10 ? -9.827 21.782 16.011 1.00 85.86 10 LEU B O 1
ATOM 2729 N N . PRO B 1 11 ? -8.589 20.352 17.252 1.00 93.64 11 PRO B N 1
ATOM 2730 C CA . PRO B 1 11 ? -9.288 19.122 16.848 1.00 95.48 11 PRO B CA 1
ATOM 2731 C C . PRO B 1 11 ? -10.724 19.289 16.362 1.00 90.95 11 PRO B C 1
ATOM 2732 O O . PRO B 1 11 ? -10.911 19.357 15.149 1.00 103.76 11 PRO B O 1
ATOM 2736 N N . ASN B 1 12 ? -11.710 19.327 17.255 1.00 79.88 12 ASN B N 1
ATOM 2737 C CA . ASN B 1 12 ? -13.103 19.070 16.833 1.00 85.40 12 ASN B CA 1
ATOM 2738 C C . ASN B 1 12 ? -14.039 20.258 17.001 1.00 84.72 12 ASN B C 1
ATOM 2739 O O . ASN B 1 12 ? -15.119 20.132 17.575 1.00 89.27 12 ASN B O 1
ATOM 2744 N N . VAL B 1 13 ? -13.626 21.399 16.465 1.00 80.82 13 VAL B N 1
ATOM 2745 C CA . VAL B 1 13 ? -13.865 22.696 17.084 1.00 71.91 13 VAL B CA 1
ATOM 2746 C C . VAL B 1 13 ? -14.842 23.510 16.257 1.00 79.52 13 VAL B C 1
ATOM 2747 O O . VAL B 1 13 ? -15.470 24.459 16.745 1.00 79.90 13 VAL B O 1
ATOM 2751 N N . GLY B 1 14 ? -14.964 23.128 14.993 1.00 80.26 14 GLY B N 1
ATOM 2752 C CA . GLY B 1 14 ? -15.716 23.904 14.027 1.00 84.76 14 GLY B CA 1
ATOM 2753 C C . GLY B 1 14 ? -14.960 24.079 12.723 1.00 74.58 14 GLY B C 1
ATOM 2754 O O . GLY B 1 14 ? -15.572 24.380 11.709 1.00 67.78 14 GLY B O 1
ATOM 2755 N N . LYS B 1 15 ? -13.640 23.878 12.757 1.00 74.23 15 LYS B N 1
ATOM 2756 C CA . LYS B 1 15 ? -12.758 24.278 11.664 1.00 71.02 15 LYS B CA 1
ATOM 2757 C C . LYS B 1 15 ? -13.171 23.641 10.362 1.00 75.74 15 LYS B C 1
ATOM 2758 O O . LYS B 1 15 ? -13.342 24.325 9.350 1.00 78.59 15 LYS B O 1
ATOM 2764 N N . SER B 1 16 ? -13.323 22.324 10.397 1.00 68.39 16 SER B N 1
ATOM 2765 C CA . SER B 1 16 ? -13.632 21.549 9.215 1.00 67.65 16 SER B CA 1
ATOM 2766 C C . SER B 1 16 ? -14.879 22.069 8.508 1.00 61.63 16 SER B C 1
ATOM 2767 O O . SER B 1 16 ? -14.910 22.226 7.288 1.00 58.49 16 SER B O 1
ATOM 2770 N N . THR B 1 17 ? -15.915 22.321 9.285 1.00 61.04 17 THR B N 1
ATOM 2771 C CA . THR B 1 17 ? -17.249 22.458 8.744 1.00 64.25 17 THR B CA 1
ATOM 2772 C C . THR B 1 17 ? -17.491 23.922 8.351 1.00 76.42 17 THR B C 1
ATOM 2773 O O . THR B 1 17 ? -18.241 24.204 7.411 1.00 76.24 17 THR B O 1
ATOM 2777 N N . LEU B 1 18 ? -16.829 24.848 9.052 1.00 69.53 18 LEU B N 1
ATOM 2778 C CA . LEU B 1 18 ? -16.682 26.209 8.555 1.00 66.38 18 LEU B CA 1
ATOM 2779 C C . LEU B 1 18 ? -15.920 26.241 7.230 1.00 67.95 18 LEU B C 1
ATOM 2780 O O . LEU B 1 18 ? -16.410 26.808 6.253 1.00 67.54 18 LEU B O 1
ATOM 2785 N N . PHE B 1 19 ? -14.746 25.616 7.171 1.00 63.41 19 PHE B N 1
ATOM 2786 C CA . PHE B 1 19 ? -13.946 25.678 5.944 1.00 60.81 19 PHE B CA 1
ATOM 2787 C C . PHE B 1 19 ? -14.591 24.981 4.742 1.00 59.24 19 PHE B C 1
ATOM 2788 O O . PHE B 1 19 ? -14.456 25.424 3.612 1.00 63.70 19 PHE B O 1
ATOM 2796 N N . ASN B 1 20 ? -15.298 23.890 4.967 1.00 66.82 20 ASN B N 1
ATOM 2797 C CA . ASN B 1 20 ? -15.964 23.244 3.847 1.00 73.55 20 ASN B CA 1
ATOM 2798 C C . ASN B 1 20 ? -17.092 24.108 3.280 1.00 74.22 20 ASN B C 1
ATOM 2799 O O . ASN B 1 20 ? -17.299 24.173 2.053 1.00 70.81 20 ASN B O 1
ATOM 2804 N N . ALA B 1 21 ? -17.813 24.777 4.174 1.00 68.61 21 ALA B N 1
ATOM 2805 C CA . ALA B 1 21 ? -18.955 25.563 3.760 1.00 55.71 21 ALA B CA 1
ATOM 2806 C C . ALA B 1 21 ? -18.465 26.828 3.068 1.00 57.31 21 ALA B C 1
ATOM 2807 O O . ALA B 1 21 ? -19.121 27.344 2.167 1.00 60.78 21 ALA B O 1
ATOM 2809 N N . LEU B 1 22 ? -17.290 27.300 3.466 1.00 56.29 22 LEU B N 1
ATOM 2810 C CA . LEU B 1 22 ? -16.640 28.407 2.772 1.00 59.51 22 LEU B CA 1
ATOM 2811 C C . LEU B 1 22 ? -16.359 28.054 1.309 1.00 69.03 22 LEU B C 1
ATOM 2812 O O . LEU B 1 22 ? -16.315 28.928 0.424 1.00 67.14 22 LEU B O 1
ATOM 2817 N N . THR B 1 23 ? -16.184 26.756 1.070 1.00 63.05 23 THR B N 1
ATOM 2818 C CA . THR B 1 23 ? -15.508 26.277 -0.111 1.00 74.99 23 THR B CA 1
ATOM 2819 C C . THR B 1 23 ? -16.507 25.707 -1.115 1.00 74.61 23 THR B C 1
ATOM 2820 O O . THR B 1 23 ? -16.235 25.665 -2.313 1.00 69.56 23 THR B O 1
ATOM 2824 N N . LYS B 1 24 ? -17.676 25.296 -0.638 1.00 79.77 24 LYS B N 1
ATOM 2825 C CA . LYS B 1 24 ? -18.776 25.046 -1.556 1.00 79.59 24 LYS B CA 1
ATOM 2826 C C . LYS B 1 24 ? -19.390 26.365 -2.022 1.00 78.18 24 LYS B C 1
ATOM 2827 O O . LYS B 1 24 ? -20.097 26.413 -3.029 1.00 74.64 24 LYS B O 1
ATOM 2833 N N . ALA B 1 25 ? -19.084 27.432 -1.296 1.00 80.23 25 ALA B N 1
ATOM 2834 C CA . ALA B 1 25 ? -19.852 28.672 -1.361 1.00 95.90 25 ALA B CA 1
ATOM 2835 C C . ALA B 1 25 ? -19.289 29.714 -0.398 1.00 97.17 25 ALA B C 1
ATOM 2836 O O . ALA B 1 25 ? -20.043 30.481 0.203 1.00 98.71 25 ALA B O 1
ATOM 2838 N N . THR B 1 41 ? -9.622 25.841 -4.743 1.00 84.96 41 THR B N 1
ATOM 2839 C CA . THR B 1 41 ? -10.705 25.506 -3.795 1.00 82.09 41 THR B CA 1
ATOM 2840 C C . THR B 1 41 ? -11.045 26.653 -2.824 1.00 84.69 41 THR B C 1
ATOM 2841 O O . THR B 1 41 ? -12.201 27.123 -2.788 1.00 79.21 41 THR B O 1
ATOM 2845 N N . GLY B 1 42 ? -10.044 27.113 -2.058 1.00 76.52 42 GLY B N 1
ATOM 2846 C CA . GLY B 1 42 ? -10.270 28.101 -1.008 1.00 65.36 42 GLY B CA 1
ATOM 2847 C C . GLY B 1 42 ? -10.635 29.498 -1.493 1.00 67.54 42 GLY B C 1
ATOM 2848 O O . GLY B 1 42 ? -10.920 30.391 -0.691 1.00 61.55 42 GLY B O 1
ATOM 2849 N N . VAL B 1 43 ? -10.623 29.708 -2.807 1.00 64.38 43 VAL B N 1
ATOM 2850 C CA . VAL B 1 43 ? -11.080 30.985 -3.357 1.00 49.36 43 VAL B CA 1
ATOM 2851 C C . VAL B 1 43 ? -12.595 31.099 -3.293 1.00 46.25 43 VAL B C 1
ATOM 2852 O O . VAL B 1 43 ? -13.292 30.170 -3.688 1.00 52.93 43 VAL B O 1
ATOM 2856 N N . VAL B 1 44 ? -13.108 32.224 -2.779 1.00 43.89 44 VAL B N 1
ATOM 2857 C CA . VAL B 1 44 ? -14.547 32.495 -2.833 1.00 44.67 44 VAL B CA 1
ATOM 2858 C C . VAL B 1 44 ? -14.874 33.915 -3.274 1.00 39.64 44 VAL B C 1
ATOM 2859 O O . VAL B 1 44 ? -14.040 34.803 -3.198 1.00 51.12 44 VAL B O 1
ATOM 2863 N N . PRO B 1 45 ? -16.122 34.142 -3.676 1.00 45.41 45 PRO B N 1
ATOM 2864 C CA . PRO B 1 45 ? -16.578 35.471 -4.084 1.00 53.28 45 PRO B CA 1
ATOM 2865 C C . PRO B 1 45 ? -16.604 36.422 -2.902 1.00 50.96 45 PRO B C 1
ATOM 2866 O O . PRO B 1 45 ? -16.706 35.952 -1.771 1.00 47.13 45 PRO B O 1
ATOM 2870 N N . MET B 1 46 ? -16.483 37.725 -3.151 1.00 50.33 46 MET B N 1
ATOM 2871 C CA . MET B 1 46 ? -16.539 38.751 -2.091 1.00 44.66 46 MET B CA 1
ATOM 2872 C C . MET B 1 46 ? -17.945 39.253 -2.053 1.00 42.67 46 MET B C 1
ATOM 2873 O O . MET B 1 46 ? -18.329 40.030 -2.950 1.00 44.98 46 MET B O 1
ATOM 2878 N N . PRO B 1 47 ? -18.738 38.798 -1.080 1.00 49.67 47 PRO B N 1
ATOM 2879 C CA . PRO B 1 47 ? -20.111 39.334 -0.870 1.00 53.81 47 PRO B CA 1
ATOM 2880 C C . PRO B 1 47 ? -20.103 40.835 -0.635 1.00 59.27 47 PRO B C 1
ATOM 2881 O O . PRO B 1 47 ? -19.510 41.291 0.335 1.00 63.15 47 PRO B O 1
ATOM 2885 N N . ASP B 1 48 ? -20.732 41.613 -1.506 1.00 59.54 48 ASP B N 1
ATOM 2886 C CA . ASP B 1 48 ? -20.597 43.052 -1.365 1.00 55.98 48 ASP B CA 1
ATOM 2887 C C . ASP B 1 48 ? -21.733 43.852 -1.962 1.00 62.55 48 ASP B C 1
ATOM 2888 O O . ASP B 1 48 ? -21.826 44.019 -3.179 1.00 69.83 48 ASP B O 1
ATOM 2893 N N . PRO B 1 49 ? -22.585 44.362 -1.081 1.00 60.91 49 PRO B N 1
ATOM 2894 C CA . PRO B 1 49 ? -23.838 45.003 -1.480 1.00 49.93 49 PRO B CA 1
ATOM 2895 C C . PRO B 1 49 ? -23.655 46.246 -2.336 1.00 38.55 49 PRO B C 1
ATOM 2896 O O . PRO B 1 49 ? -24.626 46.699 -2.954 1.00 58.40 49 PRO B O 1
ATOM 2900 N N . ARG B 1 50 ? -22.461 46.822 -2.386 1.00 44.62 50 ARG B N 1
ATOM 2901 C CA . ARG B 1 50 ? -22.255 47.967 -3.278 1.00 62.52 50 ARG B CA 1
ATOM 2902 C C . ARG B 1 50 ? -22.259 47.624 -4.798 1.00 66.67 50 ARG B C 1
ATOM 2903 O O . ARG B 1 50 ? -22.392 48.537 -5.650 1.00 57.43 50 ARG B O 1
ATOM 2911 N N . LEU B 1 51 ? -22.103 46.326 -5.119 1.00 55.97 51 LEU B N 1
ATOM 2912 C CA . LEU B 1 51 ? -22.264 45.838 -6.479 1.00 55.24 51 LEU B CA 1
ATOM 2913 C C . LEU B 1 51 ? -23.680 46.139 -6.917 1.00 54.08 51 LEU B C 1
ATOM 2914 O O . LEU B 1 51 ? -23.906 46.854 -7.892 1.00 69.68 51 LEU B O 1
ATOM 2919 N N . ASP B 1 52 ? -24.635 45.623 -6.155 1.00 67.00 52 ASP B N 1
ATOM 2920 C CA . ASP B 1 52 ? -26.042 45.849 -6.429 1.00 76.92 52 ASP B CA 1
ATOM 2921 C C . ASP B 1 52 ? -26.408 47.329 -6.476 1.00 75.71 52 ASP B C 1
ATOM 2922 O O . ASP B 1 52 ? -27.041 47.776 -7.426 1.00 77.32 52 ASP B O 1
ATOM 2927 N N . ALA B 1 53 ? -26.019 48.086 -5.453 1.00 71.48 53 ALA B N 1
ATOM 2928 C CA . ALA B 1 53 ? -26.348 49.503 -5.418 1.00 67.65 53 ALA B CA 1
ATOM 2929 C C . ALA B 1 53 ? -25.834 50.130 -6.693 1.00 72.79 53 ALA B C 1
ATOM 2930 O O . ALA B 1 53 ? -26.574 50.832 -7.400 1.00 70.92 53 ALA B O 1
ATOM 2932 N N . LEU B 1 54 ? -24.563 49.868 -6.999 1.00 71.80 54 LEU B N 1
ATOM 2933 C CA . LEU B 1 54 ? -23.978 50.364 -8.240 1.00 69.08 54 LEU B CA 1
ATOM 2934 C C . LEU B 1 54 ? -24.732 49.859 -9.466 1.00 60.23 54 LEU B C 1
ATOM 2935 O O . LEU B 1 54 ? -24.759 50.529 -10.496 1.00 66.09 54 LEU B O 1
ATOM 2940 N N . ALA B 1 55 ? -25.336 48.677 -9.370 1.00 58.06 55 ALA B N 1
ATOM 2941 C CA . ALA B 1 55 ? -25.914 48.035 -10.553 1.00 63.57 55 ALA B CA 1
ATOM 2942 C C . ALA B 1 55 ? -27.195 48.706 -11.003 1.00 70.52 55 ALA B C 1
ATOM 2943 O O . ALA B 1 55 ? -27.417 48.894 -12.210 1.00 77.75 55 ALA B O 1
ATOM 2945 N N . GLU B 1 56 ? -28.042 49.083 -10.053 1.00 72.17 56 GLU B N 1
ATOM 2946 C CA . GLU B 1 56 ? -29.319 49.656 -10.446 1.00 76.45 56 GLU B CA 1
ATOM 2947 C C . GLU B 1 56 ? -29.096 51.053 -10.974 1.00 73.74 56 GLU B C 1
ATOM 2948 O O . GLU B 1 56 ? -29.811 51.501 -11.862 1.00 81.86 56 GLU B O 1
ATOM 2954 N N . ILE B 1 57 ? -28.081 51.731 -10.446 1.00 74.23 57 ILE B N 1
ATOM 2955 C CA . ILE B 1 57 ? -27.720 53.059 -10.926 1.00 74.27 57 ILE B CA 1
ATOM 2956 C C . ILE B 1 57 ? -27.218 53.006 -12.363 1.00 83.73 57 ILE B C 1
ATOM 2957 O O . ILE B 1 57 ? -27.197 54.026 -13.061 1.00 89.07 57 ILE B O 1
ATOM 2962 N N . VAL B 1 58 ? -26.803 51.818 -12.801 1.00 82.21 58 VAL B N 1
ATOM 2963 C CA . VAL B 1 58 ? -25.917 51.711 -13.955 1.00 67.38 58 VAL B CA 1
ATOM 2964 C C . VAL B 1 58 ? -26.519 50.886 -15.080 1.00 66.14 58 VAL B C 1
ATOM 2965 O O . VAL B 1 58 ? -26.357 51.228 -16.264 1.00 58.37 58 VAL B O 1
ATOM 2969 N N . LYS B 1 59 ? -27.254 49.842 -14.696 1.00 59.32 59 LYS B N 1
ATOM 2970 C CA . LYS B 1 59 ? -27.855 48.907 -15.651 1.00 73.28 59 LYS B CA 1
ATOM 2971 C C . LYS B 1 59 ? -26.778 48.337 -16.561 1.00 82.38 59 LYS B C 1
ATOM 2972 O O . LYS B 1 59 ? -26.622 48.780 -17.707 1.00 74.64 59 LYS B O 1
ATOM 2978 N N . PRO B 1 60 ? -26.053 47.346 -16.044 1.00 87.47 60 PRO B N 1
ATOM 2979 C CA . PRO B 1 60 ? -24.930 46.724 -16.745 1.00 88.11 60 PRO B CA 1
ATOM 2980 C C . PRO B 1 60 ? -25.391 45.390 -17.284 1.00 80.75 60 PRO B C 1
ATOM 2981 O O . PRO B 1 60 ? -26.261 44.797 -16.659 1.00 77.11 60 PRO B O 1
ATOM 2985 N N . GLU B 1 61 ? -24.828 44.918 -18.390 1.00 77.73 61 GLU B N 1
ATOM 2986 C CA . GLU B 1 61 ? -25.130 43.563 -18.840 1.00 76.67 61 GLU B CA 1
ATOM 2987 C C . GLU B 1 61 ? -24.805 42.540 -17.758 1.00 75.75 61 GLU B C 1
ATOM 2988 O O . GLU B 1 61 ? -25.539 41.563 -17.587 1.00 81.41 61 GLU B O 1
ATOM 2994 N N . ARG B 1 62 ? -23.718 42.753 -17.015 1.00 75.31 62 ARG B N 1
ATOM 2995 C CA . ARG B 1 62 ? -23.455 41.882 -15.863 1.00 70.69 62 ARG B CA 1
ATOM 2996 C C . ARG B 1 62 ? -22.530 42.406 -14.765 1.00 55.33 62 ARG B C 1
ATOM 2997 O O . ARG B 1 62 ? -21.967 43.497 -14.860 1.00 61.25 62 ARG B O 1
ATOM 3005 N N . ILE B 1 63 ? -22.398 41.643 -13.691 1.00 54.57 63 ILE B N 1
ATOM 3006 C CA . ILE B 1 63 ? -21.646 42.167 -12.553 1.00 58.95 63 ILE B CA 1
ATOM 3007 C C . ILE B 1 63 ? -20.766 41.076 -11.965 1.00 56.79 63 ILE B C 1
ATOM 3008 O O . ILE B 1 63 ? -21.193 39.956 -11.767 1.00 50.10 63 ILE B O 1
ATOM 3013 N N . LEU B 1 64 ? -19.518 41.411 -11.727 1.00 39.48 64 LEU B N 1
ATOM 3014 C CA . LEU B 1 64 ? -18.533 40.440 -11.247 1.00 48.82 64 LEU B CA 1
ATOM 3015 C C . LEU B 1 64 ? -17.948 40.846 -9.888 1.00 46.70 64 LEU B C 1
ATOM 3016 O O . LEU B 1 64 ? -17.397 41.928 -9.745 1.00 53.99 64 LEU B O 1
ATOM 3021 N N . PRO B 1 65 ? -18.112 39.994 -8.887 1.00 44.24 65 PRO B N 1
ATOM 3022 C CA . PRO B 1 65 ? -17.531 40.268 -7.568 1.00 49.32 65 PRO B CA 1
ATOM 3023 C C . PRO B 1 65 ? -16.033 40.027 -7.658 1.00 57.02 65 PRO B C 1
ATOM 3024 O O . PRO B 1 65 ? -15.553 39.355 -8.587 1.00 59.53 65 PRO B O 1
ATOM 3028 N N . THR B 1 66 ? -15.285 40.549 -6.704 1.00 50.24 66 THR B N 1
ATOM 3029 C CA . THR B 1 66 ? -13.915 40.128 -6.609 1.00 38.74 66 THR B CA 1
ATOM 3030 C C . THR B 1 66 ? -13.902 38.924 -5.648 1.00 41.52 66 THR B C 1
ATOM 3031 O O . THR B 1 66 ? -14.952 38.316 -5.367 1.00 40.31 66 THR B O 1
ATOM 3035 N N . THR B 1 67 ? -12.726 38.519 -5.198 1.00 47.03 67 THR B N 1
ATOM 3036 C CA . THR B 1 67 ? -12.676 37.256 -4.487 1.00 50.37 67 THR B CA 1
ATOM 3037 C C . THR B 1 67 ? -11.753 37.335 -3.304 1.00 46.14 67 THR B C 1
ATOM 3038 O O . THR B 1 67 ? -11.093 38.350 -3.067 1.00 46.55 67 THR B O 1
ATOM 3042 N N . MET B 1 68 ? -11.675 36.234 -2.583 1.00 43.88 68 MET B N 1
ATOM 3043 C CA . MET B 1 68 ? -10.720 36.165 -1.535 1.00 51.59 68 MET B CA 1
ATOM 3044 C C . MET B 1 68 ? -10.380 34.731 -1.258 1.00 46.94 68 MET B C 1
ATOM 3045 O O . MET B 1 68 ? -11.138 33.848 -1.628 1.00 49.74 68 MET B O 1
ATOM 3050 N N . GLU B 1 69 ? -9.231 34.506 -0.625 1.00 42.72 69 GLU B N 1
ATOM 3051 C CA . GLU B 1 69 ? -8.659 33.170 -0.513 1.00 47.42 69 GLU B CA 1
ATOM 3052 C C . GLU B 1 69 ? -8.478 32.770 0.941 1.00 46.82 69 GLU B C 1
ATOM 3053 O O . GLU B 1 69 ? -7.834 33.477 1.710 1.00 52.31 69 GLU B O 1
ATOM 3059 N N . PHE B 1 70 ? -9.056 31.634 1.301 1.00 47.43 70 PHE B N 1
ATOM 3060 C CA . PHE B 1 70 ? -8.838 31.052 2.597 1.00 54.64 70 PHE B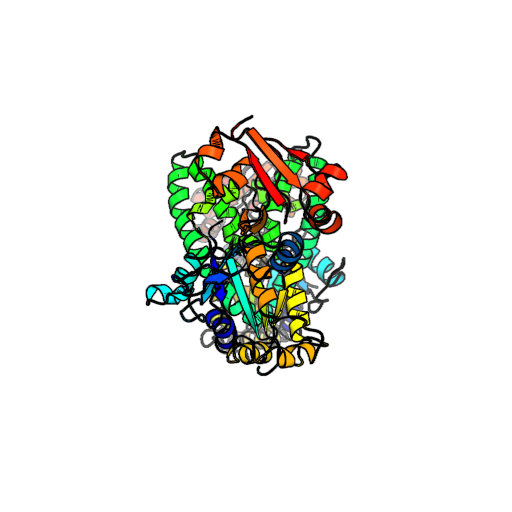 CA 1
ATOM 3061 C C . PHE B 1 70 ? -8.058 29.770 2.405 1.00 58.10 70 PHE B C 1
ATOM 3062 O O . PHE B 1 70 ? -8.176 29.124 1.367 1.00 48.76 70 PHE B O 1
ATOM 3070 N N . VAL B 1 71 ? -7.314 29.385 3.435 1.00 48.51 71 VAL B N 1
ATOM 3071 C CA . VAL B 1 71 ? -6.522 28.160 3.427 1.00 52.09 71 VAL B CA 1
ATOM 3072 C C . VAL B 1 71 ? -6.783 27.412 4.690 1.00 45.37 71 VAL B C 1
ATOM 3073 O O . VAL B 1 71 ? -6.587 27.948 5.785 1.00 49.53 71 VAL B O 1
ATOM 3077 N N . ASP B 1 72 ? -7.159 26.148 4.555 1.00 66.81 72 ASP B N 1
ATOM 3078 C CA . ASP B 1 72 ? -7.375 25.299 5.712 1.00 64.39 72 ASP B CA 1
ATOM 3079 C C . ASP B 1 72 ? -6.041 24.886 6.306 1.00 67.87 72 ASP B C 1
ATOM 3080 O O . ASP B 1 72 ? -5.232 24.295 5.622 1.00 64.01 72 ASP B O 1
ATOM 3085 N N . ILE B 1 73 ? -5.797 25.215 7.573 1.00 78.37 73 ILE B N 1
ATOM 3086 C CA . ILE B 1 73 ? -4.518 24.865 8.195 1.00 86.91 73 ILE B CA 1
ATOM 3087 C C . ILE B 1 73 ? -4.628 23.725 9.213 1.00 91.94 73 ILE B C 1
ATOM 3088 O O . ILE B 1 73 ? -4.577 23.939 10.428 1.00 89.97 73 ILE B O 1
ATOM 3093 N N . ALA B 1 74 ? -4.774 22.510 8.693 1.00 98.30 74 ALA B N 1
ATOM 3094 C CA . ALA B 1 74 ? -4.616 21.300 9.497 1.00 102.33 74 ALA B CA 1
ATOM 3095 C C . ALA B 1 74 ? -3.207 20.742 9.369 1.00 102.42 74 ALA B C 1
ATOM 3096 O O . ALA B 1 74 ? -2.430 21.141 8.496 1.00 108.23 74 ALA B O 1
ATOM 3098 N N . GLY B 1 75 ? -2.886 19.807 10.245 1.00 100.04 75 GLY B N 1
ATOM 3099 C CA . GLY B 1 75 ? -1.510 19.590 10.638 1.00 104.22 75 GLY B CA 1
ATOM 3100 C C . GLY B 1 75 ? -1.344 19.807 12.127 1.00 101.58 75 GLY B C 1
ATOM 3101 O O . GLY B 1 75 ? -2.304 20.135 12.835 1.00 100.69 75 GLY B O 1
ATOM 3102 N N . LEU B 1 76 ? -0.113 19.628 12.593 1.00 106.15 76 LEU B N 1
ATOM 3103 C CA . LEU B 1 76 ? 0.170 19.438 14.016 1.00 108.66 76 LEU B CA 1
ATOM 3104 C C . LEU B 1 76 ? -0.273 20.618 14.888 1.00 105.72 76 LEU B C 1
ATOM 3105 O O . LEU B 1 76 ? 0.556 21.396 15.378 1.00 108.11 76 LEU B O 1
ATOM 3110 N N . VAL B 1 77 ? -1.587 20.740 15.072 1.00 105.75 77 VAL B N 1
ATOM 3111 C CA . VAL B 1 77 ? -2.156 21.644 16.069 1.00 108.73 77 VAL B CA 1
ATOM 3112 C C . VAL B 1 77 ? -1.944 21.063 17.478 1.00 114.36 77 VAL B C 1
ATOM 3113 O O . VAL B 1 77 ? -1.922 21.796 18.482 1.00 112.33 77 VAL B O 1
ATOM 3117 N N . ALA B 1 78 ? -1.775 19.740 17.538 1.00 117.35 78 ALA B N 1
ATOM 3118 C CA . ALA B 1 78 ? -1.209 19.070 18.711 1.00 116.07 78 ALA B CA 1
ATOM 3119 C C . ALA B 1 78 ? 0.225 18.584 18.440 1.00 118.30 78 ALA B C 1
ATOM 3120 O O . ALA B 1 78 ? 0.434 17.558 17.771 1.00 118.90 78 ALA B O 1
ATOM 3122 N N . GLY B 1 79 ? 1.207 19.324 18.960 1.00 116.70 79 GLY B N 1
ATOM 3123 C CA . GLY B 1 79 ? 2.611 19.036 18.705 1.00 112.39 79 GLY B CA 1
ATOM 3124 C C . GLY B 1 79 ? 3.570 19.935 19.471 1.00 109.74 79 GLY B C 1
ATOM 3125 O O . GLY B 1 79 ? 4.310 20.725 18.874 1.00 106.63 79 GLY B O 1
ATOM 3126 N N . ALA B 1 80 ? 3.550 19.809 20.799 1.00 109.10 80 ALA B N 1
ATOM 3127 C CA . ALA B 1 80 ? 4.543 20.444 21.670 1.00 108.14 80 ALA B CA 1
ATOM 3128 C C . ALA B 1 80 ? 5.939 19.858 21.414 1.00 108.77 80 ALA B C 1
ATOM 3129 O O . ALA B 1 80 ? 6.124 18.638 21.443 1.00 109.13 80 ALA B O 1
ATOM 3131 N N . SER B 1 81 ? 6.917 20.726 21.157 1.00 108.36 81 SER B N 1
ATOM 3132 C CA . SER B 1 81 ? 8.050 20.339 20.319 1.00 108.83 81 SER B CA 1
ATOM 3133 C C . SER B 1 81 ? 9.293 21.226 20.476 1.00 114.86 81 SER B C 1
ATOM 3134 O O . SER B 1 81 ? 9.199 22.429 20.744 1.00 115.88 81 SER B O 1
ATOM 3137 N N . LYS B 1 82 ? 10.462 20.625 20.286 1.00 117.30 82 LYS B N 1
ATOM 3138 C CA . LYS B 1 82 ? 11.593 21.343 19.695 1.00 116.79 82 LYS B CA 1
ATOM 3139 C C . LYS B 1 82 ? 11.926 20.687 18.351 1.00 117.99 82 LYS B C 1
ATOM 3140 O O . LYS B 1 82 ? 12.071 19.458 18.275 1.00 115.94 82 LYS B O 1
ATOM 3146 N N . GLY B 1 83 ? 12.027 21.499 17.297 1.00 113.61 83 GLY B N 1
ATOM 3147 C CA . GLY B 1 83 ? 12.165 20.976 15.946 1.00 109.39 83 GLY B CA 1
ATOM 3148 C C . GLY B 1 83 ? 12.087 22.038 14.865 1.00 110.72 83 GLY B C 1
ATOM 3149 O O . GLY B 1 83 ? 12.031 23.240 15.167 1.00 114.71 83 GLY B O 1
ATOM 3150 N N . GLU B 1 84 ? 12.089 21.598 13.603 1.00 105.25 84 GLU B N 1
ATOM 3151 C CA . GLU B 1 84 ? 12.078 22.522 12.464 1.00 105.23 84 GLU B CA 1
ATOM 3152 C C . GLU B 1 84 ? 10.834 22.332 11.602 1.00 106.83 84 GLU B C 1
ATOM 3153 O O . GLU B 1 84 ? 10.716 22.908 10.522 1.00 106.13 84 GLU B O 1
ATOM 3159 N N . GLY B 1 85 ? 9.909 21.516 12.089 1.00 107.38 85 GLY B N 1
ATOM 3160 C CA . GLY B 1 85 ? 8.500 21.749 11.848 1.00 105.82 85 GLY B CA 1
ATOM 3161 C C . GLY B 1 85 ? 7.662 21.308 13.033 1.00 105.98 85 GLY B C 1
ATOM 3162 O O . GLY B 1 85 ? 7.117 20.206 13.027 1.00 108.17 85 GLY B O 1
ATOM 3163 N N . LEU B 1 86 ? 7.554 22.159 14.051 1.00 100.49 86 LEU B N 1
ATOM 3164 C CA . LEU B 1 86 ? 6.673 21.874 15.181 1.00 96.09 86 LEU B CA 1
ATOM 3165 C C . LEU B 1 86 ? 5.508 20.953 14.742 1.00 94.02 86 LEU B C 1
ATOM 3166 O O . LEU B 1 86 ? 5.361 19.832 15.236 1.00 103.39 86 LEU B O 1
ATOM 3171 N N . GLY B 1 87 ? 4.691 21.424 13.812 1.00 81.81 87 GLY B N 1
ATOM 3172 C CA . GLY B 1 87 ? 4.163 20.577 12.762 1.00 75.32 87 GLY B CA 1
ATOM 3173 C C . GLY B 1 87 ? 4.686 21.112 11.438 1.00 74.48 87 GLY B C 1
ATOM 3174 O O . GLY B 1 87 ? 4.003 21.886 10.771 1.00 80.99 87 GLY B O 1
ATOM 3175 N N . ASN B 1 88 ? 5.907 20.714 11.074 1.00 69.10 88 ASN B N 1
ATOM 3176 C CA . ASN B 1 88 ? 6.584 21.183 9.859 1.00 69.94 88 ASN B CA 1
ATOM 3177 C C . ASN B 1 88 ? 5.693 21.491 8.640 1.00 68.29 88 ASN B C 1
ATOM 3178 O O . ASN B 1 88 ? 6.093 22.246 7.764 1.00 66.09 88 ASN B O 1
ATOM 3183 N N . LYS B 1 89 ? 4.504 20.900 8.600 1.00 59.47 89 LYS B N 1
ATOM 3184 C CA . LYS B 1 89 ? 3.615 20.988 7.453 1.00 70.10 89 LYS B CA 1
ATOM 3185 C C . LYS B 1 89 ? 2.473 21.893 7.901 1.00 68.56 89 LYS B C 1
ATOM 3186 O O . LYS B 1 89 ? 1.823 22.584 7.093 1.00 70.14 89 LYS B O 1
ATOM 3192 N N . PHE B 1 90 ? 2.266 21.918 9.213 1.00 66.48 90 PHE B N 1
ATOM 3193 C CA . PHE B 1 90 ? 1.451 22.958 9.839 1.00 62.80 90 PHE B CA 1
ATOM 3194 C C . PHE B 1 90 ? 2.045 24.353 9.661 1.00 55.45 90 PHE B C 1
ATOM 3195 O O . PHE B 1 90 ? 1.331 25.292 9.329 1.00 50.40 90 PHE B O 1
ATOM 3203 N N . LEU B 1 91 ? 3.358 24.458 9.826 1.00 42.49 91 LEU B N 1
ATOM 3204 C CA . LEU B 1 91 ? 4.040 25.723 9.890 1.00 57.89 91 LEU B CA 1
ATOM 3205 C C . LEU B 1 91 ? 4.531 26.152 8.532 1.00 69.51 91 LEU B C 1
ATOM 3206 O O . LEU B 1 91 ? 4.998 27.283 8.365 1.00 83.78 91 LEU B O 1
ATOM 3211 N N . ALA B 1 92 ? 4.466 25.255 7.558 1.00 67.81 92 ALA B N 1
ATOM 3212 C CA . ALA B 1 92 ? 4.792 25.651 6.193 1.00 56.95 92 ALA B CA 1
ATOM 3213 C C . ALA B 1 92 ? 3.548 26.237 5.551 1.00 57.04 92 ALA B C 1
ATOM 3214 O O . ALA B 1 92 ? 3.627 27.183 4.738 1.00 57.60 92 ALA B O 1
ATOM 3216 N N . ASN B 1 93 ? 2.413 25.651 5.943 1.00 41.48 93 ASN B N 1
ATOM 3217 C CA . ASN B 1 93 ? 1.086 26.017 5.509 1.00 47.91 93 ASN B CA 1
ATOM 3218 C C . ASN B 1 93 ? 0.664 27.380 6.058 1.00 47.39 93 ASN B C 1
ATOM 3219 O O . ASN B 1 93 ? 0.330 28.256 5.291 1.00 50.29 93 ASN B O 1
ATOM 3224 N N . ILE B 1 94 ? 0.669 27.564 7.382 1.00 45.91 94 ILE B N 1
ATOM 3225 C CA . ILE B 1 94 ? 0.392 28.897 7.938 1.00 42.59 94 ILE B CA 1
ATOM 3226 C C . ILE B 1 94 ? 1.418 29.895 7.455 1.00 52.28 94 ILE B C 1
ATOM 3227 O O . ILE B 1 94 ? 1.096 31.041 7.160 1.00 47.43 94 ILE B O 1
ATOM 3232 N N . ARG B 1 95 ? 2.649 29.433 7.307 1.00 42.79 95 ARG B N 1
ATOM 3233 C CA . ARG B 1 95 ? 3.702 30.296 6.825 1.00 53.84 95 ARG B CA 1
ATOM 3234 C C . ARG B 1 95 ? 3.428 30.741 5.414 1.00 48.52 95 ARG B C 1
ATOM 3235 O O . ARG B 1 95 ? 4.074 31.656 4.915 1.00 51.26 95 ARG B O 1
ATOM 3243 N N . GLU B 1 96 ? 2.440 30.143 4.767 1.00 45.12 96 GLU B N 1
ATOM 3244 C CA . GLU B 1 96 ? 2.122 30.581 3.400 1.00 49.71 96 GLU B CA 1
ATOM 3245 C C . GLU B 1 96 ? 1.040 31.674 3.400 1.00 58.21 96 GLU B C 1
ATOM 3246 O O . GLU B 1 96 ? 0.890 32.399 2.405 1.00 56.25 96 GLU B O 1
ATOM 3252 N N . THR B 1 97 ? 0.296 31.793 4.508 1.00 45.68 97 THR B N 1
ATOM 3253 C CA . THR B 1 97 ? -0.773 32.778 4.591 1.00 47.92 97 THR B CA 1
ATOM 3254 C C . THR B 1 97 ? -0.316 34.079 5.197 1.00 51.62 97 THR B C 1
ATOM 3255 O O . THR B 1 97 ? 0.706 34.125 5.878 1.00 40.89 97 THR B O 1
ATOM 3259 N N . ASP B 1 98 ? -1.102 35.133 5.000 1.00 44.71 98 ASP B N 1
ATOM 3260 C CA . ASP B 1 98 ? -0.766 36.417 5.589 1.00 57.41 98 ASP B CA 1
ATOM 3261 C C . ASP B 1 98 ? -1.745 36.921 6.655 1.00 47.13 98 ASP B C 1
ATOM 3262 O O . ASP B 1 98 ? -1.590 38.028 7.134 1.00 47.43 98 ASP B O 1
ATOM 3267 N N . ALA B 1 99 ? -2.737 36.113 7.021 1.00 36.24 99 ALA B N 1
ATOM 3268 C CA . ALA B 1 99 ? -3.633 36.437 8.145 1.00 46.68 99 ALA B CA 1
ATOM 3269 C C . ALA B 1 99 ? -4.245 35.189 8.769 1.00 45.60 99 ALA B C 1
ATOM 3270 O O . ALA B 1 99 ? -4.390 34.170 8.102 1.00 41.75 99 ALA B O 1
ATOM 3272 N N . ILE B 1 100 ? -4.630 35.265 10.043 1.00 37.20 100 ILE B N 1
ATOM 3273 C CA . ILE B 1 100 ? -5.197 34.089 10.721 1.00 33.11 100 ILE B CA 1
ATOM 3274 C C . ILE B 1 100 ? -6.617 34.287 11.266 1.00 46.07 100 ILE B C 1
ATOM 3275 O O . ILE B 1 100 ? -6.921 35.278 11.939 1.00 46.31 100 ILE B O 1
ATOM 3280 N N . GLY B 1 101 ? -7.485 33.345 10.918 1.00 47.56 101 GLY B N 1
ATOM 3281 C CA . GLY B 1 101 ? -8.818 33.240 11.469 1.00 39.21 101 GLY B CA 1
ATOM 3282 C C . GLY B 1 101 ? -8.814 32.103 12.467 1.00 59.14 101 GLY B C 1
ATOM 3283 O O . GLY B 1 101 ? -8.575 30.922 12.113 1.00 42.42 101 GLY B O 1
ATOM 3284 N N . HIS B 1 102 ? -9.024 32.475 13.728 1.00 57.70 102 HIS B N 1
ATOM 3285 C CA . HIS B 1 102 ? -8.900 31.545 14.843 1.00 62.73 102 HIS B CA 1
ATOM 3286 C C . HIS B 1 102 ? -10.280 31.006 15.231 1.00 61.70 102 HIS B C 1
ATOM 3287 O O . HIS B 1 102 ? -11.077 31.695 15.893 1.00 46.95 102 HIS B O 1
ATOM 3294 N N . VAL B 1 103 ? -10.590 29.801 14.772 1.00 56.42 103 VAL B N 1
ATOM 3295 C CA . VAL B 1 103 ? -11.840 29.182 15.194 1.00 63.27 103 VAL B CA 1
ATOM 3296 C C . VAL B 1 103 ? -11.681 28.758 16.655 1.00 61.94 103 VAL B C 1
ATOM 3297 O O . VAL B 1 103 ? -10.826 27.917 16.986 1.00 61.27 103 VAL B O 1
ATOM 3301 N N . VAL B 1 104 ? -12.468 29.392 17.522 1.00 65.34 104 VAL B N 1
ATOM 3302 C CA . VAL B 1 104 ? -12.619 28.951 18.901 1.00 66.37 104 VAL B CA 1
ATOM 3303 C C . VAL B 1 104 ? -14.054 28.470 19.150 1.00 62.30 104 VAL B C 1
ATOM 3304 O O . VAL B 1 104 ? -15.017 29.192 18.843 1.00 56.83 104 VAL B O 1
ATOM 3308 N N . ARG B 1 105 ? -14.206 27.270 19.716 1.00 68.44 105 ARG B N 1
ATOM 3309 C CA . ARG B 1 105 ? -15.520 26.838 20.196 1.00 76.35 105 ARG B CA 1
ATOM 3310 C C . ARG B 1 105 ? -16.099 27.742 21.272 1.00 81.05 105 ARG B C 1
ATOM 3311 O O . ARG B 1 105 ? -15.439 28.074 22.257 1.00 80.87 105 ARG B O 1
ATOM 3319 N N . CYS B 1 106 ? -17.359 28.102 21.088 1.00 76.45 106 CYS B N 1
ATOM 3320 C CA . CYS B 1 106 ? -18.092 28.854 22.075 1.00 70.91 106 CYS B CA 1
ATOM 3321 C C . CYS B 1 106 ? -19.386 28.147 22.508 1.00 79.75 106 CYS B C 1
ATOM 3322 O O . CYS B 1 106 ? -20.431 28.785 22.654 1.00 80.42 106 CYS B O 1
ATOM 3325 N N . PHE B 1 107 ? -19.313 26.833 22.721 1.00 88.46 107 PHE B N 1
ATOM 3326 C CA . PHE B 1 107 ? -20.431 26.079 23.305 1.00 95.67 107 PHE B CA 1
ATOM 3327 C C . PHE B 1 107 ? -19.962 24.931 24.218 1.00 102.95 107 PHE B C 1
ATOM 3328 O O . PHE B 1 107 ? -18.793 24.881 24.622 1.00 107.62 107 PHE B O 1
ATOM 3336 N N . GLU B 1 108 ? -20.876 24.013 24.535 1.00 100.74 108 GLU B N 1
ATOM 3337 C CA . GLU B 1 108 ? -20.645 23.021 25.582 1.00 104.00 108 GLU B CA 1
ATOM 3338 C C . GLU B 1 108 ? -20.231 21.672 25.000 1.00 102.30 108 GLU B C 1
ATOM 3339 O O . GLU B 1 108 ? -19.055 21.307 25.037 1.00 101.95 108 GLU B O 1
ATOM 3345 N N . LEU B 1 122 ? -10.559 29.898 25.569 1.00 61.74 122 LEU B N 1
ATOM 3346 C CA . LEU B 1 122 ? -9.496 30.816 26.003 1.00 71.90 122 LEU B CA 1
ATOM 3347 C C . LEU B 1 122 ? -8.359 30.072 26.678 1.00 65.92 122 LEU B C 1
ATOM 3348 O O . LEU B 1 122 ? -7.350 30.652 27.007 1.00 59.76 122 LEU B O 1
ATOM 3353 N N . ASP B 1 123 ? -8.553 28.783 26.896 1.00 61.97 123 ASP B N 1
ATOM 3354 C CA . ASP B 1 123 ? -7.479 27.910 27.254 1.00 70.89 123 ASP B CA 1
ATOM 3355 C C . ASP B 1 123 ? -7.020 27.326 25.947 1.00 65.44 123 ASP B C 1
ATOM 3356 O O . ASP B 1 123 ? -5.836 27.027 25.775 1.00 69.99 123 ASP B O 1
ATOM 3361 N N . ASP B 1 124 ? -7.985 27.175 25.031 1.00 64.83 124 ASP B N 1
ATOM 3362 C CA . ASP B 1 124 ? -7.770 26.673 23.669 1.00 54.19 124 ASP B CA 1
ATOM 3363 C C . ASP B 1 124 ? -6.919 27.638 22.845 1.00 49.01 124 ASP B C 1
ATOM 3364 O O . ASP B 1 124 ? -5.836 27.266 22.350 1.00 44.97 124 ASP B O 1
ATOM 3369 N N . ILE B 1 125 ? -7.433 28.864 22.704 1.00 51.16 125 ILE B N 1
ATOM 3370 C CA . ILE B 1 125 ? -6.675 30.012 22.188 1.00 49.97 125 ILE B CA 1
ATOM 3371 C C . ILE B 1 125 ? -5.211 29.926 22.620 1.00 57.82 125 ILE B C 1
ATOM 3372 O O . ILE B 1 125 ? -4.306 29.779 21.771 1.00 51.09 125 ILE B O 1
ATOM 3377 N N . ASP B 1 126 ? -4.999 29.944 23.938 1.00 54.03 126 ASP B N 1
ATOM 3378 C CA . ASP B 1 126 ? -3.667 29.880 24.533 1.00 53.35 126 ASP B CA 1
ATOM 3379 C C . ASP B 1 126 ? -2.902 28.630 24.033 1.00 62.05 126 ASP B C 1
ATOM 3380 O O . ASP B 1 126 ? -1.679 28.628 23.943 1.00 51.01 126 ASP B O 1
ATOM 3385 N N . THR B 1 127 ? -3.621 27.559 23.712 1.00 55.35 127 THR B N 1
ATOM 3386 C CA . THR B 1 127 ? -2.973 26.333 23.266 1.00 56.42 127 THR B CA 1
ATOM 3387 C C . THR B 1 127 ? -2.341 26.467 21.872 1.00 61.89 127 THR B C 1
ATOM 3388 O O . THR B 1 127 ? -1.269 25.912 21.608 1.00 66.79 127 THR B O 1
ATOM 3392 N N . ILE B 1 128 ? -3.047 27.165 20.985 1.00 68.63 128 ILE B N 1
ATOM 3393 C CA . ILE B 1 128 ? -2.603 27.492 19.641 1.00 55.25 128 ILE B CA 1
ATOM 3394 C C . ILE B 1 128 ? -1.512 28.556 19.740 1.00 48.93 128 ILE B C 1
ATOM 3395 O O . ILE B 1 128 ? -0.357 28.325 19.321 1.00 45.64 128 ILE B O 1
ATOM 3400 N N . ASN B 1 129 ? -1.876 29.713 20.320 1.00 50.55 129 ASN B N 1
ATOM 3401 C CA . ASN B 1 129 ? -0.933 30.824 20.552 1.00 45.18 129 ASN B CA 1
ATOM 3402 C C . ASN B 1 129 ? 0.453 30.399 21.022 1.00 53.79 129 ASN B C 1
ATOM 3403 O O . ASN B 1 129 ? 1.474 30.856 20.476 1.00 62.79 129 ASN B O 1
ATOM 3408 N N . THR B 1 130 ? 0.532 29.538 22.034 1.00 54.24 130 THR B N 1
ATOM 3409 C CA . THR B 1 130 ? 1.875 29.277 22.553 1.00 61.61 130 THR B CA 1
ATOM 3410 C C . THR B 1 130 ? 2.682 28.430 21.574 1.00 48.45 130 THR B C 1
ATOM 3411 O O . THR B 1 130 ? 3.914 28.534 21.508 1.00 41.97 130 THR B O 1
ATOM 3415 N N . GLU B 1 131 ? 1.987 27.610 20.799 1.00 44.21 131 GLU B N 1
ATOM 3416 C CA . GLU B 1 131 ? 2.652 26.854 19.727 1.00 54.78 131 GLU B CA 1
ATOM 3417 C C . GLU B 1 131 ? 3.291 27.793 18.680 1.00 53.54 131 GLU B C 1
ATOM 3418 O O . GLU B 1 131 ? 4.447 27.615 18.294 1.00 61.19 131 GLU B O 1
ATOM 3424 N N . LEU B 1 132 ? 2.542 28.807 18.251 1.00 54.49 132 LEU B N 1
ATOM 3425 C CA . LEU B 1 132 ? 3.077 29.879 17.389 1.00 54.85 132 LEU B CA 1
ATOM 3426 C C . LEU B 1 132 ? 4.222 30.665 18.034 1.00 49.34 132 LEU B C 1
ATOM 3427 O O . LEU B 1 132 ? 5.225 30.982 17.375 1.00 50.04 132 LEU B O 1
ATOM 3432 N N . ALA B 1 133 ? 4.095 31.006 19.312 1.00 41.91 133 ALA B N 1
ATOM 3433 C CA . ALA B 1 133 ? 5.156 31.797 19.892 1.00 38.42 133 ALA B CA 1
ATOM 3434 C C . ALA B 1 133 ? 6.425 30.948 19.942 1.00 48.30 133 ALA B C 1
ATOM 3435 O O . ALA B 1 133 ? 7.533 31.466 19.846 1.00 44.08 133 ALA B O 1
ATOM 3437 N N . LEU B 1 134 ? 6.274 29.627 20.074 1.00 45.94 134 LEU B N 1
ATOM 3438 C CA . LEU B 1 134 ? 7.455 28.784 20.219 1.00 48.27 134 LEU B CA 1
ATOM 3439 C C . LEU B 1 134 ? 8.270 28.690 18.927 1.00 53.58 134 LEU B C 1
ATOM 3440 O O . LEU B 1 134 ? 9.514 28.722 18.955 1.00 54.54 134 LEU B O 1
ATOM 3445 N N . ALA B 1 135 ? 7.582 28.578 17.791 1.00 48.41 135 ALA B N 1
ATOM 3446 C CA . ALA B 1 135 ? 8.256 28.665 16.511 1.00 42.30 135 ALA B CA 1
ATOM 3447 C C . ALA B 1 135 ? 8.876 30.042 16.306 1.00 46.81 135 ALA B C 1
ATOM 3448 O O . ALA B 1 135 ? 10.031 30.144 15.856 1.00 45.76 135 ALA B O 1
ATOM 3450 N N . ASP B 1 136 ? 8.127 31.101 16.637 1.00 40.03 136 ASP B N 1
ATOM 3451 C CA . ASP B 1 136 ? 8.687 32.484 16.593 1.00 49.65 136 ASP B CA 1
ATOM 3452 C C . ASP B 1 136 ? 9.905 32.659 17.479 1.00 40.87 136 ASP B C 1
ATOM 3453 O O . ASP B 1 136 ? 10.897 33.292 17.086 1.00 53.63 136 ASP B O 1
ATOM 3458 N N . LEU B 1 137 ? 9.839 32.115 18.695 1.00 38.45 137 LEU B N 1
ATOM 3459 C CA . LEU B 1 137 ? 11.001 32.096 19.584 1.00 41.30 137 LEU B CA 1
ATOM 3460 C C . LEU B 1 137 ? 12.228 31.509 18.877 1.00 46.63 137 LEU B C 1
ATOM 3461 O O . LEU B 1 137 ? 13.348 32.032 19.023 1.00 45.18 137 LEU B O 1
ATOM 3466 N N . ASP B 1 138 ? 12.007 30.414 18.134 1.00 48.80 138 ASP B N 1
ATOM 3467 C CA . ASP B 1 138 ? 13.079 29.707 17.402 1.00 51.30 138 ASP B CA 1
ATOM 3468 C C . ASP B 1 138 ? 13.707 30.615 16.328 1.00 60.28 138 ASP B C 1
ATOM 3469 O O . ASP B 1 138 ? 14.927 30.777 16.299 1.00 58.61 138 ASP B O 1
ATOM 3474 N N . SER B 1 139 ? 12.881 31.225 15.470 1.00 42.94 139 SER B N 1
ATOM 3475 C CA . SER B 1 139 ? 13.398 32.150 14.455 1.00 39.30 139 SER B CA 1
ATOM 3476 C C . SER B 1 139 ? 14.125 33.282 15.115 1.00 48.71 139 SER B C 1
ATOM 3477 O O . SER B 1 139 ? 15.158 33.757 14.621 1.00 55.51 139 SER B O 1
ATOM 3480 N N . CYS B 1 140 ? 13.592 33.715 16.246 1.00 48.28 140 CYS B N 1
ATOM 3481 C CA . CYS B 1 140 ? 14.135 34.892 16.909 1.00 47.39 140 CYS B CA 1
ATOM 3482 C C . CYS B 1 140 ? 15.511 34.613 17.506 1.00 40.48 140 CYS B C 1
ATOM 3483 O O . CYS B 1 140 ? 16.446 35.380 17.278 1.00 48.95 140 CYS B O 1
ATOM 3486 N N . GLU B 1 141 ? 15.657 33.527 18.273 1.00 53.25 141 GLU B N 1
ATOM 3487 C CA . GLU B 1 141 ? 16.982 33.216 18.868 1.00 52.39 141 GLU B CA 1
ATOM 3488 C C . GLU B 1 141 ? 18.001 33.057 17.753 1.00 63.82 141 GLU B C 1
ATOM 3489 O O . GLU B 1 141 ? 19.079 33.656 17.789 1.00 68.44 141 GLU B O 1
ATOM 3495 N N . ARG B 1 142 ? 17.645 32.257 16.745 1.00 72.04 142 ARG B N 1
ATOM 3496 C CA . ARG B 1 142 ? 18.533 32.013 15.605 1.00 69.54 142 ARG B CA 1
ATOM 3497 C C . ARG B 1 142 ? 18.974 33.325 14.950 1.00 64.11 142 ARG B C 1
ATOM 3498 O O . ARG B 1 142 ? 20.139 33.499 14.603 1.00 63.33 142 ARG B O 1
ATOM 3506 N N . ALA B 1 143 ? 18.030 34.244 14.778 1.00 50.78 143 ALA B N 1
ATOM 3507 C CA . ALA B 1 143 ? 18.351 35.548 14.213 1.00 49.28 143 ALA B CA 1
ATOM 3508 C C . ALA B 1 143 ? 19.239 36.411 15.124 1.00 52.82 143 ALA B C 1
ATOM 3509 O O . ALA B 1 143 ? 20.081 37.169 14.647 1.00 60.31 143 ALA B O 1
ATOM 3511 N N . ILE B 1 144 ? 19.063 36.307 16.434 1.00 59.79 144 ILE B N 1
ATOM 3512 C CA . ILE B 1 144 ? 19.934 37.053 17.330 1.00 63.85 144 ILE B CA 1
ATOM 3513 C C . ILE B 1 144 ? 21.399 36.633 17.114 1.00 69.29 144 ILE B C 1
ATOM 3514 O O . ILE B 1 144 ? 22.281 37.475 16.981 1.00 73.72 144 ILE B O 1
ATOM 3519 N N . GLN B 1 145 ? 21.640 35.328 17.061 1.00 70.36 145 GLN B N 1
ATOM 3520 C CA . GLN B 1 145 ? 22.978 34.818 16.784 1.00 76.49 145 GLN B CA 1
ATOM 3521 C C . GLN B 1 145 ? 23.611 35.479 15.561 1.00 77.10 145 GLN B C 1
ATOM 3522 O O . GLN B 1 145 ? 24.723 36.028 15.649 1.00 69.72 145 GLN B O 1
ATOM 3528 N N . ARG B 1 146 ? 22.892 35.435 14.437 1.00 71.14 146 ARG B N 1
ATOM 3529 C CA . ARG B 1 146 ? 23.410 35.931 13.161 1.00 63.86 146 ARG B CA 1
ATOM 3530 C C . ARG B 1 146 ? 23.641 37.425 13.220 1.00 71.05 146 ARG B C 1
ATOM 3531 O O . ARG B 1 146 ? 24.488 37.960 12.512 1.00 78.76 146 ARG B O 1
ATOM 3539 N N . LEU B 1 147 ? 22.866 38.107 14.051 1.00 73.34 147 LEU B N 1
ATOM 3540 C CA . LEU B 1 147 ? 22.909 39.559 14.073 1.00 72.43 147 LEU B CA 1
ATOM 3541 C C . LEU B 1 147 ? 23.974 39.965 15.062 1.00 78.05 147 LEU B C 1
ATOM 3542 O O . LEU B 1 147 ? 24.772 40.866 14.802 1.00 71.26 147 LEU B O 1
ATOM 3547 N N . GLN B 1 148 ? 23.988 39.279 16.201 1.00 81.11 148 GLN B N 1
ATOM 3548 C CA . GLN B 1 148 ? 25.118 39.365 17.107 1.00 80.50 148 GLN B CA 1
ATOM 3549 C C . GLN B 1 148 ? 26.414 39.443 16.288 1.00 84.10 148 GLN B C 1
ATOM 3550 O O . GLN B 1 148 ? 27.058 40.497 16.248 1.00 85.48 148 GLN B O 1
ATOM 3556 N N . LYS B 1 149 ? 26.768 38.352 15.603 1.00 83.33 149 LYS B N 1
ATOM 3557 C CA . LYS B 1 149 ? 28.006 38.312 14.807 1.00 80.93 149 LYS B CA 1
ATOM 3558 C C . LYS B 1 149 ? 28.166 39.459 13.779 1.00 81.18 149 LYS B C 1
ATOM 3559 O O . LYS B 1 149 ? 29.281 39.942 13.554 1.00 73.28 149 LYS B O 1
ATOM 3565 N N . ARG B 1 150 ? 27.068 39.905 13.169 1.00 81.04 150 ARG B N 1
ATOM 3566 C CA . ARG B 1 150 ? 27.169 40.958 12.155 1.00 89.20 150 ARG B CA 1
ATOM 3567 C C . ARG B 1 150 ? 27.189 42.374 12.730 1.00 93.40 150 ARG B C 1
ATOM 3568 O O . ARG B 1 150 ? 27.732 43.293 12.124 1.00 97.24 150 ARG B O 1
ATOM 3576 N N . ALA B 1 151 ? 26.587 42.557 13.895 1.00 98.45 151 ALA B N 1
ATOM 3577 C CA . ALA B 1 151 ? 26.568 43.875 14.523 1.00 103.50 151 ALA B CA 1
ATOM 3578 C C . ALA B 1 151 ? 27.797 44.109 15.413 1.00 104.03 151 ALA B C 1
ATOM 3579 O O . ALA B 1 151 ? 28.064 45.240 15.838 1.00 98.53 151 ALA B O 1
ATOM 3581 N N . LYS B 1 152 ? 28.533 43.031 15.689 1.00 103.70 152 LYS B N 1
ATOM 3582 C CA . LYS B 1 152 ? 29.786 43.110 16.439 1.00 102.41 152 LYS B CA 1
ATOM 3583 C C . LYS B 1 152 ? 30.940 43.657 15.595 1.00 106.52 152 LYS B C 1
ATOM 3584 O O . LYS B 1 152 ? 31.895 44.211 16.135 1.00 111.89 152 LYS B O 1
ATOM 3590 N N . GLY B 1 153 ? 30.853 43.504 14.276 1.00 108.77 153 GLY B N 1
ATOM 3591 C CA . GLY B 1 153 ? 31.867 44.046 13.384 1.00 110.00 153 GLY B CA 1
ATOM 3592 C C . GLY B 1 153 ? 31.429 45.284 12.614 1.00 109.66 153 GLY B C 1
ATOM 3593 O O . GLY B 1 153 ? 31.699 45.405 11.417 1.00 111.38 153 GLY B O 1
ATOM 3594 N N . GLY B 1 154 ? 30.753 46.203 13.300 1.00 105.27 154 GLY B N 1
ATOM 3595 C CA . GLY B 1 154 ? 30.353 47.465 12.708 1.00 101.59 154 GLY B CA 1
ATOM 3596 C C . GLY B 1 154 ? 29.376 47.372 11.541 1.00 105.72 154 GLY B C 1
ATOM 3597 O O . GLY B 1 154 ? 29.448 48.184 10.618 1.00 107.06 154 GLY B O 1
ATOM 3598 N N . ASP B 1 155 ? 28.459 46.403 11.568 1.00 109.07 155 ASP B N 1
ATOM 3599 C CA . ASP B 1 155 ? 27.248 46.493 10.738 1.00 105.18 155 ASP B CA 1
ATOM 3600 C C . ASP B 1 155 ? 26.180 47.335 11.434 1.00 106.44 155 ASP B C 1
ATOM 3601 O O . ASP B 1 155 ? 25.962 47.198 12.643 1.00 108.44 155 ASP B O 1
ATOM 3606 N N . LYS B 1 156 ? 25.524 48.210 10.674 1.00 104.81 156 LYS B N 1
ATOM 3607 C CA . LYS B 1 156 ? 24.522 49.112 11.243 1.00 102.06 156 LYS B CA 1
ATOM 3608 C C . LYS B 1 156 ? 23.110 48.549 11.158 1.00 98.92 156 LYS B C 1
ATOM 3609 O O . LYS B 1 156 ? 22.420 48.464 12.169 1.00 100.29 156 LYS B O 1
ATOM 3615 N N . GLU B 1 157 ? 22.690 48.177 9.949 1.00 94.96 157 GLU B N 1
ATOM 3616 C CA . GLU B 1 157 ? 21.294 47.842 9.670 1.00 94.49 157 GLU B CA 1
ATOM 3617 C C . GLU B 1 157 ? 20.867 46.646 10.499 1.00 88.25 157 GLU B C 1
ATOM 3618 O O . GLU B 1 157 ? 19.686 46.481 10.812 1.00 80.65 157 GLU B O 1
ATOM 3624 N N . ALA B 1 158 ? 21.853 45.819 10.832 1.00 80.91 158 ALA B N 1
ATOM 3625 C CA . ALA B 1 158 ? 21.705 44.726 11.782 1.00 83.10 158 ALA B CA 1
ATOM 3626 C C . ALA B 1 158 ? 21.481 45.233 13.198 1.00 85.79 158 ALA B C 1
ATOM 3627 O O . ALA B 1 158 ? 20.809 44.583 14.004 1.00 97.18 158 ALA B O 1
ATOM 3629 N N . LYS B 1 159 ? 22.059 46.390 13.496 1.00 80.81 159 LYS B N 1
ATOM 3630 C CA . LYS B 1 159 ? 22.039 46.948 14.846 1.00 84.01 159 LYS B CA 1
ATOM 3631 C C . LYS B 1 159 ? 20.611 47.300 15.265 1.00 70.20 159 LYS B C 1
ATOM 3632 O O . LYS B 1 159 ? 20.189 47.045 16.391 1.00 70.83 159 LYS B O 1
ATOM 3638 N N . PHE B 1 160 ? 19.875 47.895 14.343 1.00 61.17 160 PHE B N 1
ATOM 3639 C CA . PHE B 1 160 ? 18.448 48.044 14.509 1.00 66.25 160 PHE B CA 1
ATOM 3640 C C . PHE B 1 160 ? 17.812 46.675 14.756 1.00 70.39 160 PHE B C 1
ATOM 3641 O O . PHE B 1 160 ? 17.219 46.438 15.814 1.00 63.83 160 PHE B O 1
ATOM 3649 N N . GLU B 1 161 ? 17.955 45.773 13.784 1.00 69.31 161 GLU B N 1
ATOM 3650 C CA . GLU B 1 161 ? 17.241 44.494 13.795 1.00 56.41 161 GLU B CA 1
ATOM 3651 C C . GLU B 1 161 ? 17.486 43.696 15.086 1.00 55.86 161 GLU B C 1
ATOM 3652 O O . GLU B 1 161 ? 16.566 43.091 15.647 1.00 51.23 161 GLU B O 1
ATOM 3658 N N . LEU B 1 162 ? 18.742 43.668 15.517 1.00 44.37 162 LEU B N 1
ATOM 3659 C CA . LEU B 1 162 ? 19.100 43.118 16.807 1.00 59.07 162 LEU B CA 1
ATOM 3660 C C . LEU B 1 162 ? 18.244 43.783 17.897 1.00 59.85 162 LEU B C 1
ATOM 3661 O O . LEU B 1 162 ? 17.449 43.103 18.583 1.00 51.15 162 LEU B O 1
ATOM 3666 N N . SER B 1 163 ? 18.375 45.107 18.030 1.00 42.32 163 SER B N 1
ATOM 3667 C CA . SER B 1 163 ? 17.529 45.837 18.967 1.00 54.02 163 SER B CA 1
ATOM 3668 C C . SER B 1 163 ? 16.046 45.370 18.943 1.00 55.81 163 SER B C 1
ATOM 3669 O O . SER B 1 163 ? 15.491 45.049 19.991 1.00 59.90 163 SER B O 1
ATOM 3672 N N . VAL B 1 164 ? 15.431 45.273 17.764 1.00 48.09 164 VAL B N 1
ATOM 3673 C CA . VAL B 1 164 ? 14.028 44.863 17.695 1.00 47.38 164 VAL B CA 1
ATOM 3674 C C . VAL B 1 164 ? 13.807 43.438 18.232 1.00 52.55 164 VAL B C 1
ATOM 3675 O O . VAL B 1 164 ? 12.777 43.164 18.894 1.00 39.85 164 VAL B O 1
ATOM 3679 N N . MET B 1 165 ? 14.767 42.555 17.922 1.00 32.94 165 MET B N 1
ATOM 3680 C CA . MET B 1 165 ? 14.800 41.166 18.372 1.00 43.70 165 MET B CA 1
ATOM 3681 C C . MET B 1 165 ? 15.013 41.087 19.886 1.00 36.50 165 MET B C 1
ATOM 3682 O O . MET B 1 165 ? 14.634 40.102 20.524 1.00 52.53 165 MET B O 1
ATOM 3687 N N . GLU B 1 166 ? 15.688 42.100 20.437 1.00 58.75 166 GLU B N 1
ATOM 3688 C CA . GLU B 1 166 ? 15.917 42.216 21.878 1.00 54.27 166 GLU B CA 1
ATOM 3689 C C . GLU B 1 166 ? 14.625 42.457 22.628 1.00 53.05 166 GLU B C 1
ATOM 3690 O O . GLU B 1 166 ? 14.387 41.775 23.630 1.00 59.91 166 GLU B O 1
ATOM 3696 N N . LYS B 1 167 ? 13.789 43.390 22.141 1.00 49.73 167 LYS B N 1
ATOM 3697 C CA . LYS B 1 167 ? 12.384 43.529 22.618 1.00 44.65 167 LYS B CA 1
ATOM 3698 C C . LYS B 1 167 ? 11.480 42.281 22.588 1.00 41.56 167 LYS B C 1
ATOM 3699 O O . LYS B 1 167 ? 10.740 42.064 23.527 1.00 45.80 167 LYS B O 1
ATOM 3705 N N . ILE B 1 168 ? 11.485 41.487 21.516 1.00 40.16 168 ILE B N 1
ATOM 3706 C CA . ILE B 1 168 ? 10.476 40.441 21.443 1.00 34.29 168 ILE B CA 1
ATOM 3707 C C . ILE B 1 168 ? 10.910 39.157 22.147 1.00 30.18 168 ILE B C 1
ATOM 3708 O O . ILE B 1 168 ? 10.071 38.466 22.723 1.00 42.84 168 ILE B O 1
ATOM 3713 N N . LEU B 1 169 ? 12.211 38.880 22.178 1.00 33.86 169 LEU B N 1
ATOM 3714 C CA . LEU B 1 169 ? 12.725 37.726 22.933 1.00 34.17 169 LEU B CA 1
ATOM 3715 C C . LEU B 1 169 ? 11.872 37.327 24.150 1.00 33.24 169 LEU B C 1
ATOM 3716 O O . LEU B 1 169 ? 11.243 36.238 24.147 1.00 41.28 169 LEU B O 1
ATOM 3721 N N . PRO B 1 170 ? 11.880 38.134 25.220 1.00 45.36 170 PRO B N 1
ATOM 3722 C CA . PRO B 1 170 ? 11.326 37.637 26.494 1.00 35.95 170 PRO B CA 1
ATOM 3723 C C . PRO B 1 170 ? 9.811 37.649 26.376 1.00 40.23 170 PRO B C 1
ATOM 3724 O O . PRO B 1 170 ? 9.127 36.929 27.093 1.00 50.07 170 PRO B O 1
ATOM 3728 N N . VAL B 1 171 ? 9.286 38.391 25.413 1.00 37.99 171 VAL B N 1
ATOM 3729 C CA . VAL B 1 171 ? 7.858 38.200 25.104 1.00 28.82 171 VAL B CA 1
ATOM 3730 C C . VAL B 1 171 ? 7.585 36.802 24.545 1.00 32.13 171 VAL B C 1
ATOM 3731 O O . VAL B 1 171 ? 6.735 36.057 25.074 1.00 35.13 171 VAL B O 1
ATOM 3735 N N . LEU B 1 172 ? 8.322 36.426 23.502 1.00 31.45 172 LEU B N 1
ATOM 3736 C CA . LEU B 1 172 ? 8.267 35.028 23.023 1.00 43.35 172 LEU B CA 1
ATOM 3737 C C . LEU B 1 172 ? 8.585 33.986 24.116 1.00 43.33 172 LEU B C 1
ATOM 3738 O O . LEU B 1 172 ? 7.845 33.017 24.294 1.00 39.63 172 LEU B O 1
ATOM 3743 N N . GLU B 1 173 ? 9.684 34.162 24.860 1.00 46.87 173 GLU B N 1
ATOM 3744 C CA . GLU B 1 173 ? 9.954 33.218 25.968 1.00 38.95 173 GLU B CA 1
ATOM 3745 C C . GLU B 1 173 ? 8.713 33.070 26.857 1.00 44.47 173 GLU B C 1
ATOM 3746 O O . GLU B 1 173 ? 8.415 32.005 27.357 1.00 50.59 173 GLU B O 1
ATOM 3752 N N . ASN B 1 174 ? 7.949 34.135 27.026 1.00 45.81 174 ASN B N 1
ATOM 3753 C CA . ASN B 1 174 ? 6.766 33.997 27.856 1.00 37.03 174 ASN B CA 1
ATOM 3754 C C . ASN B 1 174 ? 5.548 33.668 27.057 1.00 42.51 174 ASN B C 1
ATOM 3755 O O . ASN B 1 174 ? 4.449 33.847 27.540 1.00 37.71 174 ASN B O 1
ATOM 3760 N N . ALA B 1 175 ? 5.732 33.135 25.851 1.00 45.92 175 ALA B N 1
ATOM 3761 C CA . ALA B 1 175 ? 4.575 32.642 25.116 1.00 53.29 175 ALA B CA 1
ATOM 3762 C C . ALA B 1 175 ? 3.666 33.767 24.733 1.00 34.41 175 ALA B C 1
ATOM 3763 O O . ALA B 1 175 ? 2.498 33.527 24.422 1.00 44.07 175 ALA B O 1
ATOM 3765 N N . GLY B 1 176 ? 4.164 34.995 24.716 1.00 39.60 176 GLY B N 1
ATOM 3766 C CA . GLY B 1 176 ? 3.350 36.097 24.179 1.00 34.65 176 GLY B CA 1
ATOM 3767 C C . GLY B 1 176 ? 3.415 36.308 22.651 1.00 40.05 176 GLY B C 1
ATOM 3768 O O . GLY B 1 176 ? 4.218 35.705 22.006 1.00 34.35 176 GLY B O 1
ATOM 3769 N N . MET B 1 177 ? 2.566 37.184 22.096 1.00 39.45 177 MET B N 1
ATOM 3770 C CA . MET B 1 177 ? 2.477 37.425 20.655 1.00 47.81 177 MET B CA 1
ATOM 3771 C C . MET B 1 177 ? 3.206 38.711 20.260 1.00 47.67 177 MET B C 1
ATOM 3772 O O . MET B 1 177 ? 2.979 39.762 20.856 1.00 42.48 177 MET B O 1
ATOM 3777 N N . ILE B 1 178 ? 4.027 38.654 19.217 1.00 52.71 178 ILE B N 1
ATOM 3778 C CA . ILE B 1 178 ? 4.777 39.847 18.804 1.00 40.14 178 ILE B CA 1
ATOM 3779 C C . ILE B 1 178 ? 3.857 40.992 18.447 1.00 43.58 178 ILE B C 1
ATOM 3780 O O . ILE B 1 178 ? 4.203 42.134 18.665 1.00 56.48 178 ILE B O 1
ATOM 3785 N N . ARG B 1 179 ? 2.690 40.690 17.892 1.00 32.61 179 ARG B N 1
ATOM 3786 C CA . ARG B 1 179 ? 1.664 41.719 17.612 1.00 51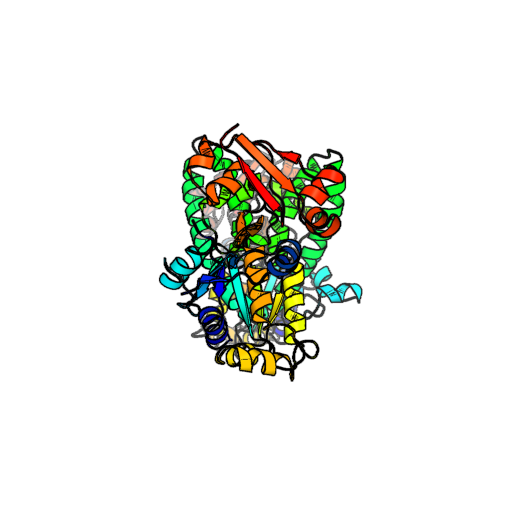.40 179 ARG B CA 1
ATOM 3787 C C . ARG B 1 179 ? 1.170 42.584 18.796 1.00 52.58 179 ARG B C 1
ATOM 3788 O O . ARG B 1 179 ? 0.504 43.605 18.590 1.00 51.32 179 ARG B O 1
ATOM 3796 N N . SER B 1 180 ? 1.498 42.193 20.023 1.00 55.17 180 SER B N 1
ATOM 3797 C CA . SER B 1 180 ? 0.929 42.829 21.213 1.00 52.51 180 SER B CA 1
ATOM 3798 C C . SER B 1 180 ? 2.085 43.540 21.819 1.00 55.38 180 SER B C 1
ATOM 3799 O O . SER B 1 180 ? 1.987 44.222 22.860 1.00 49.78 180 SER B O 1
ATOM 3802 N N . VAL B 1 181 ? 3.219 43.380 21.151 1.00 42.50 181 VAL B N 1
ATOM 3803 C CA . VAL B 1 181 ? 4.311 44.313 21.400 1.00 44.04 181 VAL B CA 1
ATOM 3804 C C . VAL B 1 181 ? 4.091 45.571 20.559 1.00 54.41 181 VAL B C 1
ATOM 3805 O O . VAL B 1 181 ? 3.922 45.501 19.322 1.00 65.50 181 VAL B O 1
ATOM 3809 N N . GLY B 1 182 ? 4.104 46.718 21.223 1.00 52.83 182 GLY B N 1
ATOM 3810 C CA . GLY B 1 182 ? 3.994 48.006 20.542 1.00 64.50 182 GLY B CA 1
ATOM 3811 C C . GLY B 1 182 ? 5.230 48.375 19.745 1.00 70.38 182 GLY B C 1
ATOM 3812 O O . GLY B 1 182 ? 5.877 49.392 19.997 1.00 65.42 182 GLY B O 1
ATOM 3813 N N . LEU B 1 183 ? 5.567 47.513 18.795 1.00 67.73 183 LEU B N 1
ATOM 3814 C CA . LEU B 1 183 ? 6.610 47.757 17.818 1.00 62.14 183 LEU B CA 1
ATOM 3815 C C . LEU B 1 183 ? 6.167 48.895 16.911 1.00 59.56 183 LEU B C 1
ATOM 3816 O O . LEU B 1 183 ? 5.008 48.954 16.538 1.00 65.57 183 LEU B O 1
ATOM 3821 N N . ASP B 1 184 ? 7.082 49.789 16.549 1.00 57.23 184 ASP B N 1
ATOM 3822 C CA . ASP B 1 184 ? 6.759 50.893 15.638 1.00 59.49 184 ASP B CA 1
ATOM 3823 C C . ASP B 1 184 ? 7.209 50.621 14.198 1.00 50.86 184 ASP B C 1
ATOM 3824 O O . ASP B 1 184 ? 7.970 49.696 13.939 1.00 42.88 184 ASP B O 1
ATOM 3829 N N . LYS B 1 185 ? 6.728 51.431 13.252 1.00 62.94 185 LYS B N 1
ATOM 3830 C CA . LYS B 1 185 ? 6.855 51.082 11.825 1.00 54.00 185 LYS B CA 1
ATOM 3831 C C . LYS B 1 185 ? 8.301 50.782 11.423 1.00 45.78 185 LYS B C 1
ATOM 3832 O O . LYS B 1 185 ? 8.615 49.685 10.986 1.00 61.37 185 LYS B O 1
ATOM 3838 N N . GLU B 1 186 ? 9.193 51.735 11.608 1.00 54.44 186 GLU B N 1
ATOM 3839 C CA . GLU B 1 186 ? 10.592 51.484 11.328 1.00 63.28 186 GLU B CA 1
ATOM 3840 C C . GLU B 1 186 ? 11.031 50.098 11.818 1.00 61.74 186 GLU B C 1
ATOM 3841 O O . GLU B 1 186 ? 11.966 49.515 11.279 1.00 80.28 186 GLU B O 1
ATOM 3847 N N . GLU B 1 187 ? 10.334 49.573 12.822 1.00 62.83 187 GLU B N 1
ATOM 3848 C CA . GLU B 1 187 ? 10.737 48.368 13.538 1.00 54.25 187 GLU B CA 1
ATOM 3849 C C . GLU B 1 187 ? 9.995 47.125 13.032 1.00 63.34 187 GLU B C 1
ATOM 3850 O O . GLU B 1 187 ? 10.559 46.008 12.933 1.00 58.87 187 GLU B O 1
ATOM 3856 N N . LEU B 1 188 ? 8.704 47.318 12.790 1.00 57.73 188 LEU B N 1
ATOM 3857 C CA . LEU B 1 188 ? 7.899 46.312 12.138 1.00 64.29 188 LEU B CA 1
ATOM 3858 C C . LEU B 1 188 ? 8.465 46.086 10.728 1.00 70.83 188 LEU B C 1
ATOM 3859 O O . LEU B 1 188 ? 8.754 44.929 10.317 1.00 57.11 188 LEU B O 1
ATOM 3864 N N . GLN B 1 189 ? 8.640 47.194 10.002 1.00 67.52 189 GLN B N 1
ATOM 3865 C CA . GLN B 1 189 ? 9.469 47.205 8.798 1.00 67.55 189 GLN B CA 1
ATOM 3866 C C . GLN B 1 189 ? 10.668 46.277 8.945 1.00 60.13 189 GLN B C 1
ATOM 3867 O O . GLN B 1 189 ? 10.908 45.409 8.111 1.00 54.74 189 GLN B O 1
ATOM 3873 N N . ALA B 1 190 ? 11.437 46.461 10.001 1.00 45.04 190 ALA B N 1
ATOM 3874 C CA . ALA B 1 190 ? 12.740 45.815 10.013 1.00 47.97 190 ALA B CA 1
ATOM 3875 C C . ALA B 1 190 ? 12.653 44.319 10.326 1.00 51.70 190 ALA B C 1
ATOM 3876 O O . ALA B 1 190 ? 13.655 43.627 10.238 1.00 58.57 190 ALA B O 1
ATOM 3878 N N . ILE B 1 191 ? 11.460 43.816 10.660 1.00 41.43 191 ILE B N 1
ATOM 3879 C CA . ILE B 1 191 ? 11.285 42.371 10.857 1.00 52.28 191 ILE B CA 1
ATOM 3880 C C . ILE B 1 191 ? 10.325 41.701 9.882 1.00 48.70 191 ILE B C 1
ATOM 3881 O O . ILE B 1 191 ? 10.063 40.504 10.005 1.00 60.72 191 ILE B O 1
ATOM 3886 N N . LYS B 1 192 ? 9.782 42.466 8.934 1.00 61.89 192 LYS B N 1
ATOM 3887 C CA . LYS B 1 192 ? 8.836 41.926 7.942 1.00 61.86 192 LYS B CA 1
ATOM 3888 C C . LYS B 1 192 ? 9.478 40.719 7.272 1.00 57.75 192 LYS B C 1
ATOM 3889 O O . LYS B 1 192 ? 8.833 39.735 6.990 1.00 60.47 192 LYS B O 1
ATOM 3895 N N . SER B 1 193 ? 10.788 40.813 7.087 1.00 55.19 193 SER B N 1
ATOM 3896 C CA . SER B 1 193 ? 11.604 39.793 6.470 1.00 56.90 193 SER B CA 1
ATOM 3897 C C . SER B 1 193 ? 11.431 38.377 7.032 1.00 58.01 193 SER B C 1
ATOM 3898 O O . SER B 1 193 ? 11.569 37.379 6.326 1.00 57.82 193 SER B O 1
ATOM 3901 N N . TYR B 1 194 ? 11.146 38.279 8.312 1.00 58.00 194 TYR B N 1
ATOM 3902 C CA . TYR B 1 194 ? 11.226 37.008 8.990 1.00 38.03 194 TYR B CA 1
ATOM 3903 C C . TYR B 1 194 ? 9.873 36.257 8.976 1.00 47.58 194 TYR B C 1
ATOM 3904 O O . TYR B 1 194 ? 9.772 35.149 9.479 1.00 44.00 194 TYR B O 1
ATOM 3913 N N . ASN B 1 195 ? 8.827 36.865 8.440 1.00 44.66 195 ASN B N 1
ATOM 3914 C CA . ASN B 1 195 ? 7.541 36.155 8.345 1.00 59.67 195 ASN B CA 1
ATOM 3915 C C . ASN B 1 195 ? 7.027 35.563 9.684 1.00 57.99 195 ASN B C 1
ATOM 3916 O O . ASN B 1 195 ? 6.527 34.430 9.746 1.00 49.81 195 ASN B O 1
ATOM 3921 N N . PHE B 1 196 ? 7.146 36.354 10.745 1.00 50.91 196 PHE B N 1
ATOM 3922 C CA . PHE B 1 196 ? 6.753 35.945 12.091 1.00 38.94 196 PHE B CA 1
ATOM 3923 C C . PHE B 1 196 ? 5.275 35.551 12.180 1.00 31.93 196 PHE B C 1
ATOM 3924 O O . PHE B 1 196 ? 4.395 36.339 11.843 1.00 46.36 196 PHE B O 1
ATOM 3932 N N . LEU B 1 197 ? 5.003 34.353 12.680 1.00 35.08 197 LEU B N 1
ATOM 3933 C CA . LEU B 1 197 ? 3.624 33.858 12.822 1.00 37.15 197 LEU B CA 1
ATOM 3934 C C . LEU B 1 197 ? 2.798 34.734 13.741 1.00 41.98 197 LEU B C 1
ATOM 3935 O O . LEU B 1 197 ? 1.596 34.879 13.495 1.00 37.44 197 LEU B O 1
ATOM 3940 N N . THR B 1 198 ? 3.423 35.323 14.789 1.00 39.86 198 THR B N 1
ATOM 3941 C CA . THR B 1 198 ? 2.650 36.051 15.830 1.00 38.42 198 THR B CA 1
ATOM 3942 C C . THR B 1 198 ? 2.428 37.559 15.528 1.00 42.36 198 THR B C 1
ATOM 3943 O O . THR B 1 198 ? 1.850 38.305 16.341 1.00 45.75 198 THR B O 1
ATOM 3947 N N . LEU B 1 199 ? 2.940 38.006 14.377 1.00 43.15 199 LEU B N 1
ATOM 3948 C CA . LEU B 1 199 ? 2.582 39.324 13.829 1.00 38.45 199 LEU B CA 1
ATOM 3949 C C . LEU B 1 199 ? 1.432 39.226 12.851 1.00 30.26 199 LEU B C 1
ATOM 3950 O O . LEU B 1 199 ? 0.899 40.241 12.399 1.00 50.44 199 LEU B O 1
ATOM 3955 N N . LYS B 1 200 ? 1.092 38.025 12.454 1.00 40.48 200 LYS B N 1
ATOM 3956 C CA . LYS B 1 200 ? 0.106 37.892 11.372 1.00 33.32 200 LYS B CA 1
ATOM 3957 C C . LYS B 1 200 ? -1.231 38.328 11.909 1.00 41.74 200 LYS B C 1
ATOM 3958 O O . LYS B 1 200 ? -1.724 37.804 12.892 1.00 54.96 200 LYS B O 1
ATOM 3964 N N . PRO B 1 201 ? -1.813 39.307 11.262 1.00 44.73 201 PRO B N 1
ATOM 3965 C CA . PRO B 1 201 ? -3.137 39.800 11.656 1.00 42.36 201 PRO B CA 1
ATOM 3966 C C . PRO B 1 201 ? -4.075 38.634 11.981 1.00 45.92 201 PRO B C 1
ATOM 3967 O O . PRO B 1 201 ? -4.051 37.637 11.255 1.00 45.65 201 PRO B O 1
ATOM 3971 N N . THR B 1 202 ? -4.917 38.776 13.010 1.00 39.67 202 THR B N 1
ATOM 3972 C CA . THR B 1 202 ? -5.751 37.672 13.524 1.00 41.90 202 THR B CA 1
ATOM 3973 C C . THR B 1 202 ? -7.148 38.120 13.923 1.00 44.12 202 THR B C 1
ATOM 3974 O O . THR B 1 202 ? -7.320 39.199 14.478 1.00 40.08 202 THR B O 1
ATOM 3978 N N . MET B 1 203 ? -8.150 37.312 13.566 1.00 40.00 203 MET B N 1
ATOM 3979 C CA . MET B 1 203 ? -9.516 37.580 13.916 1.00 44.90 203 MET B CA 1
ATOM 3980 C C . MET B 1 203 ? -9.955 36.281 14.541 1.00 51.40 203 MET B C 1
ATOM 3981 O O . MET B 1 203 ? -9.399 35.228 14.208 1.00 45.87 203 MET B O 1
ATOM 3986 N N . TYR B 1 204 ? -10.867 36.364 15.508 1.00 44.35 204 TYR B N 1
ATOM 3987 C CA . TYR B 1 204 ? -11.423 35.170 16.095 1.00 47.83 204 TYR B CA 1
ATOM 3988 C C . TYR B 1 204 ? -12.737 34.935 15.428 1.00 44.56 204 TYR B C 1
ATOM 3989 O O . TYR B 1 204 ? -13.601 35.845 15.371 1.00 44.34 204 TYR B O 1
ATOM 3998 N N . ILE B 1 205 ? -12.878 33.710 14.930 1.00 45.46 205 ILE B N 1
ATOM 3999 C CA . ILE B 1 205 ? -14.155 33.172 14.469 1.00 49.69 205 ILE B CA 1
ATOM 4000 C C . ILE B 1 205 ? -14.841 32.492 15.659 1.00 55.12 205 ILE B C 1
ATOM 4001 O O . ILE B 1 205 ? -14.386 31.450 16.153 1.00 59.75 205 ILE B O 1
ATOM 4006 N N . ALA B 1 206 ? -15.922 33.083 16.136 1.00 54.48 206 ALA B N 1
ATOM 4007 C CA . ALA B 1 206 ? -16.600 32.508 17.294 1.00 60.99 206 ALA B CA 1
ATOM 4008 C C . ALA B 1 206 ? -17.757 31.619 16.853 1.00 59.29 206 ALA B C 1
ATOM 4009 O O . ALA B 1 206 ? -18.819 32.099 16.410 1.00 57.53 206 ALA B O 1
ATOM 4011 N N . ASN B 1 207 ? -17.506 30.315 16.959 1.00 46.45 207 ASN B N 1
ATOM 4012 C CA . ASN B 1 207 ? -18.510 29.272 16.855 1.00 63.05 207 ASN B CA 1
ATOM 4013 C C . ASN B 1 207 ? -19.502 29.280 18.040 1.00 63.12 207 ASN B C 1
ATOM 4014 O O . ASN B 1 207 ? -19.194 28.804 19.138 1.00 65.69 207 ASN B O 1
ATOM 4019 N N . VAL B 1 208 ? -20.684 29.845 17.814 1.00 69.22 208 VAL B N 1
ATOM 4020 C CA . VAL B 1 208 ? -21.764 29.809 18.789 1.00 55.62 208 VAL B CA 1
ATOM 4021 C C . VAL B 1 208 ? -22.810 28.810 18.308 1.00 75.27 208 VAL B C 1
ATOM 4022 O O . VAL B 1 208 ? -22.778 28.364 17.157 1.00 86.62 208 VAL B O 1
ATOM 4026 N N . ASN B 1 209 ? -23.749 28.471 19.179 1.00 80.13 209 ASN B N 1
ATOM 4027 C CA . ASN B 1 209 ? -24.881 27.653 18.767 1.00 83.02 209 ASN B CA 1
ATOM 4028 C C . ASN B 1 209 ? -26.056 28.499 18.284 1.00 87.95 209 ASN B C 1
ATOM 4029 O O . ASN B 1 209 ? -26.059 29.722 18.433 1.00 82.66 209 ASN B O 1
ATOM 4034 N N . GLU B 1 210 ? -27.048 27.829 17.708 1.00 91.52 210 GLU B N 1
ATOM 4035 C CA . GLU B 1 210 ? -28.084 28.473 16.909 1.00 91.82 210 GLU B CA 1
ATOM 4036 C C . GLU B 1 210 ? -28.665 29.718 17.570 1.00 92.12 210 GLU B C 1
ATOM 4037 O O . GLU B 1 210 ? -29.090 30.657 16.887 1.00 93.66 210 GLU B O 1
ATOM 4043 N N . ASP B 1 211 ? -28.683 29.728 18.897 1.00 91.90 211 ASP B N 1
ATOM 4044 C CA . ASP B 1 211 ? -29.370 30.779 19.637 1.00 96.79 211 ASP B CA 1
ATOM 4045 C C . ASP B 1 211 ? -28.386 31.808 20.177 1.00 96.22 211 ASP B C 1
ATOM 4046 O O . ASP B 1 211 ? -28.781 32.772 20.827 1.00 99.57 211 ASP B O 1
ATOM 4051 N N . GLY B 1 212 ? -27.105 31.595 19.897 1.00 93.53 212 GLY B N 1
ATOM 4052 C CA . GLY B 1 212 ? -26.060 31.871 20.858 1.00 86.31 212 GLY B CA 1
ATOM 4053 C C . GLY B 1 212 ? -25.336 33.165 20.601 1.00 82.67 212 GLY B C 1
ATOM 4054 O O . GLY B 1 212 ? -24.119 33.241 20.755 1.00 88.87 212 GLY B O 1
ATOM 4055 N N . PHE B 1 213 ? -26.088 34.194 20.235 1.00 91.21 213 PHE B N 1
ATOM 4056 C CA . PHE B 1 213 ? -25.510 35.491 19.909 1.00 95.08 213 PHE B CA 1
ATOM 4057 C C . PHE B 1 213 ? -25.644 36.507 21.050 1.00 96.46 213 PHE B C 1
ATOM 4058 O O . PHE B 1 213 ? -25.132 37.622 20.947 1.00 101.22 213 PHE B O 1
ATOM 4066 N N . GLU B 1 214 ? -26.323 36.119 22.132 1.00 95.47 214 GLU B N 1
ATOM 4067 C CA . GLU B 1 214 ? -26.429 36.958 23.336 1.00 101.18 214 GLU B CA 1
ATOM 4068 C C . GLU B 1 214 ? -26.288 36.138 24.620 1.00 106.20 214 GLU B C 1
ATOM 4069 O O . GLU B 1 214 ? -25.520 36.496 25.527 1.00 102.40 214 GLU B O 1
ATOM 4075 N N . ASN B 1 215 ? -27.046 35.046 24.693 1.00 104.86 215 ASN B N 1
ATOM 4076 C CA . ASN B 1 215 ? -26.903 34.068 25.768 1.00 109.94 215 ASN B CA 1
ATOM 4077 C C . ASN B 1 215 ? -25.472 33.951 26.288 1.00 107.63 215 ASN B C 1
ATOM 4078 O O . ASN B 1 215 ? -25.257 33.821 27.491 1.00 110.95 215 ASN B O 1
ATOM 4083 N N . ASN B 1 216 ? -24.501 34.014 25.378 1.00 103.19 216 ASN B N 1
ATOM 4084 C CA . ASN B 1 216 ? -23.295 33.192 25.484 1.00 102.32 216 ASN B CA 1
ATOM 4085 C C . ASN B 1 216 ? -22.230 33.753 26.416 1.00 100.11 216 ASN B C 1
ATOM 4086 O O . ASN B 1 216 ? -21.755 34.876 26.235 1.00 100.02 216 ASN B O 1
ATOM 4091 N N . PRO B 1 217 ? -21.864 32.957 27.417 1.00 102.65 217 PRO B N 1
ATOM 4092 C C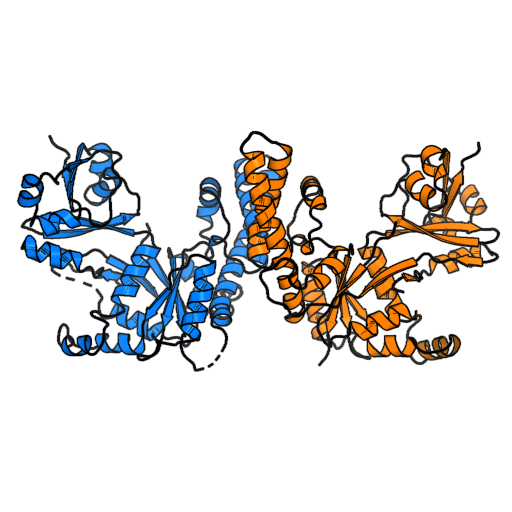A . PRO B 1 217 ? -20.745 33.287 28.313 1.00 104.99 217 PRO B CA 1
ATOM 4093 C C . PRO B 1 217 ? -19.397 33.134 27.622 1.00 101.53 217 PRO B C 1
ATOM 4094 O O . PRO B 1 217 ? -18.537 34.005 27.766 1.00 103.20 217 PRO B O 1
ATOM 4098 N N . TYR B 1 218 ? -19.227 32.043 26.880 1.00 97.66 218 TYR B N 1
ATOM 4099 C CA . TYR B 1 218 ? -18.083 31.888 25.990 1.00 96.50 218 TYR B CA 1
ATOM 4100 C C . TYR B 1 218 ? -17.891 33.102 25.082 1.00 92.70 218 TYR B C 1
ATOM 4101 O O . TYR B 1 218 ? -16.852 33.770 25.137 1.00 90.96 218 TYR B O 1
ATOM 4110 N N . LEU B 1 219 ? -18.884 33.390 24.246 1.00 80.86 219 LEU B N 1
ATOM 4111 C CA . LEU B 1 219 ? -18.762 34.534 23.341 1.00 89.61 219 LEU B CA 1
ATOM 4112 C C . LEU B 1 219 ? -18.300 35.767 24.117 1.00 94.64 219 LEU B C 1
ATOM 4113 O O . LEU B 1 219 ? -17.456 36.530 23.634 1.00 99.96 219 LEU B O 1
ATOM 4118 N N . ASP B 1 220 ? -18.850 35.949 25.321 1.00 95.22 220 ASP B N 1
ATOM 4119 C CA . ASP B 1 220 ? -18.564 37.123 26.151 1.00 93.69 220 ASP B CA 1
ATOM 4120 C C . ASP B 1 220 ? -17.071 37.219 26.420 1.00 84.37 220 ASP B C 1
ATOM 4121 O O . ASP B 1 220 ? -16.504 38.314 26.417 1.00 72.04 220 ASP B O 1
ATOM 4126 N N . ARG B 1 221 ? -16.456 36.054 26.636 1.00 85.78 221 ARG B N 1
ATOM 4127 C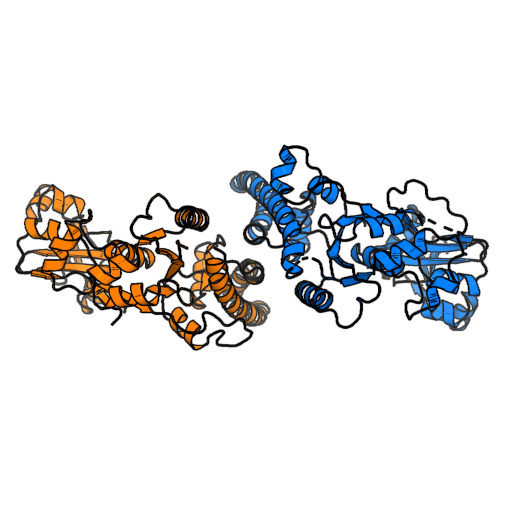 CA . ARG B 1 221 ? -15.082 35.924 27.123 1.00 84.86 221 ARG B CA 1
ATOM 4128 C C . ARG B 1 221 ? -14.059 36.148 26.019 1.00 81.48 221 ARG B C 1
ATOM 4129 O O . ARG B 1 221 ? -12.910 36.498 26.287 1.00 84.05 221 ARG B O 1
ATOM 4137 N N . VAL B 1 222 ? -14.467 35.925 24.773 1.00 83.97 222 VAL B N 1
ATOM 4138 C CA . VAL B 1 222 ? -13.538 36.040 23.654 1.00 65.51 222 VAL B CA 1
ATOM 4139 C C . VAL B 1 222 ? -13.420 37.465 23.170 1.00 51.82 222 VAL B C 1
ATOM 4140 O O . VAL B 1 222 ? -12.324 37.949 22.967 1.00 59.40 222 VAL B O 1
ATOM 4144 N N . ARG B 1 223 ? -14.544 38.146 22.985 1.00 70.92 223 ARG B N 1
ATOM 4145 C CA . ARG B 1 223 ? -14.515 39.591 22.775 1.00 80.45 223 ARG B CA 1
ATOM 4146 C C . ARG B 1 223 ? -13.812 40.256 23.952 1.00 86.89 223 ARG B C 1
ATOM 4147 O O . ARG B 1 223 ? -13.222 41.339 23.822 1.00 89.87 223 ARG B O 1
ATOM 4155 N N . GLU B 1 224 ? -13.886 39.585 25.099 1.00 84.97 224 GLU B N 1
ATOM 4156 C CA . GLU B 1 224 ? -13.167 39.980 26.307 1.00 85.85 224 GLU B CA 1
ATOM 4157 C C . GLU B 1 224 ? -11.666 39.963 26.036 1.00 73.57 224 GLU B C 1
ATOM 4158 O O . GLU B 1 224 ? -10.991 40.984 26.162 1.00 62.09 224 GLU B O 1
ATOM 4164 N N . ILE B 1 225 ? -11.156 38.792 25.670 1.00 63.45 225 ILE B N 1
ATOM 4165 C CA . ILE B 1 225 ? -9.763 38.637 25.268 1.00 64.74 225 ILE B CA 1
ATOM 4166 C C . ILE B 1 225 ? -9.491 39.528 24.060 1.00 68.83 225 ILE B C 1
ATOM 4167 O O . ILE B 1 225 ? -8.829 40.559 24.186 1.00 59.59 225 ILE B O 1
ATOM 4172 N N . ALA B 1 226 ? -10.018 39.131 22.897 1.00 78.52 226 ALA B N 1
ATOM 4173 C CA . ALA B 1 226 ? -10.179 40.027 21.738 1.00 83.07 226 ALA B CA 1
ATOM 4174 C C . ALA B 1 226 ? -9.798 41.478 22.007 1.00 87.77 226 ALA B C 1
ATOM 4175 O O . ALA B 1 226 ? -8.792 41.958 21.482 1.00 86.10 226 ALA B O 1
ATOM 4177 N N . ALA B 1 227 ? -10.606 42.161 22.831 1.00 100.14 227 ALA B N 1
ATOM 4178 C CA . ALA B 1 227 ? -10.638 43.634 22.910 1.00 99.44 227 ALA B CA 1
ATOM 4179 C C . ALA B 1 227 ? -9.404 44.295 23.547 1.00 99.05 227 ALA B C 1
ATOM 4180 O O . ALA B 1 227 ? -9.236 45.515 23.467 1.00 93.94 227 ALA B O 1
ATOM 4182 N N . LYS B 1 228 ? -8.547 43.500 24.180 1.00 94.76 228 LYS B N 1
ATOM 4183 C CA . LYS B 1 228 ? -7.233 43.992 24.572 1.00 97.41 228 LYS B CA 1
ATOM 4184 C C . LYS B 1 228 ? -6.187 43.351 23.674 1.00 102.81 228 LYS B C 1
ATOM 4185 O O . LYS B 1 228 ? -5.074 43.866 23.532 1.00 101.18 228 LYS B O 1
ATOM 4191 N N . GLU B 1 229 ? -6.558 42.230 23.057 1.00 97.71 229 GLU B N 1
ATOM 4192 C CA . GLU B 1 229 ? -5.914 41.813 21.818 1.00 95.94 229 GLU B CA 1
ATOM 4193 C C . GLU B 1 229 ? -6.042 42.903 20.754 1.00 100.90 229 GLU B C 1
ATOM 4194 O O . GLU B 1 229 ? -5.189 43.012 19.874 1.00 108.34 229 GLU B O 1
ATOM 4200 N N . GLY B 1 230 ? -7.099 43.713 20.849 1.00 96.81 230 GLY B N 1
ATOM 4201 C CA . GLY B 1 230 ? -7.418 44.711 19.839 1.00 89.82 230 GLY B CA 1
ATOM 4202 C C . GLY B 1 230 ? -8.133 44.115 18.633 1.00 88.87 230 GLY B C 1
ATOM 4203 O O . GLY B 1 230 ? -8.342 44.800 17.625 1.00 85.07 230 GLY B O 1
ATOM 4204 N N . ALA B 1 231 ? -8.515 42.841 18.751 1.00 76.90 231 ALA B N 1
ATOM 4205 C CA . ALA B 1 231 ? -8.847 41.984 17.613 1.00 72.85 231 ALA B CA 1
ATOM 4206 C C . ALA B 1 231 ? -10.349 42.008 17.284 1.00 78.97 231 ALA B C 1
ATOM 4207 O O . ALA B 1 231 ? -11.170 42.324 18.155 1.00 77.74 231 ALA B O 1
ATOM 4209 N N . VAL B 1 232 ? -10.690 41.675 16.032 1.00 63.50 232 VAL B N 1
ATOM 4210 C CA . VAL B 1 232 ? -12.084 41.486 15.602 1.00 59.25 232 VAL B CA 1
ATOM 4211 C C . VAL B 1 232 ? -12.643 40.121 16.044 1.00 49.73 232 VAL B C 1
ATOM 4212 O O . VAL B 1 232 ? -11.898 39.165 16.252 1.00 49.35 232 VAL B O 1
ATOM 4216 N N . VAL B 1 233 ? -13.952 40.005 16.157 1.00 56.73 233 VAL B N 1
ATOM 4217 C CA . VAL B 1 233 ? -14.524 38.698 16.513 1.00 61.88 233 VAL B CA 1
ATOM 4218 C C . VAL B 1 233 ? -15.818 38.446 15.783 1.00 58.48 233 VAL B C 1
ATOM 4219 O O . VAL B 1 233 ? -16.732 39.260 15.842 1.00 72.16 233 VAL B O 1
ATOM 4223 N N . VAL B 1 234 ? -15.884 37.313 15.095 1.00 48.61 234 VAL B N 1
ATOM 4224 C CA . VAL B 1 234 ? -16.978 37.040 14.198 1.00 54.68 234 VAL B CA 1
ATOM 4225 C C . VAL B 1 234 ? -17.794 35.893 14.766 1.00 55.16 234 VAL B C 1
ATOM 4226 O O . VAL B 1 234 ? -17.433 34.723 14.593 1.00 42.69 234 VAL B O 1
ATOM 4230 N N . PRO B 1 235 ? -18.863 36.237 15.486 1.00 65.49 235 PRO B N 1
ATOM 4231 C CA . PRO B 1 235 ? -19.994 35.326 15.698 1.00 67.78 235 PRO B CA 1
ATOM 4232 C C . PRO B 1 235 ? -20.483 34.722 14.399 1.00 67.95 235 PRO B C 1
ATOM 4233 O O . PRO B 1 235 ? -20.949 35.429 13.513 1.00 94.22 235 PRO B O 1
ATOM 4237 N N . VAL B 1 236 ? -20.370 33.414 14.290 1.00 56.57 236 VAL B N 1
ATOM 4238 C CA . VAL B 1 236 ? -21.033 32.665 13.255 1.00 59.22 236 VAL B CA 1
ATOM 4239 C C . VAL B 1 236 ? -21.374 31.326 13.872 1.00 71.34 236 VAL B C 1
ATOM 4240 O O . VAL B 1 236 ? -20.713 30.887 14.818 1.00 72.10 236 VAL B O 1
ATOM 4244 N N . CYS B 1 237 ? -22.411 30.682 13.350 1.00 65.03 237 CYS B N 1
ATOM 4245 C CA . CYS B 1 237 ? -22.868 29.427 13.912 1.00 68.81 237 CYS B CA 1
ATOM 4246 C C . CYS B 1 237 ? -22.551 28.279 12.975 1.00 65.51 237 CYS B C 1
ATOM 4247 O O . CYS B 1 237 ? -23.118 28.167 11.894 1.00 66.85 237 CYS B O 1
ATOM 4250 N N . ALA B 1 238 ? -21.635 27.422 13.402 1.00 72.08 238 ALA B N 1
ATOM 4251 C CA . ALA B 1 238 ? -21.075 26.402 12.525 1.00 74.10 238 ALA B CA 1
ATOM 4252 C C . ALA B 1 238 ? -22.201 25.691 11.800 1.00 76.60 238 ALA B C 1
ATOM 4253 O O . ALA B 1 238 ? -22.303 25.761 10.573 1.00 71.07 238 ALA B O 1
ATOM 4255 N N . ALA B 1 239 ? -23.055 25.024 12.573 1.00 78.99 239 ALA B N 1
ATOM 4256 C CA . ALA B 1 239 ? -24.020 24.079 12.022 1.00 70.20 239 ALA B CA 1
ATOM 4257 C C . ALA B 1 239 ? -25.019 24.729 11.044 1.00 71.02 239 ALA B C 1
ATOM 4258 O O . ALA B 1 239 ? -25.200 24.243 9.915 1.00 79.57 239 ALA B O 1
ATOM 4260 N N . ILE B 1 240 ? -25.651 25.826 11.445 1.00 62.64 240 ILE B N 1
ATOM 4261 C CA . ILE B 1 240 ? -26.464 26.568 10.467 1.00 65.40 240 ILE B CA 1
ATOM 4262 C C . ILE B 1 240 ? -25.645 26.761 9.197 1.00 72.75 240 ILE B C 1
ATOM 4263 O O . ILE B 1 240 ? -26.016 26.265 8.127 1.00 72.11 240 ILE B O 1
ATOM 4268 N N . GLU B 1 241 ? -24.501 27.432 9.323 1.00 75.68 241 GLU B N 1
ATOM 4269 C CA . GLU B 1 241 ? -23.744 27.852 8.143 1.00 71.58 241 GLU B CA 1
ATOM 4270 C C . GLU B 1 241 ? -23.554 26.689 7.177 1.00 76.45 241 GLU B C 1
ATOM 4271 O O . GLU B 1 241 ? -23.448 26.878 5.965 1.00 62.27 241 GLU B O 1
ATOM 4277 N N . SER B 1 242 ? -23.550 25.480 7.728 1.00 85.08 242 SER B N 1
ATOM 4278 C CA . SER B 1 242 ? -23.209 24.292 6.962 1.00 86.03 242 SER B CA 1
ATOM 4279 C C . SER B 1 242 ? -24.449 23.603 6.394 1.00 87.72 242 SER B C 1
ATOM 4280 O O . SER B 1 242 ? -24.339 22.679 5.594 1.00 92.93 242 SER B O 1
ATOM 4283 N N . GLU B 1 243 ? -25.629 24.046 6.811 1.00 90.31 243 GLU B N 1
ATOM 4284 C CA . GLU B 1 243 ? -26.859 23.599 6.174 1.00 89.64 243 GLU B CA 1
ATOM 4285 C C . GLU B 1 243 ? -27.226 24.541 5.036 1.00 92.13 243 GLU B C 1
ATOM 4286 O O . GLU B 1 243 ? -27.392 24.123 3.887 1.00 93.93 243 GLU B O 1
ATOM 4292 N N . ILE B 1 244 ? -27.344 25.822 5.359 1.00 86.98 244 ILE B N 1
ATOM 4293 C CA . ILE B 1 244 ? -27.296 26.858 4.342 1.00 82.67 244 ILE B CA 1
ATOM 4294 C C . ILE B 1 244 ? -26.432 26.409 3.174 1.00 84.88 244 ILE B C 1
ATOM 4295 O O . ILE B 1 244 ? -26.752 26.670 2.008 1.00 87.14 244 ILE B O 1
ATOM 4300 N N . ALA B 1 245 ? -25.330 25.740 3.494 1.00 87.75 245 ALA B N 1
ATOM 4301 C CA . ALA B 1 245 ? -24.305 25.428 2.506 1.00 91.94 245 ALA B CA 1
ATOM 4302 C C . ALA B 1 245 ? -24.840 24.536 1.390 1.00 95.98 245 ALA B C 1
ATOM 4303 O O . ALA B 1 245 ? -24.630 24.819 0.211 1.00 92.32 245 ALA B O 1
ATOM 4305 N N . GLU B 1 246 ? -25.530 23.460 1.761 1.00 96.20 246 GLU B N 1
ATOM 4306 C CA . GLU B 1 246 ? -25.960 22.466 0.784 1.00 96.94 246 GLU B CA 1
ATOM 4307 C C . GLU B 1 246 ? -27.433 22.601 0.398 1.00 99.63 246 GLU B C 1
ATOM 4308 O O . GLU B 1 246 ? -28.240 21.726 0.716 1.00 108.61 246 GLU B O 1
ATOM 4314 N N . LEU B 1 247 ? -27.779 23.687 -0.294 1.00 100.11 247 LEU B N 1
ATOM 4315 C CA . LEU B 1 247 ? -29.111 23.830 -0.895 1.00 101.94 247 LEU B CA 1
ATOM 4316 C C . LEU B 1 247 ? -29.083 24.634 -2.188 1.00 102.94 247 LEU B C 1
ATOM 4317 O O . LEU B 1 247 ? -28.510 25.729 -2.237 1.00 98.84 247 LEU B O 1
ATOM 4322 N N . ASP B 1 248 ? -29.713 24.096 -3.230 1.00 105.81 248 ASP B N 1
ATOM 4323 C CA . ASP B 1 248 ? -29.750 24.774 -4.522 1.00 106.97 248 ASP B CA 1
ATOM 4324 C C . ASP B 1 248 ? -30.507 26.093 -4.349 1.00 106.93 248 ASP B C 1
ATOM 4325 O O . ASP B 1 248 ? -31.390 26.209 -3.498 1.00 101.52 248 ASP B O 1
ATOM 4330 N N . ASP B 1 249 ? -30.143 27.092 -5.145 1.00 109.24 249 ASP B N 1
ATOM 4331 C CA . ASP B 1 249 ? -29.991 28.450 -4.626 1.00 108.26 249 ASP B CA 1
ATOM 4332 C C . ASP B 1 249 ? -31.297 29.085 -4.118 1.00 103.61 249 ASP B C 1
ATOM 4333 O O . ASP B 1 249 ? -31.282 30.187 -3.561 1.00 109.17 249 ASP B O 1
ATOM 4338 N N . GLU B 1 250 ? -32.415 28.385 -4.290 1.00 100.36 250 GLU B N 1
ATOM 4339 C CA . GLU B 1 250 ? -33.737 28.988 -4.093 1.00 96.32 250 GLU B CA 1
ATOM 4340 C C . GLU B 1 250 ? -34.438 28.458 -2.846 1.00 96.84 250 GLU B C 1
ATOM 4341 O O . GLU B 1 250 ? -35.334 29.109 -2.309 1.00 92.36 250 GLU B O 1
ATOM 4347 N N . GLU B 1 251 ? -34.039 27.269 -2.403 1.00 96.01 251 GLU B N 1
ATOM 4348 C CA . GLU B 1 251 ? -34.248 26.861 -1.017 1.00 98.76 251 GLU B CA 1
ATOM 4349 C C . GLU B 1 251 ? -33.194 27.448 -0.057 1.00 101.23 251 GLU B C 1
ATOM 4350 O O . GLU B 1 251 ? -33.178 27.120 1.131 1.00 100.75 251 GLU B O 1
ATOM 4356 N N . LYS B 1 252 ? -32.325 28.322 -0.563 1.00 99.15 252 LYS B N 1
ATOM 4357 C CA . LYS B 1 252 ? -31.519 29.170 0.317 1.00 98.08 252 LYS B CA 1
ATOM 4358 C C . LYS B 1 252 ? -32.337 30.369 0.788 1.00 98.38 252 LYS B C 1
ATOM 4359 O O . LYS B 1 252 ? -32.398 30.653 1.981 1.00 84.88 252 LYS B O 1
ATOM 4365 N N . VAL B 1 253 ? -32.970 31.062 -0.159 1.00 103.73 253 VAL B N 1
ATOM 4366 C CA . VAL B 1 253 ? -33.768 32.246 0.149 1.00 103.61 253 VAL B CA 1
ATOM 4367 C C . VAL B 1 253 ? -34.916 31.899 1.096 1.00 100.30 253 VAL B C 1
ATOM 4368 O O . VAL B 1 253 ? -35.222 32.648 2.021 1.00 100.35 253 VAL B O 1
ATOM 4372 N N . GLU B 1 254 ? -35.537 30.752 0.860 1.00 100.55 254 GLU B N 1
ATOM 4373 C CA . GLU B 1 254 ? -36.632 30.284 1.695 1.00 106.50 254 GLU B CA 1
ATOM 4374 C C . GLU B 1 254 ? -36.125 29.798 3.054 1.00 105.16 254 GLU B C 1
ATOM 4375 O O . GLU B 1 254 ? -36.909 29.379 3.901 1.00 104.18 254 GLU B O 1
ATOM 4381 N N . PHE B 1 255 ? -34.810 29.855 3.251 1.00 105.05 255 PHE B N 1
ATOM 4382 C CA . PHE B 1 255 ? -34.188 29.382 4.488 1.00 100.48 255 PHE B CA 1
ATOM 4383 C C . PHE B 1 255 ? -33.743 30.557 5.341 1.00 98.59 255 PHE B C 1
ATOM 4384 O O . PHE B 1 255 ? -33.784 30.493 6.564 1.00 94.79 255 PHE B O 1
ATOM 4392 N N . LEU B 1 256 ? -33.315 31.627 4.678 1.00 98.49 256 LEU B N 1
ATOM 4393 C CA . LEU B 1 256 ? -32.941 32.859 5.349 1.00 99.70 256 LEU B CA 1
ATOM 4394 C C . LEU B 1 256 ? -34.198 33.634 5.705 1.00 103.56 256 LEU B C 1
ATOM 4395 O O . LEU B 1 256 ? -34.152 34.648 6.417 1.00 99.33 256 LEU B O 1
ATOM 4400 N N . GLN B 1 257 ? -35.322 33.154 5.184 1.00 106.27 257 GLN B N 1
ATOM 4401 C CA . GLN B 1 257 ? -36.618 33.733 5.501 1.00 105.67 257 GLN B CA 1
ATOM 4402 C C . GLN B 1 257 ? -37.085 33.238 6.865 1.00 103.80 257 GLN B C 1
ATOM 4403 O O . GLN B 1 257 ? -37.135 34.003 7.833 1.00 108.17 257 GLN B O 1
ATOM 4409 N N . ASP B 1 258 ? -37.401 31.949 6.939 1.00 102.17 258 ASP B N 1
ATOM 4410 C CA . ASP B 1 258 ? -37.959 31.372 8.155 1.00 105.33 258 ASP B CA 1
ATOM 4411 C C . ASP B 1 258 ? -36.968 31.480 9.297 1.00 106.21 258 ASP B C 1
ATOM 4412 O O . ASP B 1 258 ? -37.018 30.697 10.250 1.00 107.42 258 ASP B O 1
ATOM 4417 N N . LEU B 1 259 ? -36.066 32.452 9.193 1.00 100.54 259 LEU B N 1
ATOM 4418 C CA . LEU B 1 259 ? -34.823 32.406 9.953 1.00 95.35 259 LEU B CA 1
ATOM 4419 C C . LEU B 1 259 ? -34.514 33.733 10.633 1.00 85.27 259 LEU B C 1
ATOM 4420 O O . LEU B 1 259 ? -34.201 33.763 11.821 1.00 81.44 259 LEU B O 1
ATOM 4425 N N . GLY B 1 260 ? -34.598 34.825 9.884 1.00 70.84 260 GLY B N 1
ATOM 4426 C CA . GLY B 1 260 ? -34.200 36.111 10.420 1.00 73.09 260 GLY B CA 1
ATOM 4427 C C . GLY B 1 260 ? -33.202 36.900 9.582 1.00 85.30 260 GLY B C 1
ATOM 4428 O O . GLY B 1 260 ? -33.319 38.127 9.521 1.00 86.64 260 GLY B O 1
ATOM 4429 N N . ILE B 1 261 ? -32.228 36.233 8.947 1.00 77.28 261 ILE B N 1
ATOM 4430 C CA . ILE B 1 261 ? -31.156 36.963 8.244 1.00 78.84 261 ILE B CA 1
ATOM 4431 C C . ILE B 1 261 ? -31.401 37.258 6.768 1.00 85.64 261 ILE B C 1
ATOM 4432 O O . ILE B 1 261 ? -32.195 36.579 6.098 1.00 82.00 261 ILE B O 1
ATOM 4437 N N . GLU B 1 262 ? -30.690 38.283 6.289 1.00 84.20 262 GLU B N 1
ATOM 4438 C CA . GLU B 1 262 ? -30.521 38.576 4.871 1.00 84.69 262 GLU B CA 1
ATOM 4439 C C . GLU B 1 262 ? -29.719 37.484 4.182 1.00 83.44 262 GLU B C 1
ATOM 4440 O O . GLU B 1 262 ? -30.070 37.019 3.099 1.00 81.52 262 GLU B O 1
ATOM 4446 N N . GLU B 1 263 ? -28.626 37.087 4.824 1.00 80.26 263 GLU B N 1
ATOM 4447 C CA . GLU B 1 263 ? -27.5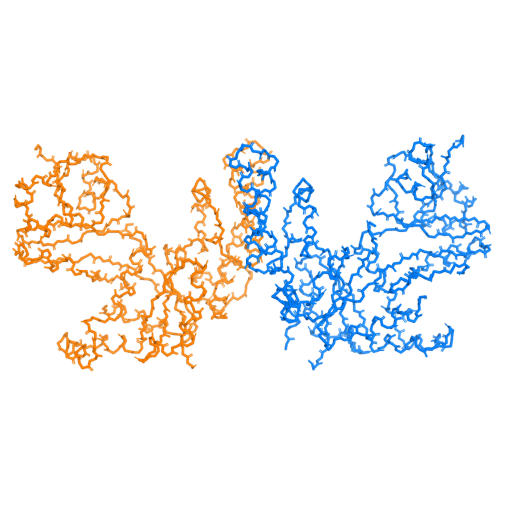27 36.426 4.139 1.00 82.70 263 GLU B CA 1
ATOM 4448 C C . GLU B 1 263 ? -26.847 35.519 5.130 1.00 74.48 263 GLU B C 1
ATOM 4449 O O . GLU B 1 263 ? -26.804 35.834 6.307 1.00 81.06 263 GLU B O 1
ATOM 4455 N N . PRO B 1 264 ? -26.301 34.406 4.649 1.00 71.30 264 PRO B N 1
ATOM 4456 C CA . PRO B 1 264 ? -25.581 33.464 5.506 1.00 65.57 264 PRO B CA 1
ATOM 4457 C C . PRO B 1 264 ? -24.536 34.233 6.296 1.00 68.84 264 PRO B C 1
ATOM 4458 O O . PRO B 1 264 ? -24.026 35.221 5.745 1.00 55.31 264 PRO B O 1
ATOM 4462 N N . GLY B 1 265 ? -24.236 33.830 7.538 1.00 48.23 265 GLY B N 1
ATOM 4463 C CA . GLY B 1 265 ? -23.273 34.588 8.330 1.00 49.70 265 GLY B CA 1
ATOM 4464 C C . GLY B 1 265 ? -21.822 34.352 7.896 1.00 64.51 265 GLY B C 1
ATOM 4465 O O . GLY B 1 265 ? -20.901 35.129 8.204 1.00 52.45 265 GLY B O 1
ATOM 4466 N N . LEU B 1 266 ? -21.617 33.258 7.167 1.00 65.36 266 LEU B N 1
ATOM 4467 C CA . LEU B 1 266 ? -20.381 33.077 6.451 1.00 56.41 266 LEU B CA 1
ATOM 4468 C C . LEU B 1 266 ? -20.004 34.401 5.785 1.00 55.81 266 LEU B C 1
ATOM 4469 O O . LEU B 1 266 ? -18.833 34.755 5.688 1.00 53.11 266 LEU B O 1
ATOM 4474 N N . ASN B 1 267 ? -20.984 35.163 5.330 1.00 45.58 267 ASN B N 1
ATOM 4475 C CA . ASN B 1 267 ? -20.590 36.365 4.579 1.00 47.46 267 ASN B CA 1
ATOM 4476 C C . ASN B 1 267 ? -19.848 37.418 5.429 1.00 48.03 267 ASN B C 1
ATOM 4477 O O . ASN B 1 267 ? -19.131 38.249 4.884 1.00 60.18 267 ASN B O 1
ATOM 4482 N N . ARG B 1 268 ? -20.017 37.354 6.756 1.00 47.38 268 ARG B N 1
ATOM 4483 C CA . ARG B 1 268 ? -19.472 38.331 7.697 1.00 58.05 268 ARG B CA 1
ATOM 4484 C C . ARG B 1 268 ? -18.033 37.921 8.010 1.00 56.48 268 ARG B C 1
ATOM 4485 O O . ARG B 1 268 ? -17.151 38.777 8.173 1.00 65.76 268 ARG B O 1
ATOM 4493 N N . VAL B 1 269 ? -17.803 36.609 8.114 1.00 47.37 269 VAL B N 1
ATOM 4494 C CA . VAL B 1 269 ? -16.444 36.060 8.152 1.00 57.73 269 VAL B CA 1
ATOM 4495 C C . VAL B 1 269 ? -15.607 36.451 6.907 1.00 59.50 269 VAL B C 1
ATOM 4496 O O . VAL B 1 269 ? -14.416 36.915 7.009 1.00 37.26 269 VAL B O 1
ATOM 4500 N N . ILE B 1 270 ? -16.230 36.258 5.740 1.00 45.18 270 ILE B N 1
ATOM 4501 C CA . ILE B 1 270 ? -15.601 36.623 4.482 1.00 57.52 270 ILE B CA 1
ATOM 4502 C C . ILE B 1 270 ? -15.208 38.109 4.381 1.00 58.30 270 ILE B C 1
ATOM 4503 O O . ILE B 1 270 ? -14.087 38.458 3.979 1.00 52.10 270 ILE B O 1
ATOM 4508 N N . ARG B 1 271 ? -16.123 38.994 4.742 1.00 56.83 271 ARG B N 1
ATOM 4509 C CA . ARG B 1 271 ? -15.751 40.411 4.787 1.00 62.37 271 ARG B CA 1
ATOM 4510 C C . ARG B 1 271 ? -14.591 40.681 5.759 1.00 55.28 271 ARG B C 1
ATOM 4511 O O . ARG B 1 271 ? -13.712 41.491 5.465 1.00 46.59 271 ARG B O 1
ATOM 4519 N N . ALA B 1 272 ? -14.584 40.006 6.908 1.00 56.41 272 ALA B N 1
ATOM 4520 C CA . ALA B 1 272 ? -13.604 40.335 7.947 1.00 47.93 272 ALA B CA 1
ATOM 4521 C C . ALA B 1 272 ? -12.207 39.817 7.592 1.00 44.68 272 ALA B C 1
ATOM 4522 O O . ALA B 1 272 ? -11.230 40.534 7.717 1.00 54.07 272 ALA B O 1
ATOM 4524 N N . GLY B 1 273 ? -12.135 38.556 7.153 1.00 40.17 273 GLY B N 1
ATOM 4525 C CA . GLY B 1 273 ? -10.991 38.031 6.413 1.00 35.92 273 GLY B CA 1
ATOM 4526 C C . GLY B 1 273 ? -10.437 39.051 5.446 1.00 41.57 273 GLY B C 1
ATOM 4527 O O . GLY B 1 273 ? -9.209 39.385 5.462 1.00 39.23 273 GLY B O 1
ATOM 4528 N N . TYR B 1 274 ? -11.328 39.571 4.608 1.00 37.53 274 TYR B N 1
ATOM 4529 C CA . TYR B 1 274 ? -10.924 40.558 3.594 1.00 42.50 274 TYR B CA 1
ATOM 4530 C C . TYR B 1 274 ? -10.325 41.842 4.216 1.00 47.50 274 TYR B C 1
ATOM 4531 O O . TYR B 1 274 ? -9.250 42.311 3.821 1.00 47.76 274 TYR B O 1
ATOM 4540 N N . ALA B 1 275 ? -11.008 42.405 5.200 1.00 45.35 275 ALA B N 1
ATOM 4541 C CA . ALA B 1 275 ? -10.423 43.529 5.967 1.00 46.50 275 ALA B CA 1
ATOM 4542 C C . ALA B 1 275 ? -9.171 43.138 6.718 1.00 39.67 275 ALA B C 1
ATOM 4543 O O . ALA B 1 275 ? -8.189 43.858 6.706 1.00 44.95 275 ALA B O 1
ATOM 4545 N N . LEU B 1 276 ? -9.209 41.983 7.358 1.00 47.29 276 LEU B N 1
ATOM 4546 C CA . LEU B 1 276 ? -8.053 41.466 8.084 1.00 51.18 276 LEU B CA 1
ATOM 4547 C C . LEU B 1 276 ? -6.824 41.455 7.176 1.00 41.40 276 LEU B C 1
ATOM 4548 O O . LEU B 1 276 ? -5.709 41.683 7.620 1.00 58.70 276 LEU B O 1
ATOM 4553 N N . LEU B 1 277 ? -7.033 41.205 5.889 1.00 44.66 277 LEU B N 1
ATOM 4554 C CA . LEU B 1 277 ? -5.910 41.116 4.965 1.00 45.72 277 LEU B CA 1
ATOM 4555 C C . LEU B 1 277 ? -5.404 42.492 4.553 1.00 40.69 277 LEU B C 1
ATOM 4556 O O . LEU B 1 277 ? -4.397 42.603 3.870 1.00 44.08 277 LEU B O 1
ATOM 4561 N N . ASN B 1 278 ? -6.104 43.538 4.973 1.00 36.65 278 ASN B N 1
ATOM 4562 C CA . ASN B 1 278 ? -5.758 44.864 4.509 1.00 38.35 278 ASN B CA 1
ATOM 4563 C C . ASN B 1 278 ? -6.070 45.031 3.019 1.00 46.82 278 ASN B C 1
ATOM 4564 O O . ASN B 1 278 ? -5.224 45.530 2.244 1.00 43.44 278 ASN B O 1
ATOM 4569 N N . LEU B 1 279 ? -7.270 44.617 2.622 1.00 43.61 279 LEU B N 1
ATOM 4570 C CA . LEU B 1 279 ? -7.625 44.568 1.203 1.00 53.70 279 LEU B CA 1
ATOM 4571 C C . LEU B 1 279 ? -8.826 45.455 1.049 1.00 55.39 279 LEU B C 1
ATOM 4572 O O . LEU B 1 279 ? -9.732 45.446 1.882 1.00 60.99 279 LEU B O 1
ATOM 4577 N N . GLN B 1 280 ? -8.829 46.237 -0.019 1.00 61.74 280 GLN B N 1
ATOM 4578 C CA . GLN B 1 280 ? -9.974 47.074 -0.311 1.00 59.28 280 GLN B CA 1
ATOM 4579 C C . GLN B 1 280 ? -10.378 46.882 -1.771 1.00 43.09 280 GLN B C 1
ATOM 4580 O O . GLN B 1 280 ? -9.532 46.626 -2.617 1.00 56.28 280 GLN B O 1
ATOM 4586 N N . THR B 1 281 ? -11.683 46.958 -1.998 1.00 38.73 281 THR B N 1
ATOM 4587 C CA . THR B 1 281 ? -12.346 46.984 -3.275 1.00 56.48 281 THR B CA 1
ATOM 4588 C C . THR B 1 281 ? -12.418 48.376 -3.872 1.00 56.62 281 THR B C 1
ATOM 4589 O O . THR B 1 281 ? -12.789 49.331 -3.189 1.00 68.42 281 THR B O 1
ATOM 4593 N N . TYR B 1 282 ? -12.130 48.488 -5.157 1.00 50.10 282 TYR B N 1
ATOM 4594 C CA . TYR B 1 282 ? -12.703 49.582 -5.952 1.00 45.03 282 TYR B CA 1
ATOM 4595 C C . TYR B 1 282 ? -13.569 49.047 -7.100 1.00 47.12 282 TYR B C 1
ATOM 4596 O O . TYR B 1 282 ? -13.768 47.840 -7.237 1.00 55.66 282 TYR B O 1
ATOM 4605 N N . PHE B 1 283 ? -14.088 49.933 -7.927 1.00 43.06 283 PHE B N 1
ATOM 4606 C CA . PHE B 1 283 ? -15.102 49.517 -8.891 1.00 43.80 283 PHE B CA 1
ATOM 4607 C C . PHE B 1 283 ? -14.830 50.134 -10.249 1.00 49.28 283 PHE B C 1
ATOM 4608 O O . PHE B 1 283 ? -14.463 51.309 -10.333 1.00 52.40 283 PHE B O 1
ATOM 4616 N N . THR B 1 284 ? -15.000 49.340 -11.306 1.00 43.71 284 THR B N 1
ATOM 4617 C CA . THR B 1 284 ? -15.218 49.901 -12.640 1.00 45.21 284 THR B CA 1
ATOM 4618 C C . THR B 1 284 ? -16.692 49.696 -12.906 1.00 47.67 284 THR B C 1
ATOM 4619 O O . THR B 1 284 ? -17.288 48.697 -12.453 1.00 43.27 284 THR B O 1
ATOM 4623 N N . ALA B 1 285 ? -17.298 50.637 -13.619 1.00 41.73 285 ALA B N 1
ATOM 4624 C CA . ALA B 1 285 ? -18.749 50.581 -13.814 1.00 49.30 285 ALA B CA 1
ATOM 4625 C C . ALA B 1 285 ? -19.215 50.950 -15.215 1.00 54.47 285 ALA B C 1
ATOM 4626 O O . ALA B 1 285 ? -18.622 51.796 -15.893 1.00 58.00 285 ALA B O 1
ATOM 4628 N N . GLY B 1 286 ? -20.305 50.314 -15.634 1.00 58.90 286 GLY B N 1
ATOM 4629 C CA . GLY B 1 286 ? -21.228 50.927 -16.578 1.00 70.16 286 GLY B CA 1
ATOM 4630 C C . GLY B 1 286 ? -21.817 49.951 -17.581 1.00 56.37 286 GLY B C 1
ATOM 4631 O O . GLY B 1 286 ? -22.042 48.783 -17.248 1.00 48.07 286 GLY B O 1
ATOM 4632 N N . VAL B 1 287 ? -22.079 50.445 -18.795 1.00 62.27 287 VAL B N 1
ATOM 4633 C CA . VAL B 1 287 ? -22.088 49.632 -20.017 1.00 71.16 287 VAL B CA 1
ATOM 4634 C C . VAL B 1 287 ? -22.451 48.155 -19.769 1.00 67.79 287 VAL B C 1
ATOM 4635 O O . VAL B 1 287 ? -23.588 47.838 -19.419 1.00 58.22 287 VAL B O 1
ATOM 4639 N N . LYS B 1 288 ? -21.477 47.259 -19.920 1.00 68.40 288 LYS B N 1
ATOM 4640 C CA . LYS B 1 288 ? -21.785 45.835 -19.934 1.00 73.59 288 LYS B CA 1
ATOM 4641 C C . LYS B 1 288 ? -21.448 45.149 -18.612 1.00 65.46 288 LYS B C 1
ATOM 4642 O O . LYS B 1 288 ? -21.669 43.943 -18.442 1.00 74.63 288 LYS B O 1
ATOM 4648 N N . GLU B 1 289 ? -20.964 45.920 -17.648 1.00 67.30 289 GLU B N 1
ATOM 4649 C CA . GLU B 1 289 ? -20.270 45.320 -16.517 1.00 51.19 289 GLU B CA 1
ATOM 4650 C C . GLU B 1 289 ? -20.101 46.272 -15.353 1.00 41.36 289 GLU B C 1
ATOM 4651 O O . GLU B 1 289 ? -19.420 47.292 -15.502 1.00 40.96 289 GLU B O 1
ATOM 4657 N N . VAL B 1 290 ? -20.637 45.910 -14.180 1.00 48.64 290 VAL B N 1
ATOM 4658 C CA . VAL B 1 290 ? -20.109 46.415 -12.922 1.00 50.99 290 VAL B CA 1
ATOM 4659 C C . VAL B 1 290 ? -19.152 45.422 -12.299 1.00 52.36 290 VAL B C 1
ATOM 4660 O O . VAL B 1 290 ? -19.446 44.225 -12.197 1.00 53.39 290 VAL B O 1
ATOM 4664 N N . ARG B 1 291 ? -18.002 45.937 -11.862 1.00 57.49 291 ARG B N 1
ATOM 4665 C CA . ARG B 1 291 ? -16.949 45.072 -11.362 1.00 50.37 291 ARG B CA 1
ATOM 4666 C C . ARG B 1 291 ? -16.192 45.584 -10.166 1.00 43.25 291 ARG B C 1
ATOM 4667 O O . ARG B 1 291 ? -15.575 46.641 -10.230 1.00 44.29 291 ARG B O 1
ATOM 4675 N N . ALA B 1 292 ? -16.180 44.786 -9.108 1.00 46.52 292 ALA B N 1
ATOM 4676 C CA . ALA B 1 292 ? -15.281 44.993 -7.989 1.00 31.89 292 ALA B CA 1
ATOM 4677 C C . ALA B 1 292 ? -13.906 44.403 -8.293 1.00 51.64 292 ALA B C 1
ATOM 4678 O O . ALA B 1 292 ? -13.787 43.230 -8.580 1.00 51.90 292 ALA B O 1
ATOM 4680 N N . TRP B 1 293 ? -12.888 45.250 -8.213 1.00 44.12 293 TRP B N 1
ATOM 4681 C CA . TRP B 1 293 ? -11.491 44.874 -8.217 1.00 33.44 293 TRP B CA 1
ATOM 4682 C C . TRP B 1 293 ? -10.826 45.055 -6.819 1.00 50.25 293 TRP B C 1
ATOM 4683 O O . TRP B 1 293 ? -11.171 45.962 -6.042 1.00 49.03 293 TRP B O 1
ATOM 4694 N N . THR B 1 294 ? -9.825 44.232 -6.539 1.00 44.38 294 THR B N 1
ATOM 4695 C CA . THR B 1 294 ? -9.237 44.117 -5.217 1.00 43.06 294 THR B CA 1
ATOM 4696 C C . THR B 1 294 ? -7.875 44.752 -5.187 1.00 46.67 294 THR B C 1
ATOM 4697 O O . THR B 1 294 ? -7.040 44.476 -6.018 1.00 38.30 294 THR B O 1
ATOM 4701 N N . VAL B 1 295 ? -7.631 45.573 -4.190 1.00 46.56 295 VAL B N 1
ATOM 4702 C CA . VAL B 1 295 ? -6.339 46.226 -4.101 1.00 43.26 295 VAL B CA 1
ATOM 4703 C C . VAL B 1 295 ? -5.917 46.198 -2.628 1.00 37.94 295 VAL B C 1
ATOM 4704 O O . VAL B 1 295 ? -6.786 46.030 -1.718 1.00 36.38 295 VAL B O 1
ATOM 4708 N N . SER B 1 296 ? -4.607 46.271 -2.373 1.00 30.64 296 SER B N 1
ATOM 4709 C CA . SER B 1 296 ? -4.139 46.573 -0.999 1.00 52.93 296 SER B CA 1
ATOM 4710 C C . SER B 1 296 ? -4.539 47.990 -0.510 1.00 57.90 296 SER B C 1
ATOM 4711 O O . SER B 1 296 ? -4.429 48.960 -1.261 1.00 53.36 296 SER B O 1
ATOM 4714 N N . VAL B 1 297 ? -5.004 48.118 0.738 1.00 59.20 297 VAL B N 1
ATOM 4715 C CA . VAL B 1 297 ? -5.242 49.456 1.334 1.00 51.05 297 VAL B CA 1
ATOM 4716 C C . VAL B 1 297 ? -4.035 50.330 1.093 1.00 46.43 297 VAL B C 1
ATOM 4717 O O . VAL B 1 297 ? -2.905 49.871 1.233 1.00 53.48 297 VAL B O 1
ATOM 4721 N N . GLY B 1 298 ? -4.247 51.592 0.716 1.00 48.91 298 GLY B N 1
ATOM 4722 C CA . GLY B 1 298 ? -3.110 52.453 0.399 1.00 43.27 298 GLY B CA 1
ATOM 4723 C C . GLY B 1 298 ? -2.353 52.238 -0.920 1.00 49.09 298 GLY B C 1
ATOM 4724 O O . GLY B 1 298 ? -1.244 52.797 -1.112 1.00 43.99 298 GLY B O 1
ATOM 4725 N N . ALA B 1 299 ? -2.923 51.468 -1.853 1.00 42.77 299 ALA B N 1
ATOM 4726 C CA . ALA B 1 299 ? -2.358 51.392 -3.212 1.00 45.33 299 ALA B CA 1
ATOM 4727 C C . ALA B 1 299 ? -2.456 52.740 -3.982 1.00 40.52 299 ALA B C 1
ATOM 4728 O O . ALA B 1 299 ? -3.449 53.474 -3.852 1.00 34.07 299 ALA B O 1
ATOM 4730 N N . THR B 1 300 ? -1.426 53.079 -4.766 1.00 38.56 300 THR B N 1
ATOM 4731 C CA . THR B 1 300 ? -1.581 54.211 -5.695 1.00 51.83 300 THR B CA 1
ATOM 4732 C C . THR B 1 300 ? -2.515 53.893 -6.866 1.00 54.34 300 THR B C 1
ATOM 4733 O O . THR B 1 300 ? -3.233 52.894 -6.865 1.00 63.13 300 THR B O 1
ATOM 4737 N N . ALA B 1 301 ? -2.516 54.755 -7.868 1.00 65.09 301 ALA B N 1
ATOM 4738 C CA . ALA B 1 301 ? -3.527 54.670 -8.917 1.00 44.81 301 ALA B CA 1
ATOM 4739 C C . ALA B 1 301 ? -3.106 53.619 -9.907 1.00 48.46 301 ALA B C 1
ATOM 4740 O O . ALA B 1 301 ? -3.895 52.771 -10.260 1.00 55.20 301 ALA B O 1
ATOM 4742 N N . PRO B 1 302 ? -1.856 53.704 -10.360 1.00 46.75 302 PRO B N 1
ATOM 4743 C CA . PRO B 1 302 ? -1.220 52.709 -11.247 1.00 55.66 302 PRO B CA 1
ATOM 4744 C C . PRO B 1 302 ? -0.990 51.286 -10.726 1.00 62.30 302 PRO B C 1
ATOM 4745 O O . PRO B 1 302 ? -1.108 50.346 -11.524 1.00 58.88 302 PRO B O 1
ATOM 4749 N N . LYS B 1 303 ? -0.578 51.135 -9.468 1.00 51.66 303 LYS B N 1
ATOM 4750 C CA . LYS B 1 303 ? -0.681 49.850 -8.789 1.00 52.77 303 LYS B CA 1
ATOM 4751 C C . LYS B 1 303 ? -2.122 49.298 -8.862 1.00 54.46 303 LYS B C 1
ATOM 4752 O O . LYS B 1 303 ? -2.338 48.183 -9.337 1.00 43.56 303 LYS B O 1
ATOM 4758 N N . ALA B 1 304 ? -3.106 50.085 -8.427 1.00 51.77 304 ALA B N 1
ATOM 4759 C CA . ALA B 1 304 ? -4.487 49.701 -8.647 1.00 53.21 304 ALA B CA 1
ATOM 4760 C C . ALA B 1 304 ? -4.751 49.323 -10.101 1.00 61.28 304 ALA B C 1
ATOM 4761 O O . ALA B 1 304 ? -5.400 48.301 -10.372 1.00 66.87 304 ALA B O 1
ATOM 4763 N N . ALA B 1 305 ? -4.263 50.131 -11.039 1.00 54.13 305 ALA B N 1
ATOM 4764 C CA . ALA B 1 305 ? -4.659 49.942 -12.445 1.00 49.34 305 ALA B CA 1
ATOM 4765 C C . ALA B 1 305 ? -4.030 48.686 -13.026 1.00 47.32 305 ALA B C 1
ATOM 4766 O O . ALA B 1 305 ? -4.620 48.032 -13.903 1.00 42.51 305 ALA B O 1
ATOM 4768 N N . ALA B 1 306 ? -2.830 48.363 -12.551 1.00 38.42 306 ALA B N 1
ATOM 4769 C CA . ALA B 1 306 ? -2.080 47.263 -13.110 1.00 36.68 306 ALA B CA 1
ATOM 4770 C C . ALA B 1 306 ? -2.776 45.931 -12.777 1.00 35.58 306 ALA B C 1
ATOM 4771 O O . ALA B 1 306 ? -2.465 44.885 -13.361 1.00 41.52 306 ALA B O 1
ATOM 4773 N N . VAL B 1 307 ? -3.734 45.991 -11.850 1.00 42.09 307 VAL B N 1
ATOM 4774 C CA . VAL B 1 307 ? -4.590 44.851 -11.569 1.00 46.87 307 VAL B CA 1
ATOM 4775 C C . VAL B 1 307 ? -5.393 44.468 -12.821 1.00 47.75 307 VAL B C 1
ATOM 4776 O O . VAL B 1 307 ? -5.624 43.285 -13.114 1.00 42.30 307 VAL B O 1
ATOM 4780 N N . ILE B 1 308 ? -5.793 45.474 -13.579 1.00 44.03 308 ILE B N 1
ATOM 4781 C CA . ILE B 1 308 ? -6.661 45.240 -14.713 1.00 39.64 308 ILE B CA 1
ATOM 4782 C C . ILE B 1 308 ? -5.784 44.893 -15.907 1.00 38.37 308 ILE B C 1
ATOM 4783 O O . ILE B 1 308 ? -6.098 43.969 -16.659 1.00 42.96 308 ILE B O 1
ATOM 4788 N N . HIS B 1 309 ? -4.639 45.563 -16.032 1.00 41.24 309 HIS B N 1
ATOM 4789 C CA . HIS B 1 309 ? -3.723 45.316 -17.158 1.00 44.36 309 HIS B CA 1
ATOM 4790 C C . HIS B 1 309 ? -2.313 45.792 -16.838 1.00 44.83 309 HIS B C 1
ATOM 4791 O O . HIS B 1 309 ? -2.098 46.910 -16.389 1.00 51.64 309 HIS B O 1
ATOM 4798 N N . THR B 1 310 ? -1.342 44.948 -17.117 1.00 43.46 310 THR B N 1
ATOM 4799 C CA . THR B 1 310 ? 0.015 45.182 -16.633 1.00 41.70 310 THR B CA 1
ATOM 4800 C C . THR B 1 310 ? 0.680 46.427 -17.237 1.00 50.30 310 THR B C 1
ATOM 4801 O O . THR B 1 310 ? 1.478 47.089 -16.588 1.00 56.77 310 THR B O 1
ATOM 4805 N N . ASP B 1 311 ? 0.336 46.747 -18.477 1.00 40.41 311 ASP B N 1
ATOM 4806 C CA . ASP B 1 311 ? 0.894 47.892 -19.169 1.00 42.06 311 ASP B CA 1
ATOM 4807 C C . ASP B 1 311 ? 0.582 49.138 -18.378 1.00 38.30 311 ASP B C 1
ATOM 4808 O O . ASP B 1 311 ? 1.237 50.117 -18.525 1.00 41.30 311 ASP B O 1
ATOM 4813 N N . PHE B 1 312 ? -0.441 49.112 -17.544 1.00 47.53 312 PHE B N 1
ATOM 4814 C CA . PHE B 1 312 ? -0.861 50.329 -16.857 1.00 50.01 312 PHE B CA 1
ATOM 4815 C C . PHE B 1 312 ? 0.239 50.826 -15.884 1.00 66.51 312 PHE B C 1
ATOM 4816 O O . PHE B 1 312 ? 0.189 51.959 -15.384 1.00 54.55 312 PHE B O 1
ATOM 4824 N N . GLU B 1 313 ? 1.224 49.972 -15.606 1.00 70.19 313 GLU B N 1
ATOM 4825 C CA . GLU B 1 313 ? 2.272 50.302 -14.642 1.00 72.57 313 GLU B CA 1
ATOM 4826 C C . GLU B 1 313 ? 3.345 51.204 -15.264 1.00 73.32 313 GLU B C 1
ATOM 4827 O O . GLU B 1 313 ? 3.874 52.106 -14.619 1.00 61.30 313 GLU B O 1
ATOM 4833 N N . LYS B 1 314 ? 3.661 50.968 -16.528 1.00 66.66 314 LYS B N 1
ATOM 4834 C CA . LYS B 1 314 ? 4.479 51.922 -17.240 1.00 66.21 314 LYS B CA 1
ATOM 4835 C C . LYS B 1 314 ? 3.633 53.001 -17.918 1.00 67.80 314 LYS B C 1
ATOM 4836 O O . LYS B 1 314 ? 4.164 54.010 -18.350 1.00 68.88 314 LYS B O 1
ATOM 4842 N N . GLY B 1 315 ? 2.318 52.791 -17.981 1.00 62.92 315 GLY B N 1
ATOM 4843 C CA . GLY B 1 315 ? 1.518 53.234 -19.122 1.00 41.16 315 GLY B CA 1
ATOM 4844 C C . GLY B 1 315 ? 0.379 54.073 -18.627 1.00 41.70 315 GLY B C 1
ATOM 4845 O O . GLY B 1 315 ? -0.325 54.695 -19.380 1.00 59.47 315 GLY B O 1
ATOM 4846 N N . PHE B 1 316 ? 0.209 54.105 -17.324 1.00 46.20 316 PHE B N 1
ATOM 4847 C CA . PHE B 1 316 ? -0.799 54.948 -16.731 1.00 49.89 316 PHE B CA 1
ATOM 4848 C C . PHE B 1 316 ? -0.586 56.370 -17.268 1.00 61.15 316 PHE B C 1
ATOM 4849 O O . PHE B 1 316 ? 0.551 56.783 -17.592 1.00 44.07 316 PHE B O 1
ATOM 4857 N N . ILE B 1 317 ? -1.692 57.101 -17.371 1.00 59.20 317 ILE B N 1
ATOM 4858 C CA . ILE B 1 317 ? -1.660 58.513 -17.616 1.00 54.46 317 ILE B CA 1
ATOM 4859 C C . ILE B 1 317 ? -2.484 59.225 -16.566 1.00 53.19 317 ILE B C 1
ATOM 4860 O O . ILE B 1 317 ? -2.015 60.174 -15.946 1.00 73.83 317 ILE B O 1
ATOM 4865 N N . ARG B 1 318 ? -3.728 58.799 -16.380 1.00 44.58 318 ARG B N 1
ATOM 4866 C CA . ARG B 1 318 ? -4.524 59.388 -15.317 1.00 41.13 318 ARG B CA 1
ATOM 4867 C C . ARG B 1 318 ? -5.695 58.502 -14.951 1.00 54.91 318 ARG B C 1
ATOM 4868 O O . ARG B 1 318 ? -6.032 57.604 -15.703 1.00 59.30 318 ARG B O 1
ATOM 4876 N N . ALA B 1 319 ? -6.318 58.762 -13.799 1.00 55.39 319 ALA B N 1
ATOM 4877 C CA . ALA B 1 319 ? -7.557 58.083 -13.451 1.00 43.70 319 ALA B CA 1
ATOM 4878 C C . ALA B 1 319 ? -8.716 59.031 -13.282 1.00 54.07 319 ALA B C 1
ATOM 4879 O O . ALA B 1 319 ? -8.557 60.147 -12.810 1.00 61.75 319 ALA B O 1
ATOM 4881 N N . GLU B 1 320 ? -9.894 58.561 -13.665 1.00 48.17 320 GLU B N 1
ATOM 4882 C CA . GLU B 1 320 ? -11.106 59.321 -13.495 1.00 55.07 320 GLU B CA 1
ATOM 4883 C C . GLU B 1 320 ? -11.848 58.704 -12.344 1.00 61.24 320 GLU B C 1
ATOM 4884 O O . GLU B 1 320 ? -12.358 57.586 -12.445 1.00 63.95 320 GLU B O 1
ATOM 4890 N N . VAL B 1 321 ? -11.874 59.426 -11.227 1.00 59.93 321 VAL B N 1
ATOM 4891 C CA . VAL B 1 321 ? -12.285 58.844 -9.957 1.00 52.51 321 VAL B CA 1
ATOM 4892 C C . VAL B 1 321 ? -13.528 59.545 -9.430 1.00 57.02 321 VAL B C 1
ATOM 4893 O O . VAL B 1 321 ? -13.516 60.749 -9.209 1.00 64.99 321 VAL B O 1
ATOM 4897 N N . ILE B 1 322 ? -14.587 58.788 -9.218 1.00 49.64 322 ILE B N 1
ATOM 4898 C CA . ILE B 1 322 ? -15.649 59.201 -8.303 1.00 65.85 322 ILE B CA 1
ATOM 4899 C C . ILE B 1 322 ? -15.586 58.432 -6.997 1.00 71.56 322 ILE B C 1
ATOM 4900 O O . ILE B 1 322 ? -15.380 57.223 -6.998 1.00 70.50 322 ILE B O 1
ATOM 4905 N N . ALA B 1 323 ? -15.781 59.133 -5.884 1.00 75.19 323 ALA B N 1
ATOM 4906 C CA . ALA B 1 323 ? -15.938 58.464 -4.601 1.00 70.41 323 ALA B CA 1
ATOM 4907 C C . ALA B 1 323 ? -17.244 57.717 -4.633 1.00 60.02 323 ALA B C 1
ATOM 4908 O O . ALA B 1 323 ? -18.236 58.189 -5.205 1.00 50.21 323 ALA B O 1
ATOM 4910 N N . TYR B 1 324 ? -17.245 56.534 -4.039 1.00 53.88 324 TYR B N 1
ATOM 4911 C CA . TYR B 1 324 ? -18.480 55.824 -3.901 1.00 48.20 324 TYR B CA 1
ATOM 4912 C C . TYR B 1 324 ? -19.607 56.809 -3.591 1.00 54.78 324 TYR B C 1
ATOM 4913 O O . TYR B 1 324 ? -20.423 57.104 -4.454 1.00 55.05 324 TYR B O 1
ATOM 4922 N N . GLU B 1 325 ? -19.604 57.309 -2.347 1.00 66.90 325 GLU B N 1
ATOM 4923 C CA . GLU B 1 325 ? -20.607 58.219 -1.805 1.00 54.88 325 GLU B CA 1
ATOM 4924 C C . GLU B 1 325 ? -21.201 59.065 -2.920 1.00 53.91 325 GLU B C 1
ATOM 4925 O O . GLU B 1 325 ? -22.392 59.004 -3.197 1.00 67.38 325 GLU B O 1
ATOM 4931 N N . ASP B 1 326 ? -20.349 59.856 -3.562 1.00 54.04 326 ASP B N 1
ATOM 4932 C CA . ASP B 1 326 ? -20.732 60.596 -4.740 1.00 64.33 326 ASP B CA 1
ATOM 4933 C C . ASP B 1 326 ? -21.591 59.738 -5.652 1.00 69.39 326 ASP B C 1
ATOM 4934 O O . ASP B 1 326 ? -22.770 60.024 -5.822 1.00 73.22 326 ASP B O 1
ATOM 4939 N N . PHE B 1 327 ? -20.995 58.696 -6.239 1.00 67.33 327 PHE B N 1
ATOM 4940 C CA . PHE B 1 327 ? -21.636 57.953 -7.329 1.00 66.26 327 PHE B CA 1
ATOM 4941 C C . PHE B 1 327 ? -23.060 57.609 -6.900 1.00 62.30 327 PHE B C 1
ATOM 4942 O O . PHE B 1 327 ? -24.003 57.706 -7.682 1.00 60.80 327 PHE B O 1
ATOM 4950 N N . ILE B 1 328 ? -23.214 57.226 -5.641 1.00 71.38 328 ILE B N 1
ATOM 4951 C CA . ILE B 1 328 ? -24.531 56.905 -5.117 1.00 84.82 328 ILE B CA 1
ATOM 4952 C C . ILE B 1 328 ? -25.406 58.160 -4.988 1.00 93.02 328 ILE B C 1
ATOM 4953 O O . ILE B 1 328 ? -26.613 58.106 -5.244 1.00 96.63 328 ILE B O 1
ATOM 4958 N N . GLN B 1 329 ? -24.799 59.281 -4.590 1.00 86.52 329 GLN B N 1
ATOM 4959 C CA . GLN B 1 329 ? -25.555 60.494 -4.271 1.00 89.37 329 GLN B CA 1
ATOM 4960 C C . GLN B 1 329 ? -26.024 61.260 -5.508 1.00 88.88 329 GLN B C 1
ATOM 4961 O O . GLN B 1 329 ? -27.210 61.514 -5.658 1.00 81.61 329 GLN B O 1
ATOM 4967 N N . PHE B 1 330 ? -25.089 61.613 -6.389 1.00 90.62 330 PHE B N 1
ATOM 4968 C CA . PHE B 1 330 ? -25.417 62.212 -7.685 1.00 89.07 330 PHE B CA 1
ATOM 4969 C C . PHE B 1 330 ? -25.850 61.184 -8.738 1.00 90.30 330 PHE B C 1
ATOM 4970 O O . PHE B 1 330 ? -26.082 61.519 -9.905 1.00 88.85 330 PHE B O 1
ATOM 4978 N N . ASN B 1 331 ? -25.939 59.931 -8.314 1.00 84.34 331 ASN B N 1
ATOM 4979 C CA . ASN B 1 331 ? -26.665 58.914 -9.057 1.00 86.20 331 ASN B CA 1
ATOM 4980 C C . ASN B 1 331 ? -26.044 58.504 -10.407 1.00 81.26 331 ASN B C 1
ATOM 4981 O O . ASN B 1 331 ? -26.718 58.482 -11.448 1.00 68.60 331 ASN B O 1
ATOM 4986 N N . GLY B 1 332 ? -24.763 58.151 -10.373 1.00 78.71 332 GLY B N 1
ATOM 4987 C CA . GLY B 1 332 ? -24.050 57.759 -11.578 1.00 75.23 332 GLY B CA 1
ATOM 4988 C C . GLY B 1 332 ? -22.955 58.735 -11.939 1.00 70.45 332 GLY B C 1
ATOM 4989 O O . GLY B 1 332 ? -22.487 59.491 -11.091 1.00 73.42 332 GLY B O 1
ATOM 4990 N N . GLU B 1 333 ? -22.553 58.728 -13.201 1.00 70.98 333 GLU B N 1
ATOM 4991 C CA . GLU B 1 333 ? -21.295 59.356 -13.597 1.00 71.89 333 GLU B CA 1
ATOM 4992 C C . GLU B 1 333 ? -21.451 60.811 -14.042 1.00 73.97 333 GLU B C 1
ATOM 4993 O O . GLU B 1 333 ? -20.900 61.712 -13.416 1.00 76.70 333 GLU B O 1
ATOM 4999 N N . ASN B 1 334 ? -22.170 61.043 -15.138 1.00 85.23 334 ASN B N 1
ATOM 5000 C CA . ASN B 1 334 ? -22.340 62.408 -15.624 1.00 84.02 334 ASN B CA 1
ATOM 5001 C C . ASN B 1 334 ? -22.977 63.244 -14.523 1.00 83.87 334 ASN B C 1
ATOM 5002 O O . ASN B 1 334 ? -22.628 64.406 -14.343 1.00 83.36 334 ASN B O 1
ATOM 5007 N N . GLY B 1 335 ? -23.900 62.628 -13.781 1.00 83.86 335 GLY B N 1
ATOM 5008 C CA . GLY B 1 335 ? -24.586 63.272 -12.670 1.00 88.54 335 GLY B CA 1
ATOM 5009 C C . GLY B 1 335 ? -23.659 63.680 -11.541 1.00 92.97 335 GLY B C 1
ATOM 5010 O O . GLY B 1 335 ? -23.931 64.617 -10.789 1.00 97.40 335 GLY B O 1
ATOM 5011 N N . ALA B 1 336 ? -22.545 62.974 -11.429 1.00 90.87 336 ALA B N 1
ATOM 5012 C CA . ALA B 1 336 ? -21.505 63.368 -10.499 1.00 94.55 336 ALA B CA 1
ATOM 5013 C C . ALA B 1 336 ? -20.546 64.365 -11.146 1.00 90.09 336 ALA B C 1
ATOM 5014 O O . ALA B 1 336 ? -19.811 65.066 -10.453 1.00 83.66 336 ALA B O 1
ATOM 5016 N N . LYS B 1 337 ? -20.543 64.418 -12.474 1.00 84.25 337 LYS B N 1
ATOM 5017 C CA . LYS B 1 337 ? -19.663 65.343 -13.181 1.00 90.06 337 LYS B CA 1
ATOM 5018 C C . LYS B 1 337 ? -20.326 66.708 -13.312 1.00 97.05 337 LYS B C 1
ATOM 5019 O O . LYS B 1 337 ? -19.668 67.704 -13.635 1.00 100.12 337 LYS B O 1
ATOM 5025 N N . GLU B 1 338 ? -21.634 66.747 -13.068 1.00 91.14 338 GLU B N 1
ATOM 5026 C CA . GLU B 1 338 ? -22.341 68.011 -13.019 1.00 93.95 338 GLU B CA 1
ATOM 5027 C C . GLU B 1 338 ? -22.211 68.622 -11.630 1.00 95.66 338 GLU B C 1
ATOM 5028 O O . GLU B 1 338 ? -22.161 69.843 -11.497 1.00 100.45 338 GLU B O 1
ATOM 5034 N N . ALA B 1 339 ? -22.151 67.776 -10.599 1.00 88.33 339 ALA B N 1
ATOM 5035 C CA . ALA B 1 339 ? -21.753 68.231 -9.265 1.00 73.43 339 ALA B CA 1
ATOM 5036 C C . ALA B 1 339 ? -20.237 68.427 -9.175 1.00 77.23 339 ALA B C 1
ATOM 5037 O O . ALA B 1 339 ? -19.701 68.727 -8.113 1.00 69.31 339 ALA B O 1
ATOM 5039 N N . GLY B 1 340 ? -19.551 68.293 -10.308 1.00 85.11 340 GLY B N 1
ATOM 5040 C CA . GLY B 1 340 ? -18.100 68.393 -10.329 1.00 79.72 340 GLY B CA 1
ATOM 5041 C C . GLY B 1 340 ? -17.422 67.526 -9.278 1.00 77.52 340 GLY B C 1
ATOM 5042 O O . GLY B 1 340 ? -16.669 68.032 -8.443 1.00 74.46 340 GLY B O 1
ATOM 5043 N N . LYS B 1 341 ? -17.675 66.217 -9.328 1.00 80.69 341 LYS B N 1
ATOM 5044 C CA . LYS B 1 341 ? -17.097 65.271 -8.366 1.00 85.61 341 LYS B CA 1
ATOM 5045 C C . LYS B 1 341 ? -16.160 64.254 -9.027 1.00 85.52 341 LYS B C 1
ATOM 5046 O O . LYS B 1 341 ? -15.414 63.532 -8.359 1.00 89.41 341 LYS B O 1
ATOM 5052 N N . TRP B 1 342 ? -16.248 64.192 -10.347 1.00 84.18 342 TRP B N 1
ATOM 5053 C CA . TRP B 1 342 ? -15.196 63.670 -11.203 1.00 81.31 342 TRP B CA 1
ATOM 5054 C C . TRP B 1 342 ? -13.903 64.399 -10.925 1.00 81.65 342 TRP B C 1
ATOM 5055 O O . TRP B 1 342 ? -13.876 65.627 -10.948 1.00 90.02 342 TRP B O 1
ATOM 5066 N N . ARG B 1 343 ? -12.815 63.665 -10.712 1.00 79.13 343 ARG B N 1
ATOM 5067 C CA . ARG B 1 343 ? -11.499 64.290 -10.807 1.00 75.35 343 ARG B CA 1
ATOM 5068 C C . ARG B 1 343 ? -10.561 63.523 -11.719 1.00 68.54 343 ARG B C 1
ATOM 5069 O O . ARG B 1 343 ? -10.616 62.294 -11.760 1.00 80.11 343 ARG B O 1
ATOM 5077 N N . LEU B 1 344 ? -9.682 64.232 -12.432 1.00 48.20 344 LEU B N 1
ATOM 5078 C CA . LEU B 1 344 ? -8.523 63.562 -12.958 1.00 52.16 344 LEU B CA 1
ATOM 5079 C C . LEU B 1 344 ? -7.593 63.364 -11.781 1.00 59.14 344 LEU B C 1
ATOM 5080 O O . LEU B 1 344 ? -7.289 64.341 -11.067 1.00 47.09 344 LEU B O 1
ATOM 5085 N N . GLU B 1 345 ? -7.159 62.112 -11.571 1.00 47.66 345 GLU B N 1
ATOM 5086 C CA . GLU B 1 345 ? -6.166 61.804 -10.560 1.00 49.42 345 GLU B CA 1
ATOM 5087 C C . GLU B 1 345 ? -4.867 61.430 -11.215 1.00 39.48 345 GLU B C 1
ATOM 5088 O O . GLU B 1 345 ? -4.838 61.092 -12.364 1.00 53.13 345 GLU B O 1
ATOM 5094 N N . GLY B 1 346 ? -3.774 61.556 -10.502 1.00 48.37 346 GLY B N 1
ATOM 5095 C CA . GLY B 1 346 ? -2.497 61.301 -11.129 1.00 35.78 346 GLY B CA 1
ATOM 5096 C C . GLY B 1 346 ? -1.832 60.141 -10.404 1.00 45.49 346 GLY B C 1
ATOM 5097 O O . GLY B 1 346 ? -2.470 59.459 -9.614 1.00 51.54 346 GLY B O 1
ATOM 5098 N N . LYS B 1 347 ? -0.549 59.945 -10.673 1.00 39.64 347 LYS B N 1
ATOM 5099 C CA . LYS B 1 347 ? 0.134 58.694 -10.462 1.00 58.36 347 LYS B CA 1
ATOM 5100 C C . LYS B 1 347 ? 0.494 58.586 -8.990 1.00 64.89 347 LYS B C 1
ATOM 5101 O O . LYS B 1 347 ? 1.080 57.594 -8.550 1.00 75.81 347 LYS B O 1
ATOM 5107 N N . ASP B 1 348 ? 0.117 59.627 -8.253 1.00 59.10 348 ASP B N 1
ATOM 5108 C CA . ASP B 1 348 ? 0.381 59.809 -6.831 1.00 74.45 348 ASP B CA 1
ATOM 5109 C C . ASP B 1 348 ? -0.884 59.434 -6.097 1.00 72.33 348 ASP B C 1
ATOM 5110 O O . ASP B 1 348 ? -0.863 59.116 -4.902 1.00 68.59 348 ASP B O 1
ATOM 5115 N N . TYR B 1 349 ? -2.007 59.541 -6.800 1.00 61.88 349 TYR B N 1
ATOM 5116 C CA . TYR B 1 349 ? -3.277 59.405 -6.128 1.00 61.48 349 TYR B CA 1
ATOM 5117 C C . TYR B 1 349 ? -3.289 58.081 -5.356 1.00 67.16 349 TYR B C 1
ATOM 5118 O O . TYR B 1 349 ? -2.706 57.091 -5.794 1.00 72.21 349 TYR B O 1
ATOM 5127 N N . ILE B 1 350 ? -3.931 58.059 -4.199 1.00 67.07 350 ILE B N 1
ATOM 5128 C CA . ILE B 1 350 ? -3.937 56.855 -3.381 1.00 57.17 350 ILE B CA 1
ATOM 5129 C C . ILE B 1 350 ? -5.365 56.425 -3.333 1.00 52.04 350 ILE B C 1
ATOM 5130 O O . ILE B 1 350 ? -6.218 57.192 -2.856 1.00 50.48 350 ILE B O 1
ATOM 5135 N N . VAL B 1 351 ? -5.662 55.233 -3.866 1.00 42.68 351 VAL B N 1
ATOM 5136 C CA . VAL B 1 351 ? -7.045 54.943 -4.144 1.00 35.46 351 VAL B CA 1
ATOM 5137 C C . VAL B 1 351 ? -7.724 54.621 -2.827 1.00 43.38 351 VAL B C 1
ATOM 5138 O O . VAL B 1 351 ? -7.098 54.058 -1.921 1.00 44.63 351 VAL B O 1
ATOM 5142 N N . GLN B 1 352 ? -8.995 54.980 -2.698 1.00 49.35 352 GLN B N 1
ATOM 5143 C CA . GLN B 1 352 ? -9.694 54.757 -1.449 1.00 45.43 352 GLN B CA 1
ATOM 5144 C C . GLN B 1 352 ? -10.927 53.866 -1.606 1.00 53.53 352 GLN B C 1
ATOM 5145 O O . GLN B 1 352 ? -11.570 53.825 -2.660 1.00 53.18 352 GLN B O 1
ATOM 5151 N N . ASP B 1 353 ? -11.285 53.185 -0.532 1.00 51.54 353 ASP B N 1
ATOM 5152 C CA . ASP B 1 353 ? -12.443 52.312 -0.551 1.00 56.55 353 ASP B CA 1
ATOM 5153 C C . ASP B 1 353 ? -13.486 52.752 -1.544 1.00 61.82 353 ASP B C 1
ATOM 5154 O O . ASP B 1 353 ? -13.851 53.921 -1.601 1.00 75.96 353 ASP B O 1
ATOM 5159 N N . GLY B 1 354 ? -13.955 51.790 -2.333 1.00 62.29 354 GLY B N 1
ATOM 5160 C CA . GLY B 1 354 ? -15.213 51.913 -3.042 1.00 37.80 354 GLY B CA 1
ATOM 5161 C C . GLY B 1 354 ? -15.179 52.875 -4.195 1.00 26.13 354 GLY B C 1
ATOM 5162 O O . GLY B 1 354 ? -16.230 53.232 -4.715 1.00 35.72 354 GLY B O 1
ATOM 5163 N N . ASP B 1 355 ? -13.992 53.331 -4.572 1.00 27.84 355 ASP B N 1
ATOM 5164 C CA . ASP B 1 355 ? -13.864 54.301 -5.646 1.00 43.98 355 ASP B CA 1
ATOM 5165 C C . ASP B 1 355 ? -14.307 53.694 -6.969 1.00 58.75 355 ASP B C 1
ATOM 5166 O O . ASP B 1 355 ? -13.822 52.638 -7.417 1.00 50.38 355 ASP B O 1
ATOM 5171 N N . VAL B 1 356 ? -15.218 54.393 -7.621 1.00 64.07 356 VAL B N 1
ATOM 5172 C CA . VAL B 1 356 ? -15.505 54.146 -9.021 1.00 53.94 356 VAL B CA 1
ATOM 5173 C C . VAL B 1 356 ? -14.489 54.833 -9.878 1.00 60.58 356 VAL B C 1
ATOM 5174 O O . VAL B 1 356 ? -14.424 56.059 -9.900 1.00 64.59 356 VAL B O 1
ATOM 5178 N N . MET B 1 357 ? -13.693 54.037 -10.586 1.00 55.62 357 MET B N 1
ATOM 5179 C CA . MET B 1 357 ? -12.628 54.569 -11.427 1.00 49.74 357 MET B CA 1
ATOM 5180 C C . MET B 1 357 ? -12.693 54.120 -12.886 1.00 56.40 357 MET B C 1
ATOM 5181 O O . MET B 1 357 ? -13.316 53.111 -13.202 1.00 54.38 357 MET B O 1
ATOM 5186 N N . HIS B 1 358 ? -12.041 54.890 -13.758 1.00 54.30 358 HIS B N 1
ATOM 5187 C CA . HIS B 1 358 ? -11.770 54.501 -15.131 1.00 57.41 358 HIS B CA 1
ATOM 5188 C C . HIS B 1 358 ? -10.363 54.972 -15.417 1.00 59.19 358 HIS B C 1
ATOM 5189 O O . HIS B 1 358 ? -10.019 56.138 -15.173 1.00 54.07 358 HIS B O 1
ATOM 5196 N N . PHE B 1 359 ? -9.528 54.075 -15.915 1.00 49.57 359 PHE B N 1
ATOM 5197 C CA . PHE B 1 359 ? -8.141 54.450 -16.120 1.00 54.69 359 PHE B CA 1
ATOM 5198 C C . PHE B 1 359 ? -7.965 54.853 -17.577 1.00 62.66 359 PHE B C 1
ATOM 5199 O O . PHE B 1 359 ? -8.805 54.528 -18.418 1.00 64.95 359 PHE B O 1
ATOM 5207 N N . ARG B 1 360 ? -6.896 55.585 -17.871 1.00 59.06 360 ARG B N 1
ATOM 5208 C CA . ARG B 1 360 ? -6.696 56.113 -19.214 1.00 47.94 360 ARG B CA 1
ATOM 5209 C C . ARG B 1 360 ? -5.285 55.797 -19.610 1.00 46.23 360 ARG B C 1
ATOM 5210 O O . ARG B 1 360 ? -4.382 55.956 -18.806 1.00 55.09 360 ARG B O 1
ATOM 5218 N N . PHE B 1 361 ? -5.064 55.352 -20.834 1.00 49.43 361 PHE B N 1
ATOM 5219 C CA . PHE B 1 361 ? -3.690 55.219 -21.291 1.00 51.37 361 PHE B CA 1
ATOM 5220 C C . PHE B 1 361 ? -3.528 55.895 -22.647 1.00 56.35 361 PHE B C 1
ATOM 5221 O O . PHE B 1 361 ? -2.421 55.934 -23.211 1.00 63.66 361 PHE B O 1
ATOM 5229 N N . ASN B 1 362 ? -4.641 56.406 -23.167 1.00 46.24 362 ASN B N 1
ATOM 5230 C CA . ASN B 1 362 ? -4.612 57.239 -24.369 1.00 60.20 362 ASN B CA 1
ATOM 5231 C C . ASN B 1 362 ? -5.249 58.624 -24.221 1.00 64.01 362 ASN B C 1
ATOM 5232 O O . ASN B 1 362 ? -6.470 58.740 -24.020 1.00 61.65 362 ASN B O 1
ATOM 5237 N N . VAL B 1 363 ? -4.395 59.653 -24.316 1.00 62.47 363 VAL B N 1
ATOM 5238 C CA . VAL B 1 363 ? -4.797 61.068 -24.267 1.00 73.49 363 VAL B CA 1
ATOM 5239 C C . VAL B 1 363 ? -6.242 61.256 -23.811 1.00 69.72 363 VAL B C 1
ATOM 5240 O O . VAL B 1 363 ? -6.493 61.817 -22.750 1.00 81.25 363 VAL B O 1
#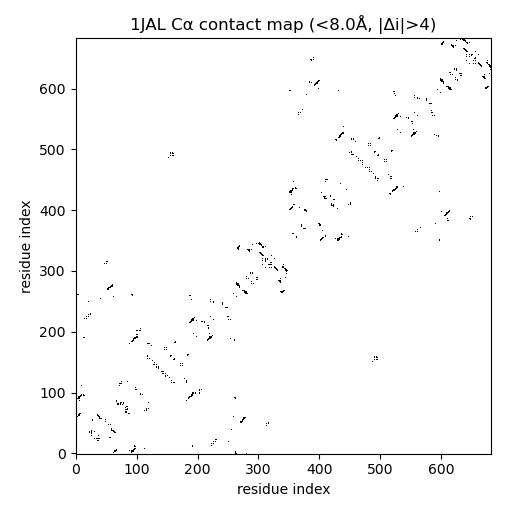

Foldseek 3Di:
DLQEEEEDFADPALSPLLQVLQQLQAVVDDDDPCLFKHFQDDVLQVLLCVLFVAPEEAGHIGGYHYQDFHAQQQQVCVVVPTCNVVSLLVGQAYAYEFRQDDVDDSCVRSLSRLLNLLSNVLVVLVVLLVVLVVCVVVPNPLSVVQNVLSVQCNVCSVVSHAPCQDPDDPVSCVSCVVVSRSSNRFYAYAYADAVPDPPPGVRLVSVVVVCVVRVHHYQYDHSVLQSVLSPDDPPNRCVVQVPDDRNDRSSSVVSVVNCVRSQKAWEWEGHRHYIYTAIDGQFDFPLVSCVSVPVCSVPQFDWKFKAASVQCSVLSHDVRSVVVPRTDTHDDNHGDDHHIHIDTDSDD/DAAEEEEDEDDPFLLVLLQVLCPLVVQKHFQDDCLQVLQCVLFVAQEEGGDIHGYHYQDFPLPADDDDCPSRDSSCVRLLVHQAYEYRGEQPPVVRVLSNLLSLLQVVLVLLVVLLVVLVVVVVVPDDLSVLQNVLSVVCNVCSVVSHAVCLPPADDVSCVSCVVSSRSRNRQYAYEYADALVGPPPTPSVVVVVVVQVSSVHHYQDAHSPVSNVCRPDDDPVNCVVCVVRPDPDHSSSVVSVVSCVSSQKAWEWEDHYHYIYTDIDHQFAFDQSSVCSVPVVSNVQFAWKWKAASVLCSPLSHDVSSVVVPRTDTGGRRHGDDHHIHMDTDRDD

CATH classification: 3.40.50.300 (+2 more: 3.10.20.30, 1.10.150.300)

Organism: Haemophilus influenzae (strain ATCC 51907 / DSM 11121 / KW20 / Rd) (NCBI:txid71421)

Sequence (683 aa):
MGFKCGIVGLPNVGKSTLFNALTKAGPFCTIEPNTGVVPMPDPRLDALAEIVKPERILPTTMEFVDIAGLVAGASKGEGLGNKFLANIRETDAIGHVVRCFENIDPLDDIDTINTELALADLDSCERAIQRLQKRAKGGDKEAKFELSVMEKILPVLENAGMIRSVGLDKEELQAIKSYNFLTLKPTMYIANVNEDGFENNPYLDRVREIAAKEGAVVVPVCAAIESEIAELDDEEKVEFLQDLGIEEPGLNRVIRAGYALLNLQTYFTAGVKEVRAWTVSVGATAPKAAAVIHTDFEKGFIRAEVIAYEDFIQFNGENGAKEAGKWRLEGKDYIVQDGDVMHFRFNVMGFKCGIVGLPNVGKSTLFNALTKATGVVPMPDPRLDALAEIVKPERILPTTMEFVDIAGLVAGASKGEGLGNKFLANIRETDAIGHVVRCFELDDIDTINTELALADLDSCERAIQRLQKRAKGGDKEAKFELSVMEKILPVLENAGMIRSVGLDKEELQAIKSYNFLTLKPTMYIANVNEDGFENNPYLDRVREIAAKEGAVVVPVCAAIESEIAELDDEEKVEFLQDLGIEEPGLNRVIRAGYALLNLQTYFTAGVKEVRAWTVSVGATAPKAAAVIHTDFEKGFIRAEVIAYEDFIQFNGENGAKEAGKWRLEGKDYIVQDGDVMHFRFNV